Protein AF-0000000073459740 (afdb_homodimer)

InterPro domains:
  IPR007247 Ureidoglycolate lyase [PF04115] (16-201)
  IPR007247 Ureidoglycolate lyase [PTHR21221] (14-212)
  IPR011051 RmlC-like cupin domain superfamily [SSF51182] (16-185)
  IPR024060 Ureidoglycolate lyase domain superfamily [G3DSA:2.60.120.480] (16-212)
  IPR047233 Ureidoglycolate amidohydrolase, cupin domain [cd20298] (94-177)

Sequence (426 aa):
MGPRRRRPCTPGRPPMIVPVPITAAAFEPYGSLMSHSDQLAGCAARNANQGTAVKVHAGTTRCLLGSAVREPAWHLFRSFVPPQLRCALATSPTPHVLRHPVPVLEQHPFTSQTFVPIGQGSGPVYIVVVARPSARGEPDLLTLRAFVCAGTHAVTYAPGVWHAPMIAAAPQDYVDFLSLTHVLDDPQQPEADCVEHSYTPDPLQLAVYAHAQMGPRRRRPCTPGRPPMIVPVPITAAAFEPYGSLMSHSDQLAGCAARNANQGTAVKVHAGTTRCLLGSAVREPAWHLFRSFVPPQLRCALATSPTPHVLRHPVPVLEQHPFTSQTFVPIGQGSGPVYIVVVARPSARGEPDLLTLRAFVCAGTHAVTYAPGVWHAPMIAAAPQDYVDFLSLTHVLDDPQQPEADCVEHSYTPDPLQLAVYAHAQ

pLDDT: mean 89.41, std 14.07, range [34.06, 98.81]

Secondary structure (DSSP, 8-state):
---------------EE--EE--HHHHTTTEEEEEHHHHSTT-----BGGGTEEEEEEEE--B-SGGGSPPPEEEEEEEEPPGGG-SPBPSS--S-EEEEEE-EEEE-SSB-EEEEEES--SSEEEEEEEEPBPTTSSB-GGG-EEEEEETTEEEEEPTT-EEPPPEE-SSSSEEEEEEEE-----TT-GGGT-EEEE--SS-EEEEEEB---/---------------EE--EE--HHHHTTTEEEEEHHHHHTT-----BGGGTEEEEEEEE--BTTGGGSPPPEEEEEEEEPPGGG-SPBPSS--S-EEEEEE-EEEE-SSB-EEEEEES--SSEEEEEEEEPBPTTSSB-GGG-EEEEEETTEEEEEPTT-EEPPPEE-SSSSEEEEEEEE-----TT-GGGT-EEEE--SS-EEEEEEB---

Radius of gyration: 24.6 Å; Cα contacts (8 Å, |Δi|>4): 1108; chains: 2; bounding box: 50×128×51 Å

Organism: Eremothecium gossypii (strain ATCC 10895 / CBS 109.51 / FGSC 9923 / NRRL Y-1056) (NCBI:txid284811)

Solvent-accessible surface area (backbone atoms only — not comparable to full-atom values): 22316 Å² total; per-residue (Å²): 136,76,85,80,76,77,72,76,78,70,82,72,77,61,63,75,39,60,53,37,66,64,46,52,78,82,36,45,92,47,27,44,51,39,37,57,74,67,74,45,66,78,56,76,60,49,77,25,74,93,52,42,17,30,68,43,85,51,48,66,58,49,67,71,65,56,87,75,46,59,64,40,33,33,28,41,33,43,24,44,27,48,79,84,34,47,34,49,60,37,81,53,93,47,93,42,67,36,76,47,76,44,44,44,35,31,24,23,59,35,21,19,41,32,42,34,36,33,34,24,43,68,53,59,36,31,38,46,38,39,20,42,51,34,99,86,66,45,72,27,74,90,56,52,47,37,26,39,34,31,15,38,40,26,43,30,39,35,50,38,29,25,27,38,67,79,37,28,28,19,68,53,67,58,41,39,29,42,31,41,31,52,59,71,83,40,88,91,45,54,58,60,50,43,44,76,47,75,30,74,91,65,33,38,34,33,47,38,30,29,50,81,128,136,78,84,79,77,77,72,76,76,70,82,73,77,58,63,74,40,62,54,37,65,64,45,54,78,81,37,45,88,46,26,44,52,39,38,56,73,69,74,44,68,77,60,74,60,48,77,24,73,94,52,43,16,30,67,42,86,52,46,66,57,51,67,71,64,55,86,77,46,58,64,40,32,33,29,39,34,44,24,44,27,47,78,84,35,47,34,50,60,37,84,54,93,47,93,43,68,37,76,46,77,44,45,45,35,31,25,23,59,35,22,19,41,33,43,34,35,32,35,25,43,68,53,58,36,31,38,46,38,39,21,43,51,34,97,86,65,44,72,26,72,90,55,52,47,36,24,40,33,30,15,39,40,25,42,31,38,34,51,37,28,25,28,39,69,80,37,28,28,18,67,54,68,57,41,39,29,41,31,43,31,53,57,72,84,41,87,90,44,54,59,61,48,45,45,77,47,77,30,73,91,64,33,38,34,34,47,40,29,28,50,83,129

Structure (mmCIF, N/CA/C/O backbone):
data_AF-0000000073459740-model_v1
#
loop_
_entity.id
_entity.type
_entity.pdbx_description
1 polymer 'Ureidoglycolate lyase'
#
loop_
_atom_site.group_PDB
_atom_site.id
_atom_site.type_symbol
_atom_site.label_atom_id
_atom_site.label_alt_id
_atom_site.label_comp_id
_atom_site.label_asym_id
_atom_site.label_entity_id
_atom_site.label_seq_id
_atom_site.pdbx_PDB_ins_code
_atom_site.Cartn_x
_atom_site.Cartn_y
_atom_site.Cartn_z
_atom_site.occupancy
_atom_site.B_iso_or_equiv
_atom_site.auth_seq_id
_atom_site.auth_comp_id
_atom_site.auth_asym_id
_atom_site.auth_atom_id
_atom_site.pdbx_PDB_model_num
ATOM 1 N N . MET A 1 1 ? 8 -64.625 -26.188 1 34.06 1 MET A N 1
ATOM 2 C CA . MET A 1 1 ? 7.195 -63.719 -25.344 1 34.06 1 MET A CA 1
ATOM 3 C C . MET A 1 1 ? 7.602 -62.25 -25.531 1 34.06 1 MET A C 1
ATOM 5 O O . MET A 1 1 ? 8.758 -61.906 -25.297 1 34.06 1 MET A O 1
ATOM 9 N N . GLY A 1 2 ? 6.98 -61.438 -26.453 1 38.88 2 GLY A N 1
ATOM 10 C CA . GLY A 1 2 ? 7.344 -60.156 -27.016 1 38.88 2 GLY A CA 1
ATOM 11 C C . GLY A 1 2 ? 7.359 -59.031 -26 1 38.88 2 GLY A C 1
ATOM 12 O O . GLY A 1 2 ? 6.758 -59.156 -24.922 1 38.88 2 GLY A O 1
ATOM 13 N N . PRO A 1 3 ? 8.305 -58.062 -26.031 1 48.75 3 PRO A N 1
ATOM 14 C CA . PRO A 1 3 ? 8.477 -57.031 -25 1 48.75 3 PRO A CA 1
ATOM 15 C C . PRO A 1 3 ? 7.207 -56.188 -24.766 1 48.75 3 PRO A C 1
ATOM 17 O O . PRO A 1 3 ? 6.426 -56 -25.703 1 48.75 3 PRO A O 1
ATOM 20 N N . ARG A 1 4 ? 6.512 -56.375 -23.672 1 46.41 4 ARG A N 1
ATOM 21 C CA . ARG A 1 4 ? 5.336 -55.625 -23.266 1 46.41 4 ARG A CA 1
ATOM 22 C C . ARG A 1 4 ? 5.562 -54.125 -23.453 1 46.41 4 ARG A C 1
ATOM 24 O O . ARG A 1 4 ? 6.543 -53.562 -22.938 1 46.41 4 ARG A O 1
ATOM 31 N N . ARG A 1 5 ? 5.012 -53.469 -24.5 1 45.12 5 ARG A N 1
ATOM 32 C CA . ARG A 1 5 ? 4.992 -52.031 -24.781 1 45.12 5 ARG A CA 1
ATOM 33 C C . ARG A 1 5 ? 4.453 -51.25 -23.594 1 45.12 5 ARG A C 1
ATOM 35 O O . ARG A 1 5 ? 3.369 -51.531 -23.078 1 45.12 5 ARG A O 1
ATOM 42 N N . ARG A 1 6 ? 5.383 -50.625 -22.797 1 43.28 6 ARG A N 1
ATOM 43 C CA . ARG A 1 6 ? 5.004 -49.719 -21.703 1 43.28 6 ARG A CA 1
ATOM 44 C C . ARG A 1 6 ? 3.945 -48.75 -22.172 1 43.28 6 ARG A C 1
ATOM 46 O O . ARG A 1 6 ? 4.062 -48.156 -23.25 1 43.28 6 ARG A O 1
ATOM 53 N N . ARG A 1 7 ? 2.686 -48.875 -21.766 1 44.94 7 ARG A N 1
ATOM 54 C CA . ARG A 1 7 ? 1.617 -47.906 -22.016 1 44.94 7 ARG A CA 1
ATOM 55 C C . ARG A 1 7 ? 2.098 -46.469 -21.797 1 44.94 7 ARG A C 1
ATOM 57 O O . ARG A 1 7 ? 2.85 -46.219 -20.859 1 44.94 7 ARG A O 1
ATOM 64 N N . PRO A 1 8 ? 2.059 -45.594 -22.766 1 41.75 8 PRO A N 1
ATOM 65 C CA . PRO A 1 8 ? 2.396 -44.188 -22.562 1 41.75 8 PRO A CA 1
ATOM 66 C C . PRO A 1 8 ? 1.722 -43.594 -21.328 1 41.75 8 PRO A C 1
ATOM 68 O O . PRO A 1 8 ? 0.618 -44.031 -20.953 1 41.75 8 PRO A O 1
ATOM 71 N N . CYS A 1 9 ? 2.447 -43.219 -20.281 1 37.72 9 CYS A N 1
ATOM 72 C CA . CYS A 1 9 ? 1.944 -42.438 -19.156 1 37.72 9 CYS A CA 1
ATOM 73 C C . CYS A 1 9 ? 0.931 -41.406 -19.625 1 37.72 9 CYS A C 1
ATOM 75 O O . CYS A 1 9 ? 1.193 -40.656 -20.578 1 37.72 9 CYS A O 1
ATOM 77 N N . THR A 1 10 ? -0.383 -41.562 -19.641 1 41.84 10 THR A N 1
ATOM 78 C CA . THR A 1 10 ? -1.382 -40.531 -19.875 1 41.84 10 THR A CA 1
ATOM 79 C C . THR A 1 10 ? -0.914 -39.188 -19.297 1 41.84 10 THR A C 1
ATOM 81 O O . THR A 1 10 ? -0.437 -39.125 -18.172 1 41.84 10 THR A O 1
ATOM 84 N N . PRO A 1 11 ? -0.576 -38.219 -20.078 1 48.41 11 PRO A N 1
ATOM 85 C CA . PRO A 1 11 ? -0.192 -36.906 -19.531 1 48.41 11 PRO A CA 1
ATOM 86 C C . PRO A 1 11 ? -1.021 -36.5 -18.312 1 48.41 11 PRO A C 1
ATOM 88 O O . PRO A 1 11 ? -2.244 -36.656 -18.328 1 48.41 11 PRO A O 1
ATOM 91 N N . GLY A 1 12 ? -0.672 -36.781 -17.078 1 49.78 12 GLY A N 1
ATOM 92 C CA . GLY A 1 12 ? -1.288 -36.531 -15.773 1 49.78 12 GLY A CA 1
ATOM 93 C C . GLY A 1 12 ? -2.086 -35.25 -15.719 1 49.78 12 GLY A C 1
ATOM 94 O O . GLY A 1 12 ? -1.905 -34.375 -16.562 1 49.78 12 GLY A O 1
ATOM 95 N N . ARG A 1 13 ? -3.49 -35.312 -15.359 1 58.78 13 ARG A N 1
ATOM 96 C CA . ARG A 1 13 ? -4.414 -34.219 -15.117 1 58.78 13 ARG A CA 1
ATOM 97 C C . ARG A 1 13 ? -3.717 -33.062 -14.383 1 58.78 13 ARG A C 1
ATOM 99 O O . ARG A 1 13 ? -2.904 -33.312 -13.484 1 58.78 13 ARG A O 1
ATOM 106 N N . PRO A 1 14 ? -3.818 -31.891 -15.008 1 65.75 14 PRO A N 1
ATOM 107 C CA . PRO A 1 14 ? -3.203 -30.75 -14.336 1 65.75 14 PRO A CA 1
ATOM 108 C C . PRO A 1 14 ? -3.598 -30.656 -12.859 1 65.75 14 PRO A C 1
ATOM 110 O O . PRO A 1 14 ? -4.695 -31.062 -12.484 1 65.75 14 PRO A O 1
ATOM 113 N N . PRO A 1 15 ? -2.725 -30.5 -12.031 1 75.12 15 PRO A N 1
ATOM 114 C CA . PRO A 1 15 ? -2.957 -30.375 -10.594 1 75.12 15 PRO A CA 1
ATOM 115 C C . PRO A 1 15 ? -4.055 -29.375 -10.25 1 75.12 15 PRO A C 1
ATOM 117 O O . PRO A 1 15 ? -4.113 -28.297 -10.844 1 75.12 15 PRO A O 1
ATOM 120 N N . MET A 1 16 ? -5.18 -29.797 -9.703 1 88.44 16 M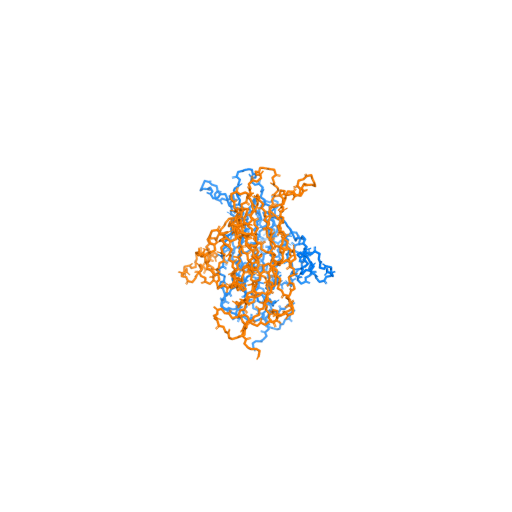ET A N 1
ATOM 121 C CA . MET A 1 16 ? -6.207 -28.906 -9.148 1 88.44 16 MET A CA 1
ATOM 122 C C . MET A 1 16 ? -5.762 -28.328 -7.816 1 88.44 16 MET A C 1
ATOM 124 O O . MET A 1 16 ? -5.371 -29.062 -6.906 1 88.44 16 MET A O 1
ATOM 128 N N . ILE A 1 17 ? -5.727 -27.047 -7.793 1 95.44 17 ILE A N 1
ATOM 129 C CA . ILE A 1 17 ? -5.273 -26.344 -6.598 1 95.44 17 ILE A CA 1
ATOM 130 C C . ILE A 1 17 ? -6.465 -25.688 -5.898 1 95.44 17 ILE A C 1
ATOM 132 O O . ILE A 1 17 ? -7.262 -24.984 -6.527 1 95.44 17 ILE A O 1
ATOM 136 N N . VAL A 1 18 ? -6.617 -25.953 -4.625 1 96.88 18 VAL A N 1
ATOM 137 C CA . VAL A 1 18 ? -7.68 -25.328 -3.844 1 96.88 18 VAL A CA 1
ATOM 138 C C . VAL A 1 18 ? -7.105 -24.172 -3.016 1 96.88 18 VAL A C 1
ATOM 140 O O . VAL A 1 18 ? -6.289 -24.406 -2.115 1 96.88 18 VAL A O 1
ATOM 143 N N . PRO A 1 19 ? -7.559 -22.969 -3.301 1 98 19 PRO A N 1
ATOM 144 C CA . PRO A 1 19 ? -7.078 -21.859 -2.473 1 98 19 PRO A CA 1
ATOM 145 C C . PRO A 1 19 ? -7.543 -21.953 -1.022 1 98 19 PRO A C 1
ATOM 147 O O . PRO A 1 19 ? -8.68 -22.359 -0.761 1 98 19 PRO A O 1
ATOM 150 N N . VAL A 1 20 ? -6.676 -21.672 -0.128 1 97.5 20 VAL A N 1
ATOM 151 C CA . VAL A 1 20 ? -6.988 -21.656 1.297 1 97.5 20 VAL A CA 1
ATOM 152 C C . VAL A 1 20 ? -6.75 -20.266 1.863 1 97.5 20 VAL A C 1
ATOM 154 O O . VAL A 1 20 ? -6.039 -19.453 1.263 1 97.5 20 VAL A O 1
ATOM 157 N N . PRO A 1 21 ? -7.348 -19.953 2.973 1 96.81 21 PRO A N 1
ATOM 158 C CA . PRO A 1 21 ? -7.074 -18.641 3.559 1 96.81 21 PRO A CA 1
ATOM 159 C C . PRO A 1 21 ? -5.59 -18.422 3.836 1 96.81 21 PRO A C 1
ATOM 161 O O . PRO A 1 21 ? -4.914 -19.312 4.355 1 96.81 21 PRO A O 1
ATOM 164 N N . ILE A 1 22 ? -5.09 -17.266 3.559 1 97.62 22 ILE A N 1
ATOM 165 C CA . ILE A 1 22 ? -3.672 -16.969 3.721 1 97.62 22 ILE A CA 1
ATOM 166 C C . ILE A 1 22 ? -3.355 -16.766 5.199 1 97.62 22 ILE A C 1
ATOM 168 O O . ILE A 1 22 ? -4.152 -16.172 5.938 1 97.62 22 ILE A O 1
ATOM 172 N N . THR A 1 23 ? -2.23 -17.219 5.617 1 95.62 23 THR A N 1
ATOM 173 C CA . THR A 1 23 ? -1.624 -16.906 6.902 1 95.62 23 THR A CA 1
ATOM 174 C C . THR A 1 23 ? -0.144 -16.562 6.734 1 95.62 23 THR A C 1
ATOM 176 O O . THR A 1 23 ? 0.479 -16.969 5.75 1 95.62 23 THR A O 1
ATOM 179 N N . ALA A 1 24 ? 0.345 -15.836 7.691 1 94.38 24 ALA A N 1
ATOM 180 C CA . ALA A 1 24 ? 1.76 -15.477 7.633 1 94.38 24 ALA A CA 1
ATOM 181 C C . ALA A 1 24 ? 2.639 -16.734 7.605 1 94.38 24 ALA A C 1
ATOM 183 O O . ALA A 1 24 ? 3.596 -16.797 6.828 1 94.38 24 ALA A O 1
ATOM 184 N N . ALA A 1 25 ? 2.326 -17.672 8.414 1 95 25 ALA A N 1
ATOM 185 C CA . ALA A 1 25 ? 3.119 -18.906 8.516 1 95 25 ALA A CA 1
ATOM 186 C C . ALA A 1 25 ? 3.092 -19.688 7.207 1 95 25 ALA A C 1
ATOM 188 O O . ALA A 1 25 ? 4.133 -20.141 6.73 1 95 25 ALA A O 1
ATOM 189 N N . ALA A 1 26 ? 1.935 -19.844 6.625 1 96.88 26 ALA A N 1
ATOM 190 C CA . ALA A 1 26 ? 1.787 -20.625 5.398 1 96.88 26 ALA A CA 1
ATOM 191 C C . ALA A 1 26 ? 2.463 -19.922 4.219 1 96.88 26 ALA A C 1
ATOM 193 O O . ALA A 1 26 ? 2.91 -20.578 3.277 1 96.88 26 ALA A O 1
ATOM 194 N N . PHE A 1 27 ? 2.57 -18.594 4.285 1 97.88 27 PHE A N 1
ATOM 195 C CA . PHE A 1 27 ? 3.07 -17.812 3.154 1 97.88 27 PHE A CA 1
ATOM 196 C C . PHE A 1 27 ? 4.562 -17.547 3.305 1 97.88 27 PHE A C 1
ATOM 198 O O . PHE A 1 27 ? 5.219 -17.109 2.354 1 97.88 27 PHE A O 1
ATOM 205 N N . GLU A 1 28 ? 5.148 -17.766 4.391 1 96.75 28 GLU A N 1
ATOM 206 C CA . GLU A 1 28 ? 6.52 -17.453 4.762 1 96.75 28 GLU A CA 1
ATOM 207 C C . GLU A 1 28 ? 7.512 -17.984 3.73 1 96.75 28 GLU A C 1
ATOM 209 O O . GLU A 1 28 ? 8.477 -17.297 3.383 1 96.75 28 GLU A O 1
ATOM 214 N N . PRO A 1 29 ? 7.328 -19.219 3.219 1 98.06 29 PRO A N 1
ATOM 215 C CA . PRO A 1 29 ? 8.297 -19.734 2.254 1 98.06 29 PRO A CA 1
ATOM 216 C C . PRO A 1 29 ? 8.312 -18.953 0.944 1 98.06 29 PRO A C 1
ATOM 218 O O . PRO A 1 29 ? 9.227 -19.109 0.134 1 98.06 29 PRO A O 1
ATOM 221 N N . TYR A 1 30 ? 7.301 -18.188 0.705 1 98.5 30 TYR A N 1
ATOM 222 C CA . TYR A 1 30 ? 7.125 -17.531 -0.592 1 98.5 30 TYR A CA 1
ATOM 223 C C . TYR A 1 30 ? 7.387 -16.047 -0.494 1 98.5 30 TYR A C 1
ATOM 225 O O . TYR A 1 30 ? 7.598 -15.375 -1.51 1 98.5 30 TYR A O 1
ATOM 233 N N . GLY A 1 31 ? 7.332 -15.5 0.667 1 97.25 31 GLY A N 1
ATOM 234 C CA . GLY A 1 31 ? 7.453 -14.07 0.924 1 97.25 31 GLY A CA 1
ATOM 235 C C . GLY A 1 31 ? 6.883 -13.656 2.268 1 97.25 31 GLY A C 1
ATOM 236 O O . GLY A 1 31 ? 7.043 -14.367 3.262 1 97.25 31 GLY A O 1
ATOM 237 N N . SER A 1 32 ? 6.34 -12.477 2.254 1 95.94 32 SER A N 1
ATOM 238 C CA . SER A 1 32 ? 5.805 -11.953 3.508 1 95.94 32 SER A CA 1
ATOM 239 C C . SER A 1 32 ? 4.355 -11.5 3.344 1 95.94 32 SER A C 1
ATOM 241 O O . SER A 1 32 ? 3.994 -10.922 2.314 1 95.94 32 SER A O 1
ATOM 243 N N . LEU A 1 33 ? 3.586 -11.828 4.332 1 97.12 33 LEU A N 1
ATOM 244 C CA . LEU A 1 33 ? 2.223 -11.32 4.453 1 97.12 33 LEU A CA 1
ATOM 245 C C . LEU A 1 33 ? 2.162 -10.148 5.43 1 97.12 33 LEU A C 1
ATOM 247 O O . LEU A 1 33 ? 2.658 -10.25 6.555 1 97.12 33 LEU A O 1
ATOM 251 N N . MET A 1 34 ? 1.67 -9.078 4.973 1 96 34 MET A N 1
ATOM 252 C CA . MET A 1 34 ? 1.353 -7.965 5.863 1 96 34 MET A CA 1
ATOM 253 C C . MET A 1 34 ? -0.147 -7.895 6.129 1 96 34 MET A C 1
ATOM 255 O O . MET A 1 34 ? -0.919 -7.488 5.262 1 96 34 MET A O 1
ATOM 259 N N . SER A 1 35 ? -0.474 -8.359 7.293 1 91.69 35 SER A N 1
ATOM 260 C CA . SER A 1 35 ? -1.872 -8.523 7.68 1 91.69 35 SER A CA 1
ATOM 261 C C . SER A 1 35 ? -2.227 -7.637 8.867 1 91.69 35 SER A C 1
ATOM 263 O O . SER A 1 35 ? -1.819 -7.914 10 1 91.69 35 SER A O 1
ATOM 265 N N . HIS A 1 36 ? -3.01 -6.672 8.648 1 84.56 36 HIS A N 1
ATOM 266 C CA . HIS A 1 36 ? -3.385 -5.777 9.734 1 84.56 36 HIS A CA 1
ATOM 267 C C . HIS A 1 36 ? -4.199 -6.512 10.797 1 84.56 36 HIS A C 1
ATOM 269 O O . HIS A 1 36 ? -4 -6.297 11.992 1 84.56 36 HIS A O 1
ATOM 275 N N . SER A 1 37 ? -5.023 -7.383 10.367 1 79.5 37 SER A N 1
ATOM 276 C CA . SER A 1 37 ? -5.898 -8.094 11.297 1 79.5 37 SER A CA 1
ATOM 277 C C . SER A 1 37 ? -5.098 -9.031 12.203 1 79.5 37 SER A C 1
ATOM 279 O O . SER A 1 37 ? -5.379 -9.133 13.398 1 79.5 37 SER A O 1
ATOM 281 N N . ASP A 1 38 ? -4.059 -9.555 11.703 1 82.06 38 ASP A N 1
ATOM 282 C CA . ASP A 1 38 ? -3.328 -10.562 12.469 1 82.06 38 ASP A CA 1
ATOM 283 C C . ASP A 1 38 ? -2.148 -9.938 13.211 1 82.06 38 ASP A C 1
ATOM 285 O O . ASP A 1 38 ? -1.966 -10.172 14.406 1 82.06 38 ASP A O 1
ATOM 289 N N . GLN A 1 39 ? -1.421 -9.086 12.578 1 83.25 39 GLN A N 1
ATOM 290 C CA . GLN A 1 39 ? -0.173 -8.57 13.133 1 83.25 39 GLN A CA 1
ATOM 291 C C . GLN A 1 39 ? -0.438 -7.453 14.141 1 83.25 39 GLN A C 1
ATOM 293 O O . GLN A 1 39 ? 0.386 -7.191 15.016 1 83.25 39 GLN A O 1
ATOM 298 N N . LEU A 1 40 ? -1.622 -6.773 14.008 1 82.25 40 LEU A N 1
ATOM 299 C CA . LEU A 1 40 ? -1.919 -5.684 14.93 1 82.25 40 LEU A CA 1
ATOM 300 C C . LEU A 1 40 ? -2.848 -6.152 16.047 1 82.25 40 LEU A C 1
ATOM 302 O O . LEU A 1 40 ? -3.07 -5.426 17.016 1 82.25 40 LEU A O 1
ATOM 306 N N . ALA A 1 41 ? -3.623 -7.258 15.945 1 68.12 41 ALA A N 1
ATOM 307 C CA . ALA A 1 41 ? -4.586 -7.762 16.922 1 68.12 41 ALA A CA 1
ATOM 308 C C . ALA A 1 41 ? -4.031 -7.66 18.344 1 68.12 41 ALA A C 1
ATOM 310 O O . ALA A 1 41 ? -4.742 -7.25 19.266 1 68.12 41 ALA A O 1
ATOM 311 N N . GLY A 1 42 ? -2.881 -8.055 18.594 1 62.66 42 GLY A N 1
ATOM 312 C CA . GLY A 1 42 ? -2.434 -8.078 19.969 1 62.66 42 GLY A CA 1
ATOM 313 C C . GLY A 1 42 ? -1.596 -6.871 20.344 1 62.66 42 GLY A C 1
ATOM 314 O O . GLY A 1 42 ? -1.083 -6.793 21.469 1 62.66 42 GLY A O 1
ATOM 315 N N . CYS A 1 43 ? -1.534 -5.996 19.484 1 65.25 43 CYS A N 1
ATOM 316 C CA . CYS A 1 43 ? -0.665 -4.871 19.812 1 65.25 43 CYS A CA 1
ATOM 317 C C . CYS A 1 43 ? -1.43 -3.793 20.562 1 65.25 43 CYS A C 1
ATOM 319 O O . CYS A 1 43 ? -2.453 -3.301 20.094 1 65.25 43 CYS A O 1
ATOM 321 N N . ALA A 1 44 ? -1.582 -3.9 21.781 1 56.66 44 ALA A N 1
ATOM 322 C CA . ALA A 1 44 ? -2.312 -2.99 22.656 1 56.66 44 ALA A CA 1
ATOM 323 C C . ALA A 1 44 ? -1.661 -1.61 22.688 1 56.66 44 ALA A C 1
ATOM 325 O O . ALA A 1 44 ? -2.346 -0.596 22.828 1 56.66 44 ALA A O 1
ATOM 326 N N . ALA A 1 45 ? -0.57 -1.545 22.438 1 66.56 45 ALA A N 1
ATOM 327 C CA . ALA A 1 45 ? 0.021 -0.281 22.859 1 66.56 45 ALA A CA 1
ATOM 328 C C . ALA A 1 45 ? 0.114 0.706 21.703 1 66.56 45 ALA A C 1
ATOM 330 O O . ALA A 1 45 ? 0.581 0.354 20.625 1 66.56 45 ALA A O 1
ATOM 331 N N . ARG A 1 46 ? -0.669 1.862 21.891 1 76.06 46 ARG A N 1
ATOM 332 C CA . ARG A 1 46 ? -0.531 3.055 21.062 1 76.06 46 ARG A CA 1
ATOM 333 C C . ARG A 1 46 ? 0.863 3.658 21.188 1 76.06 46 ARG A C 1
ATOM 335 O O . ARG A 1 46 ? 1.084 4.543 22.016 1 76.06 46 ARG A O 1
ATOM 342 N N . ASN A 1 47 ? 1.809 3.201 20.391 1 84.06 47 ASN A N 1
ATOM 343 C CA . ASN A 1 47 ? 3.225 3.516 20.547 1 84.06 47 ASN A CA 1
ATOM 344 C C . ASN A 1 47 ? 3.697 4.527 19.5 1 84.06 47 ASN A C 1
ATOM 346 O O . ASN A 1 47 ? 4.883 4.848 19.438 1 84.06 47 ASN A O 1
ATOM 350 N N . ALA A 1 48 ? 2.713 5.004 18.703 1 86.75 48 ALA A N 1
ATOM 351 C CA . ALA A 1 48 ? 3.119 5.902 17.625 1 86.75 48 ALA A CA 1
ATOM 352 C C . ALA A 1 48 ? 2.252 7.156 17.609 1 86.75 48 ALA A C 1
ATOM 354 O O . ALA A 1 48 ? 1.131 7.156 18.125 1 86.75 48 ALA A O 1
ATOM 355 N N . ASN A 1 49 ? 2.787 8.234 16.984 1 88.81 49 ASN A N 1
ATOM 356 C CA . ASN A 1 49 ? 2.066 9.477 16.734 1 88.81 49 ASN A CA 1
ATOM 357 C C . ASN A 1 49 ? 1.46 10.039 18.016 1 88.81 49 ASN A C 1
ATOM 359 O O . ASN A 1 49 ? 0.265 10.336 18.062 1 88.81 49 ASN A O 1
ATOM 363 N N . GLN A 1 50 ? 2.283 10.133 19.016 1 83.06 50 GLN A N 1
ATOM 364 C CA . GLN A 1 50 ? 1.899 10.695 20.297 1 83.06 50 GLN A CA 1
ATOM 365 C C . GLN A 1 50 ? 0.708 9.953 20.891 1 83.06 50 GLN A C 1
ATOM 367 O O . GLN A 1 50 ? -0.178 10.562 21.5 1 83.06 50 GLN A O 1
ATOM 372 N N . GLY A 1 51 ? 0.598 8.68 20.625 1 86.25 51 GLY A N 1
ATOM 373 C CA . GLY A 1 51 ? -0.397 7.816 21.25 1 86.25 51 GLY A CA 1
ATOM 374 C C . GLY A 1 51 ? -1.662 7.68 20.422 1 86.25 51 GLY A C 1
ATOM 375 O O . GLY A 1 51 ? -2.672 7.16 20.906 1 86.25 51 GLY A O 1
ATOM 376 N N . THR A 1 52 ? -1.665 8.117 19.234 1 88.75 52 THR A N 1
ATOM 377 C CA . THR A 1 52 ? -2.873 8.031 18.422 1 88.75 52 THR A CA 1
ATOM 378 C C . THR A 1 52 ? -2.775 6.879 17.422 1 88.75 52 THR A C 1
ATOM 380 O O . THR A 1 52 ? -3.703 6.645 16.641 1 88.75 52 THR A O 1
ATOM 383 N N . ALA A 1 53 ? -1.647 6.145 17.484 1 93.31 53 ALA A N 1
ATOM 384 C CA . ALA A 1 53 ? -1.49 5.066 16.516 1 93.31 53 ALA A CA 1
ATOM 385 C C . ALA A 1 53 ? -0.635 3.938 17.078 1 93.31 53 ALA A C 1
ATOM 387 O O . ALA A 1 53 ? 0.066 4.125 18.078 1 93.31 53 ALA A O 1
ATOM 388 N N . VAL A 1 54 ? -0.827 2.781 16.531 1 93 54 VAL A N 1
ATOM 389 C CA . VAL A 1 54 ? 0.061 1.637 16.719 1 93 54 VAL A CA 1
ATOM 390 C C . VAL A 1 54 ? 0.928 1.458 15.469 1 93 54 VAL A C 1
ATOM 392 O O . VAL A 1 54 ? 0.44 1.578 14.344 1 93 54 VAL A O 1
ATOM 395 N N . LYS A 1 55 ? 2.154 1.225 15.656 1 92.12 55 LYS A N 1
ATOM 396 C CA . LYS A 1 55 ? 3.094 0.968 14.57 1 92.12 55 LYS A CA 1
ATOM 397 C C . LYS A 1 55 ? 3.832 -0.35 14.781 1 92.12 55 LYS A C 1
ATOM 399 O O . LYS A 1 55 ? 4.328 -0.621 15.875 1 92.12 55 LYS A O 1
ATOM 404 N N . VAL A 1 56 ? 3.879 -1.199 13.742 1 91.69 56 VAL A N 1
ATOM 405 C CA . VAL A 1 56 ? 4.594 -2.471 13.789 1 91.69 56 VAL A CA 1
ATOM 406 C C . VAL A 1 56 ? 5.402 -2.656 12.508 1 91.69 56 VAL A C 1
ATOM 408 O O . VAL A 1 56 ? 4.934 -2.326 11.414 1 91.69 56 VAL A O 1
ATOM 411 N N . HIS A 1 57 ? 6.609 -3.131 12.703 1 90.62 57 HIS A N 1
ATOM 412 C CA . HIS A 1 57 ? 7.387 -3.527 11.531 1 90.62 57 HIS A CA 1
ATOM 413 C C . HIS A 1 57 ? 6.734 -4.703 10.812 1 90.62 57 HIS A C 1
ATOM 415 O O . HIS A 1 57 ? 6.301 -5.664 11.453 1 90.62 57 HIS A O 1
ATOM 421 N N . ALA A 1 58 ? 6.645 -4.617 9.492 1 89.75 58 ALA A N 1
ATOM 422 C CA . ALA A 1 58 ? 5.898 -5.633 8.758 1 89.75 58 ALA A CA 1
ATOM 423 C C . ALA A 1 58 ? 6.797 -6.375 7.773 1 89.75 58 ALA A C 1
ATOM 425 O O . ALA A 1 58 ? 6.504 -7.512 7.387 1 89.75 58 ALA A O 1
ATOM 426 N N . GLY A 1 59 ? 7.859 -5.746 7.281 1 86.5 59 GLY A N 1
ATOM 427 C CA . GLY A 1 59 ? 8.758 -6.426 6.359 1 86.5 59 GLY A CA 1
ATOM 428 C C . GLY A 1 59 ? 9.656 -5.477 5.594 1 86.5 59 GLY A C 1
ATOM 429 O O . GLY A 1 59 ? 9.727 -4.285 5.91 1 86.5 59 GLY A O 1
ATOM 430 N N . THR A 1 60 ? 10.438 -6.098 4.676 1 85.69 60 THR A N 1
ATOM 431 C CA . THR A 1 60 ? 11.344 -5.312 3.854 1 85.69 60 THR A CA 1
ATOM 432 C C . THR A 1 60 ? 11.281 -5.762 2.396 1 85.69 60 THR A C 1
ATOM 434 O O . THR A 1 60 ? 10.875 -6.887 2.104 1 85.69 60 THR A O 1
ATOM 437 N N . THR A 1 61 ? 11.508 -4.812 1.531 1 88.38 61 THR A N 1
ATOM 438 C CA . THR A 1 61 ? 11.727 -5.176 0.136 1 88.38 61 THR A CA 1
ATOM 439 C C . THR A 1 61 ? 13.148 -5.707 -0.064 1 88.38 61 THR A C 1
ATOM 441 O O . THR A 1 61 ? 14.016 -5.512 0.789 1 88.38 61 THR A O 1
ATOM 444 N N . ARG A 1 62 ? 13.328 -6.477 -1.138 1 87.94 62 ARG A N 1
ATOM 445 C CA . ARG A 1 62 ? 14.641 -7.035 -1.427 1 87.94 62 ARG A CA 1
ATOM 446 C C . ARG A 1 62 ? 15.008 -6.848 -2.896 1 87.94 62 ARG A C 1
ATOM 448 O O . ARG A 1 62 ? 14.172 -7.062 -3.779 1 87.94 62 ARG A O 1
ATOM 455 N N . CYS A 1 63 ? 16.141 -6.352 -3.105 1 87.31 63 CYS A N 1
ATOM 456 C CA . CYS A 1 63 ? 16.734 -6.266 -4.438 1 87.31 63 CYS A CA 1
ATOM 457 C C . CYS A 1 63 ? 18.141 -6.855 -4.453 1 87.31 63 CYS A C 1
ATOM 459 O O . CYS A 1 63 ? 19.031 -6.352 -3.775 1 87.31 63 CYS A O 1
ATOM 461 N N . LEU A 1 64 ? 18.422 -7.848 -5.285 1 87 64 LEU A N 1
ATOM 462 C CA . LEU A 1 64 ? 19.688 -8.57 -5.312 1 87 64 LEU A CA 1
ATOM 463 C C . LEU A 1 64 ? 20.578 -8.07 -6.449 1 87 64 LEU A C 1
ATOM 465 O O . LEU A 1 64 ? 21.672 -8.594 -6.664 1 87 64 LEU A O 1
ATOM 469 N N . LEU A 1 65 ? 20.078 -7.105 -7.176 1 81.44 65 LEU A N 1
ATOM 470 C CA . LEU A 1 65 ? 20.844 -6.57 -8.297 1 81.44 65 LEU A CA 1
ATOM 471 C C . LEU A 1 65 ? 21.906 -5.586 -7.812 1 81.44 65 LEU A C 1
ATOM 473 O O . LEU A 1 65 ? 22.766 -5.176 -8.586 1 81.44 65 LEU A O 1
ATOM 477 N N . GLY A 1 66 ? 22.031 -5.328 -6.543 1 70.38 66 GLY A N 1
ATOM 478 C CA . GLY A 1 66 ? 23.047 -4.453 -5.98 1 70.38 66 GLY A CA 1
ATOM 479 C C . GLY A 1 66 ? 22.844 -2.992 -6.336 1 70.38 66 GLY A C 1
ATOM 480 O O . GLY A 1 66 ? 21.703 -2.51 -6.359 1 70.38 66 GLY A O 1
ATOM 481 N N . SER A 1 67 ? 23.984 -2.332 -6.496 1 64.75 67 SER A N 1
ATOM 482 C CA . SER A 1 67 ? 23.984 -0.887 -6.699 1 64.75 67 SER A CA 1
ATOM 483 C C . SER A 1 67 ? 23.484 -0.524 -8.086 1 64.75 67 SER A C 1
ATOM 485 O O . SER A 1 67 ? 23.234 0.649 -8.383 1 64.75 67 SER A O 1
ATOM 487 N N . ALA A 1 68 ? 23.312 -1.503 -8.812 1 60.75 68 ALA A N 1
ATOM 488 C CA . ALA A 1 68 ? 22.859 -1.236 -10.18 1 60.75 68 ALA A CA 1
ATOM 489 C C . ALA A 1 68 ? 21.406 -0.788 -10.211 1 60.75 68 ALA A C 1
ATOM 491 O O . ALA A 1 68 ? 20.969 -0.148 -11.164 1 60.75 68 ALA A O 1
ATOM 492 N N . VAL A 1 69 ? 20.734 -1.145 -9.219 1 63.5 69 VAL A N 1
ATOM 493 C CA . VAL A 1 69 ? 19.297 -0.918 -9.398 1 63.5 69 VAL A CA 1
ATOM 494 C C . VAL A 1 69 ? 18.875 0.324 -8.617 1 63.5 69 VAL A C 1
ATOM 496 O O . VAL A 1 69 ? 19.453 0.641 -7.578 1 63.5 69 VAL A O 1
ATOM 499 N N . ARG A 1 70 ? 17.953 0.953 -9.344 1 67.25 70 ARG A N 1
ATOM 500 C CA . ARG A 1 70 ? 17.312 2.188 -8.898 1 67.25 70 ARG A CA 1
ATOM 501 C C . ARG A 1 70 ? 16.328 1.922 -7.758 1 67.25 70 ARG A C 1
ATOM 503 O O . ARG A 1 70 ? 16.141 0.773 -7.352 1 67.25 70 ARG A O 1
ATOM 510 N N . GLU A 1 71 ? 15.891 2.916 -7.16 1 79.25 71 GLU A N 1
ATOM 511 C CA . GLU A 1 71 ? 14.812 2.934 -6.176 1 79.25 71 GLU A CA 1
ATOM 512 C C . GLU A 1 71 ? 13.594 2.164 -6.676 1 79.25 71 GLU A C 1
ATOM 514 O O . GLU A 1 71 ? 13.328 2.123 -7.879 1 79.25 71 GLU A O 1
ATOM 519 N N . PRO A 1 72 ? 12.945 1.446 -5.789 1 89.19 72 PRO A N 1
ATOM 520 C CA . PRO A 1 72 ? 11.75 0.729 -6.23 1 89.19 72 PRO A CA 1
ATOM 521 C C . PRO A 1 72 ? 10.664 1.663 -6.766 1 89.19 72 PRO A C 1
ATOM 523 O O . PRO A 1 72 ? 10.555 2.805 -6.316 1 89.19 72 PRO A O 1
ATOM 526 N N . ALA A 1 73 ? 9.938 1.135 -7.676 1 90.19 73 ALA A N 1
ATOM 527 C CA . ALA A 1 73 ? 8.898 1.91 -8.344 1 90.19 73 ALA A CA 1
ATOM 528 C C . ALA A 1 73 ? 7.508 1.436 -7.93 1 90.19 73 ALA A C 1
ATOM 530 O O . ALA A 1 73 ? 7.285 0.237 -7.746 1 90.19 73 ALA A O 1
ATOM 531 N N . TRP A 1 74 ? 6.605 2.436 -7.855 1 95 74 TRP A N 1
ATOM 532 C CA . TRP A 1 74 ? 5.195 2.166 -7.602 1 95 74 TRP A CA 1
ATOM 533 C C . TRP A 1 74 ? 4.418 2.051 -8.906 1 95 74 TRP A C 1
ATOM 535 O O . TRP A 1 74 ? 4.59 2.869 -9.812 1 95 74 TRP A O 1
ATOM 545 N N . HIS A 1 75 ? 3.562 1.04 -8.953 1 95 75 HIS A N 1
ATOM 546 C CA . HIS A 1 75 ? 2.639 0.873 -10.07 1 95 75 HIS A CA 1
ATOM 547 C C . HIS A 1 75 ? 1.204 0.708 -9.578 1 95 75 HIS A C 1
ATOM 549 O O . HIS A 1 75 ? 0.967 0.075 -8.547 1 95 75 HIS A O 1
ATOM 555 N N . LEU A 1 76 ? 0.306 1.259 -10.305 1 95.38 76 LEU A N 1
ATOM 556 C CA . LEU A 1 76 ? -1.117 0.998 -10.109 1 95.38 76 LEU A CA 1
ATOM 557 C C . LEU A 1 76 ? -1.581 -0.157 -10.992 1 95.38 76 LEU A C 1
ATOM 559 O O . LEU A 1 76 ? -1.211 -0.235 -12.164 1 95.38 76 LEU A O 1
ATOM 563 N N . PHE A 1 77 ? -2.275 -1.048 -10.422 1 95.56 77 PHE A N 1
ATOM 564 C CA . PHE A 1 77 ? -2.891 -2.148 -11.156 1 95.56 77 PHE A CA 1
ATOM 565 C C . PHE A 1 77 ? -4.402 -2.148 -10.961 1 95.56 77 PHE A C 1
ATOM 567 O O . PHE A 1 77 ? -4.891 -2.061 -9.836 1 95.56 77 PHE A O 1
ATOM 574 N N . ARG A 1 78 ? -5.121 -2.176 -12.055 1 95.44 78 ARG A N 1
ATOM 575 C CA . ARG A 1 78 ? -6.531 -2.551 -12.016 1 95.44 78 ARG A CA 1
ATOM 576 C C . ARG A 1 78 ? -6.742 -3.949 -12.586 1 95.44 78 ARG A C 1
ATOM 578 O O . ARG A 1 78 ? -6.625 -4.156 -13.797 1 95.44 78 ARG A O 1
ATOM 585 N N . SER A 1 79 ? -7.016 -4.871 -11.68 1 95.94 79 SER A N 1
ATOM 586 C CA . SER A 1 79 ? -7.242 -6.25 -12.086 1 95.94 79 SER A CA 1
ATOM 587 C C . SER A 1 79 ? -8.727 -6.539 -12.266 1 95.94 79 SER A C 1
ATOM 589 O O . SER A 1 79 ? -9.5 -6.477 -11.305 1 95.94 79 SER A O 1
ATOM 591 N N . PHE A 1 80 ? -9.078 -6.93 -13.43 1 95.44 80 PHE A N 1
ATOM 592 C CA . PHE A 1 80 ? -10.492 -7.18 -13.703 1 95.44 80 PHE A CA 1
ATOM 593 C C . PHE A 1 80 ? -10.891 -8.578 -13.242 1 95.44 80 PHE A C 1
ATOM 595 O O . PHE A 1 80 ? -10.156 -9.539 -13.453 1 95.44 80 PHE A O 1
ATOM 602 N N . VAL A 1 81 ? -12.031 -8.586 -12.602 1 96.75 81 VAL A N 1
ATOM 603 C CA . VAL A 1 81 ? -12.523 -9.859 -12.094 1 96.75 81 VAL A CA 1
ATOM 604 C C . VAL A 1 81 ? -13.094 -10.688 -13.25 1 96.75 81 VAL A C 1
ATOM 606 O O . VAL A 1 81 ? -13.992 -10.234 -13.961 1 96.75 81 VAL A O 1
ATOM 609 N N . PRO A 1 82 ? -12.539 -11.875 -13.422 1 96.06 82 PRO A N 1
ATOM 610 C CA . PRO A 1 82 ? -13.156 -12.727 -14.445 1 96.06 82 PRO A CA 1
ATOM 611 C C . PRO A 1 82 ? -14.617 -13.055 -14.133 1 96.06 82 PRO A C 1
ATOM 613 O O . PRO A 1 82 ? -14.969 -13.242 -12.969 1 96.06 82 PRO A O 1
ATOM 616 N N . PRO A 1 83 ? -15.43 -13.148 -15.125 1 95.12 83 PRO A N 1
ATOM 617 C CA . PRO A 1 83 ? -16.875 -13.336 -14.922 1 95.12 83 PRO A CA 1
ATOM 618 C C . PRO A 1 83 ? -17.188 -14.5 -13.977 1 95.12 83 PRO A C 1
ATOM 620 O O . PRO A 1 83 ? -18.062 -14.398 -13.133 1 95.12 83 PRO A O 1
ATOM 623 N N . GLN A 1 84 ? -16.484 -15.562 -14.055 1 95.06 84 GLN A N 1
ATOM 624 C CA . GLN A 1 84 ? -16.781 -16.75 -13.266 1 95.06 84 GLN A CA 1
ATOM 625 C C . GLN A 1 84 ? -16.391 -16.562 -11.805 1 95.06 84 GLN A C 1
ATOM 627 O O . GLN A 1 84 ? -16.797 -17.344 -10.945 1 95.06 84 GLN A O 1
ATOM 632 N N . LEU A 1 85 ? -15.609 -15.516 -11.516 1 96.75 85 LEU A N 1
ATOM 633 C CA . LEU A 1 85 ? -15.164 -15.281 -10.148 1 96.75 85 LEU A CA 1
ATOM 634 C C . LEU A 1 85 ? -15.859 -14.055 -9.555 1 96.75 85 LEU A C 1
ATOM 636 O O . LEU A 1 85 ? -15.445 -13.555 -8.508 1 96.75 85 LEU A O 1
ATOM 640 N N . ARG A 1 86 ? -16.875 -13.523 -10.242 1 95.94 86 ARG A N 1
ATOM 641 C CA . ARG A 1 86 ? -17.641 -12.391 -9.734 1 95.94 86 ARG A CA 1
ATOM 642 C C . ARG A 1 86 ? -18.656 -12.836 -8.695 1 95.94 86 ARG A C 1
ATOM 644 O O . ARG A 1 86 ? -19.859 -12.766 -8.93 1 95.94 86 ARG A O 1
ATOM 651 N N . CYS A 1 87 ? -18.141 -13.25 -7.578 1 95 87 CYS A N 1
ATOM 652 C CA . CYS A 1 87 ? -18.906 -13.742 -6.445 1 95 87 CYS A CA 1
ATOM 653 C C . CYS A 1 87 ? -18.172 -13.516 -5.133 1 95 87 CYS A C 1
ATOM 655 O O . CYS A 1 87 ? -17.016 -13.062 -5.137 1 95 87 CYS A O 1
ATOM 657 N N . ALA A 1 88 ? -18.938 -13.727 -4.074 1 95.31 88 ALA A N 1
ATOM 658 C CA . ALA A 1 88 ? -18.266 -13.703 -2.771 1 95.31 88 ALA A CA 1
ATOM 659 C C . ALA A 1 88 ? -17.516 -15 -2.516 1 95.31 88 ALA A C 1
ATOM 661 O O . ALA A 1 88 ? -18.109 -16.094 -2.555 1 95.31 88 ALA A O 1
ATOM 662 N N . LEU A 1 89 ? -16.219 -14.867 -2.25 1 95.75 89 LEU A N 1
ATOM 663 C CA . LEU A 1 89 ? -15.391 -16.031 -1.979 1 95.75 89 LEU A CA 1
ATOM 664 C C . LEU A 1 89 ? -15.734 -16.641 -0.622 1 95.75 89 LEU A C 1
ATOM 666 O O . LEU A 1 89 ? -16.031 -15.914 0.332 1 95.75 89 LEU A O 1
ATOM 670 N N . ALA A 1 90 ? -15.664 -17.938 -0.609 1 94.38 90 ALA A N 1
ATOM 671 C CA . ALA A 1 90 ? -15.766 -18.641 0.661 1 94.38 90 ALA A CA 1
ATOM 672 C C . ALA A 1 90 ? -14.398 -19.125 1.135 1 94.38 90 ALA A C 1
ATOM 674 O O . ALA A 1 90 ? -13.555 -19.5 0.322 1 94.38 90 ALA A O 1
ATOM 675 N N . THR A 1 91 ? -14.195 -19.062 2.422 1 90.94 91 THR A N 1
ATOM 676 C CA . THR A 1 91 ? -12.906 -19.484 2.979 1 90.94 91 THR A CA 1
ATOM 677 C C . THR A 1 91 ? -13 -20.891 3.564 1 90.94 91 THR A C 1
ATOM 679 O O . THR A 1 91 ? -12.055 -21.359 4.191 1 90.94 91 THR A O 1
ATOM 682 N N . SER A 1 92 ? -14.117 -21.484 3.455 1 92.88 92 SER A N 1
ATOM 683 C CA . SER A 1 92 ? -14.367 -22.875 3.781 1 92.88 92 SER A CA 1
ATOM 684 C C . SER A 1 92 ? -15.086 -23.594 2.643 1 92.88 92 SER A C 1
ATOM 686 O O . SER A 1 92 ? -15.656 -22.953 1.764 1 92.88 92 SER A O 1
ATOM 688 N N . PRO A 1 93 ? -14.984 -24.906 2.627 1 94.31 93 PRO A N 1
ATOM 689 C CA . PRO A 1 93 ? -15.602 -25.641 1.53 1 94.31 93 PRO A CA 1
ATOM 690 C C . PRO A 1 93 ? -17.109 -25.406 1.432 1 94.31 93 PRO A C 1
ATOM 692 O O . PRO A 1 93 ? -17.797 -25.344 2.455 1 94.31 93 PRO A O 1
ATOM 695 N N . THR A 1 94 ? -17.531 -25.156 0.267 1 94.75 94 THR A N 1
ATOM 696 C CA . THR A 1 94 ? -18.953 -25.016 -0.069 1 94.75 94 THR A CA 1
ATOM 697 C C . THR A 1 94 ? -19.297 -25.859 -1.294 1 94.75 94 THR A C 1
ATOM 699 O O . THR A 1 94 ? -18.406 -26.297 -2.021 1 94.75 94 THR A O 1
ATOM 702 N N . PRO A 1 95 ? -20.578 -26.156 -1.492 1 94.38 95 PRO A N 1
ATOM 703 C CA . PRO A 1 95 ? -20.969 -26.906 -2.691 1 94.38 95 PRO A CA 1
ATOM 704 C C . PRO A 1 95 ? -20.75 -26.109 -3.977 1 94.38 95 PRO A C 1
ATOM 706 O O . PRO A 1 95 ? -20.766 -26.672 -5.07 1 94.38 95 PRO A O 1
ATOM 709 N N . HIS A 1 96 ? -20.625 -24.859 -3.842 1 95.12 96 HIS A N 1
ATOM 710 C CA . HIS A 1 96 ? -20.406 -24 -5.004 1 95.12 96 HIS A CA 1
ATOM 711 C C . HIS A 1 96 ? -18.906 -23.844 -5.293 1 95.12 96 HIS A C 1
ATOM 713 O O . HIS A 1 96 ? -18.234 -23.016 -4.664 1 95.12 96 HIS A O 1
ATOM 719 N N . VAL A 1 97 ? -18.469 -24.594 -6.258 1 95.12 97 VAL A N 1
ATOM 720 C CA . VAL A 1 97 ? -17.047 -24.594 -6.602 1 95.12 97 VAL A CA 1
ATOM 721 C C . VAL A 1 97 ? -16.859 -24.016 -8 1 95.12 97 VAL A C 1
ATOM 723 O O . VAL A 1 97 ? -17.469 -24.484 -8.961 1 95.12 97 VAL A O 1
ATOM 726 N N . LEU A 1 98 ? -16.031 -23.016 -8.062 1 95.69 98 LEU A N 1
ATOM 727 C CA . LEU A 1 98 ? -15.719 -22.375 -9.336 1 95.69 98 LEU A CA 1
ATOM 728 C C . LEU A 1 98 ? -14.336 -22.781 -9.828 1 95.69 98 LEU A C 1
ATOM 730 O O . LEU A 1 98 ? -13.406 -22.938 -9.031 1 95.69 98 LEU A O 1
ATOM 734 N N . ARG A 1 99 ? -14.195 -22.922 -11.125 1 95.5 99 ARG A N 1
ATOM 735 C CA . ARG A 1 99 ? -12.914 -23.266 -11.727 1 95.5 99 ARG A CA 1
ATOM 736 C C . ARG A 1 99 ? -12.281 -22.062 -12.406 1 95.5 99 ARG A C 1
ATOM 738 O O . ARG A 1 99 ? -12.984 -21.266 -13.031 1 95.5 99 ARG A O 1
ATOM 745 N N . HIS A 1 100 ? -11 -21.891 -12.242 1 96.31 100 HIS A N 1
ATOM 746 C CA . HIS A 1 100 ? -10.258 -20.812 -12.883 1 96.31 100 HIS A CA 1
ATOM 747 C C . HIS A 1 100 ? -8.906 -21.297 -13.391 1 96.31 100 HIS A C 1
ATOM 749 O O . HIS A 1 100 ? -8.125 -21.875 -12.633 1 96.31 100 HIS A O 1
ATOM 755 N N . PRO A 1 101 ? -8.602 -21.062 -14.633 1 96.06 101 PRO A N 1
ATOM 756 C CA . PRO A 1 101 ? -7.316 -21.484 -15.195 1 96.06 101 PRO A CA 1
ATOM 757 C C . PRO A 1 101 ? -6.18 -20.531 -14.836 1 96.06 101 PRO A C 1
ATOM 759 O O . PRO A 1 101 ? -6.395 -19.312 -14.742 1 96.06 101 PRO A O 1
ATOM 762 N N . VAL A 1 102 ? -5.047 -21.047 -14.602 1 96.25 102 VAL A N 1
ATOM 763 C CA . VAL A 1 102 ? -3.799 -20.312 -14.43 1 96.25 102 VAL A CA 1
ATOM 764 C C . VAL A 1 102 ? -2.809 -20.703 -15.523 1 96.25 102 VAL A C 1
ATOM 766 O O . VAL A 1 102 ? -2.045 -21.656 -15.359 1 96.25 102 VAL A O 1
ATOM 769 N N . PRO A 1 103 ? -2.758 -20 -16.547 1 95.56 103 PRO A N 1
ATOM 770 C CA . PRO A 1 103 ? -1.982 -20.422 -17.719 1 95.56 103 PRO A CA 1
ATOM 771 C C . PRO A 1 103 ? -0.503 -20.062 -17.609 1 95.56 103 PRO A C 1
ATOM 773 O O . PRO A 1 103 ? 0.316 -20.531 -18.406 1 95.56 103 PRO A O 1
ATOM 776 N N . VAL A 1 104 ? -0.133 -19.219 -16.688 1 96.94 104 VAL A N 1
ATOM 777 C CA . VAL A 1 104 ? 1.247 -18.75 -16.625 1 96.94 104 VAL A CA 1
ATOM 778 C C . VAL A 1 104 ? 1.645 -18.484 -15.18 1 96.94 104 VAL A C 1
ATOM 780 O O . VAL A 1 104 ? 0.83 -18.016 -14.383 1 96.94 104 VAL A O 1
ATOM 783 N N . LEU A 1 105 ? 2.801 -18.859 -14.812 1 97.5 105 LEU A N 1
ATOM 784 C CA . LEU A 1 105 ? 3.486 -18.344 -13.633 1 97.5 105 LEU A CA 1
ATOM 785 C C . LEU A 1 105 ? 4.676 -17.469 -14.031 1 97.5 105 LEU A C 1
ATOM 787 O O . LEU A 1 105 ? 5.305 -17.703 -15.062 1 97.5 105 LEU A O 1
ATOM 791 N N . GLU A 1 106 ? 4.945 -16.453 -13.227 1 98.06 106 GLU A N 1
ATOM 792 C CA . GLU A 1 106 ? 6.094 -15.586 -13.469 1 98.06 106 GLU A CA 1
ATOM 793 C C . GLU A 1 106 ? 6.934 -15.422 -12.203 1 98.06 106 GLU A C 1
ATOM 795 O O . GLU A 1 106 ? 6.48 -15.742 -11.102 1 98.06 106 GLU A O 1
ATOM 800 N N . GLN A 1 107 ? 8.156 -14.984 -12.359 1 97.94 107 GLN A N 1
ATOM 801 C CA . GLN A 1 107 ? 9.016 -14.648 -11.234 1 97.94 107 GLN A CA 1
ATOM 802 C C . GLN A 1 107 ? 9.891 -13.438 -11.555 1 97.94 107 GLN A C 1
ATOM 804 O O . GLN A 1 107 ? 10.125 -13.125 -12.719 1 97.94 107 GLN A O 1
ATOM 809 N N . HIS A 1 108 ? 10.219 -12.703 -10.617 1 96.75 108 HIS A N 1
ATOM 810 C CA . HIS A 1 108 ? 11.273 -11.703 -10.617 1 96.75 108 HIS A CA 1
ATOM 811 C C . HIS A 1 108 ? 12.516 -12.219 -9.898 1 96.75 108 HIS A C 1
ATOM 813 O O . HIS A 1 108 ? 12.57 -12.211 -8.664 1 96.75 108 HIS A O 1
ATOM 819 N N . PRO A 1 109 ? 13.5 -12.648 -10.688 1 95.44 109 PRO A N 1
ATOM 820 C CA . PRO A 1 109 ? 14.609 -13.398 -10.094 1 95.44 109 PRO A CA 1
ATOM 821 C C . PRO A 1 109 ? 15.375 -12.594 -9.047 1 95.44 109 PRO A C 1
ATOM 823 O O . PRO A 1 109 ? 15.891 -13.164 -8.078 1 95.44 109 PRO A O 1
ATOM 826 N N . PHE A 1 110 ? 15.359 -11.25 -9.164 1 93.12 110 PHE A N 1
ATOM 827 C CA . PHE A 1 110 ? 16.312 -10.508 -8.352 1 93.12 110 PHE A CA 1
ATOM 828 C C . PHE A 1 110 ? 15.602 -9.531 -7.422 1 93.12 110 PHE A C 1
ATOM 830 O O . PHE A 1 110 ? 16.234 -8.891 -6.578 1 93.12 110 PHE A O 1
ATOM 837 N N . THR A 1 111 ? 14.305 -9.453 -7.598 1 94.12 111 THR A N 1
ATOM 838 C CA . THR A 1 111 ? 13.617 -8.414 -6.84 1 94.12 111 THR A CA 1
ATOM 839 C C . THR A 1 111 ? 12.328 -8.961 -6.227 1 94.12 111 THR A C 1
ATOM 841 O O . THR A 1 111 ? 11.656 -9.797 -6.828 1 94.12 111 THR A O 1
ATOM 844 N N . SER A 1 112 ? 12.086 -8.508 -5.02 1 96 112 SER A N 1
ATOM 845 C CA . SER A 1 112 ? 10.766 -8.766 -4.465 1 96 112 SER A CA 1
ATOM 846 C C . SER A 1 112 ? 9.695 -7.941 -5.176 1 96 112 SER A C 1
ATOM 848 O O . SER A 1 112 ? 10.016 -6.969 -5.867 1 96 112 SER A O 1
ATOM 850 N N . GLN A 1 113 ? 8.508 -8.328 -5.09 1 97.06 113 GLN A N 1
ATOM 851 C CA . GLN A 1 113 ? 7.359 -7.582 -5.594 1 97.06 113 GLN A CA 1
ATOM 852 C C . GLN A 1 113 ? 6.215 -7.582 -4.582 1 97.06 113 GLN A C 1
ATOM 854 O O . GLN A 1 113 ? 5.809 -8.641 -4.098 1 97.06 113 GLN A O 1
ATOM 859 N N . THR A 1 114 ? 5.781 -6.41 -4.23 1 97.75 114 THR A N 1
ATOM 860 C CA . THR A 1 114 ? 4.711 -6.246 -3.254 1 97.75 114 THR A CA 1
ATOM 861 C C . THR A 1 114 ? 3.406 -5.848 -3.939 1 97.75 114 THR A C 1
ATOM 863 O O . THR A 1 114 ? 3.414 -5.043 -4.875 1 97.75 114 THR A O 1
ATOM 866 N N . PHE A 1 115 ? 2.254 -6.398 -3.5 1 98.19 115 PHE A N 1
ATOM 867 C CA . PHE A 1 115 ? 0.924 -5.953 -3.896 1 98.19 115 PHE A CA 1
ATOM 868 C C . PHE A 1 115 ? 0.097 -5.562 -2.678 1 98.19 115 PHE A C 1
ATOM 870 O O . PHE A 1 115 ? -0.004 -6.328 -1.719 1 98.19 115 PHE A O 1
ATOM 877 N N . VAL A 1 116 ? -0.461 -4.406 -2.715 1 97.44 116 VAL A N 1
ATOM 878 C CA . VAL A 1 116 ? -1.353 -3.881 -1.687 1 97.44 116 VAL A CA 1
ATOM 879 C C . VAL A 1 116 ? -2.725 -3.592 -2.289 1 97.44 116 VAL A C 1
ATOM 881 O O . VAL A 1 116 ? -2.859 -2.721 -3.152 1 97.44 116 VAL A O 1
ATOM 884 N N . PRO A 1 117 ? -3.758 -4.332 -1.849 1 97.19 117 PRO A N 1
ATOM 885 C CA . PRO A 1 117 ? -5.086 -3.957 -2.338 1 97.19 117 PRO A CA 1
ATOM 886 C C . PRO A 1 117 ? -5.547 -2.596 -1.82 1 97.19 117 PRO A C 1
ATOM 888 O O . PRO A 1 117 ? -5.324 -2.27 -0.652 1 97.19 117 PRO A O 1
ATOM 891 N N . ILE A 1 118 ? -6.121 -1.855 -2.646 1 95.94 118 ILE A N 1
ATOM 892 C CA . ILE A 1 118 ? -6.539 -0.51 -2.266 1 95.94 118 ILE A CA 1
ATOM 893 C C . ILE A 1 118 ? -8.016 -0.312 -2.604 1 95.94 118 ILE A C 1
ATOM 895 O O . ILE A 1 118 ? -8.5 -0.826 -3.613 1 95.94 118 ILE A O 1
ATOM 899 N N . GLY A 1 119 ? -8.68 0.447 -1.739 1 94.44 119 GLY A N 1
ATOM 900 C CA . GLY A 1 119 ? -10.094 0.709 -1.954 1 94.44 119 GLY A CA 1
ATOM 901 C C . GLY A 1 119 ? -10.977 -0.497 -1.679 1 94.44 119 GLY A C 1
ATOM 902 O O . GLY A 1 119 ? -12.078 -0.6 -2.215 1 94.44 119 GLY A O 1
ATOM 903 N N . GLN A 1 120 ? -10.383 -1.435 -0.975 1 94.12 120 GLN A N 1
ATOM 904 C CA . GLN A 1 120 ? -11.094 -2.678 -0.69 1 94.12 120 GLN A CA 1
ATOM 905 C C . GLN A 1 120 ? -11.422 -2.795 0.794 1 94.12 120 GLN A C 1
ATOM 907 O O . GLN A 1 120 ? -10.602 -2.449 1.647 1 94.12 120 GLN A O 1
ATOM 912 N N . GLY A 1 121 ? -12.602 -3.254 1.078 1 91.56 121 GLY A N 1
ATOM 913 C CA . GLY A 1 121 ? -12.953 -3.529 2.463 1 91.56 121 GLY A CA 1
ATOM 914 C C . GLY A 1 121 ? -12.203 -4.715 3.043 1 91.56 121 GLY A C 1
ATOM 915 O O . GLY A 1 121 ? -11.172 -5.125 2.51 1 91.56 121 GLY A O 1
ATOM 916 N N . SER A 1 122 ? -12.664 -5.32 4.125 1 91.69 122 SER A N 1
ATOM 917 C CA . SER A 1 122 ? -11.914 -6.297 4.906 1 91.69 122 SER A CA 1
ATOM 918 C C . SER A 1 122 ? -12.195 -7.719 4.43 1 91.69 122 SER A C 1
ATOM 920 O O . SER A 1 122 ? -11.547 -8.672 4.871 1 91.69 122 SER A O 1
ATOM 922 N N . GLY A 1 123 ? -13.047 -7.941 3.529 1 93.12 123 GLY A N 1
ATOM 923 C CA . GLY A 1 123 ? -13.391 -9.281 3.066 1 93.12 123 GLY A CA 1
ATOM 924 C C . GLY A 1 123 ? -12.438 -9.812 2.016 1 93.12 123 GLY A C 1
ATOM 925 O O . GLY A 1 123 ? -11.539 -9.094 1.57 1 93.12 123 GLY A O 1
ATOM 926 N N . PRO A 1 124 ? -12.633 -11.133 1.664 1 96.31 124 PRO A N 1
ATOM 927 C CA . PRO A 1 124 ? -11.82 -11.727 0.603 1 96.31 124 PRO A CA 1
ATOM 928 C C . PRO A 1 124 ? -12.062 -11.078 -0.759 1 96.31 124 PRO A C 1
ATOM 930 O O . PRO A 1 124 ? -13.211 -10.875 -1.154 1 96.31 124 PRO A O 1
ATOM 933 N N . VAL A 1 125 ? -10.914 -10.789 -1.478 1 97.38 125 VAL A N 1
ATOM 934 C CA . VAL A 1 125 ? -11.164 -10.078 -2.727 1 97.38 125 VAL A CA 1
ATOM 935 C C . VAL A 1 125 ? -10.195 -10.57 -3.803 1 97.38 125 VAL A C 1
ATOM 937 O O . VAL A 1 125 ? -10.359 -10.25 -4.984 1 97.38 125 VAL A O 1
ATOM 940 N N . TYR A 1 126 ? -9.188 -11.359 -3.475 1 98.25 126 TYR A N 1
ATOM 941 C CA . TYR A 1 126 ? -8.266 -11.812 -4.512 1 98.25 126 TYR A CA 1
ATOM 942 C C . TYR A 1 126 ? -7.574 -13.109 -4.102 1 98.25 126 TYR A C 1
ATOM 944 O O . TYR A 1 126 ? -7.672 -13.531 -2.945 1 98.25 126 TYR A O 1
ATOM 952 N N . ILE A 1 127 ? -6.938 -13.781 -5.039 1 98.5 127 ILE A N 1
ATOM 953 C CA . ILE A 1 127 ? -6.234 -15.047 -4.879 1 98.5 127 ILE A CA 1
ATOM 954 C C . ILE A 1 127 ? -4.805 -14.914 -5.402 1 98.5 127 ILE A C 1
ATOM 956 O O . ILE A 1 127 ? -4.574 -14.305 -6.449 1 98.5 127 ILE A O 1
ATOM 960 N N . VAL A 1 128 ? -3.879 -15.445 -4.66 1 98.69 128 VAL A N 1
ATOM 961 C CA . VAL A 1 128 ? -2.51 -15.547 -5.16 1 98.69 128 VAL A CA 1
ATOM 962 C C . VAL A 1 128 ? -2.127 -17.016 -5.316 1 98.69 128 VAL A C 1
ATOM 964 O O . VAL A 1 128 ? -2.553 -17.859 -4.531 1 98.69 128 VAL A O 1
ATOM 967 N N . VAL A 1 129 ? -1.37 -17.281 -6.316 1 98.69 129 VAL A N 1
ATOM 968 C CA . VAL A 1 129 ? -0.822 -18.609 -6.609 1 98.69 129 VAL A CA 1
ATOM 969 C C . VAL A 1 129 ? 0.704 -18.547 -6.629 1 98.69 129 VAL A C 1
ATOM 971 O O . VAL A 1 129 ? 1.287 -17.719 -7.34 1 98.69 129 VAL A O 1
ATOM 974 N N . VAL A 1 130 ? 1.322 -19.391 -5.836 1 98.81 130 VAL A N 1
ATOM 975 C CA . VAL A 1 130 ? 2.766 -19.266 -5.664 1 98.81 130 VAL A CA 1
ATOM 976 C C . VAL A 1 130 ? 3.418 -20.641 -5.746 1 98.81 130 VAL A C 1
ATOM 978 O O . VAL A 1 130 ? 2.771 -21.656 -5.48 1 98.81 130 VAL A O 1
ATOM 981 N N . ALA A 1 131 ? 4.633 -20.672 -6.125 1 98.69 131 ALA A N 1
ATOM 982 C CA . ALA A 1 131 ? 5.488 -21.859 -6.109 1 98.69 131 ALA A CA 1
ATOM 983 C C . ALA A 1 131 ? 6.953 -21.469 -5.91 1 98.69 131 ALA A C 1
ATOM 985 O O . ALA A 1 131 ? 7.387 -20.406 -6.355 1 98.69 131 ALA A O 1
ATOM 986 N N . ARG A 1 132 ? 7.684 -22.266 -5.27 1 98.44 132 ARG A N 1
ATOM 987 C CA . ARG A 1 132 ? 9.125 -22.062 -5.152 1 98.44 132 ARG A CA 1
ATOM 988 C C . ARG A 1 132 ? 9.844 -22.516 -6.418 1 98.44 132 ARG A C 1
ATOM 990 O O . ARG A 1 132 ? 9.289 -23.281 -7.211 1 98.44 132 ARG A O 1
ATOM 997 N N . PRO A 1 133 ? 10.961 -21.969 -6.66 1 97.81 133 PRO A N 1
ATOM 998 C CA . PRO A 1 133 ? 11.734 -22.484 -7.789 1 97.81 133 PRO A CA 1
ATOM 999 C C . PRO A 1 133 ? 12.312 -23.875 -7.523 1 97.81 133 PRO A C 1
ATOM 1001 O O . PRO A 1 133 ? 12.703 -24.172 -6.395 1 97.81 133 PRO A O 1
ATOM 1004 N N . SER A 1 134 ? 12.367 -24.656 -8.555 1 96.5 134 SER A N 1
ATOM 1005 C CA . SER A 1 134 ? 13.062 -25.938 -8.508 1 96.5 134 SER A CA 1
ATOM 1006 C C . SER A 1 134 ? 14.57 -25.766 -8.609 1 96.5 134 SER A C 1
ATOM 1008 O O . SER A 1 134 ? 15.055 -24.641 -8.773 1 96.5 134 SER A O 1
ATOM 1010 N N . ALA A 1 135 ? 15.289 -26.828 -8.453 1 93.31 135 ALA A N 1
ATOM 1011 C CA . ALA A 1 135 ? 16.734 -26.781 -8.609 1 93.31 135 ALA A CA 1
ATOM 1012 C C . ALA A 1 135 ? 17.141 -26.281 -9.992 1 93.31 135 ALA A C 1
ATOM 1014 O O . ALA A 1 135 ? 18.188 -25.656 -10.156 1 93.31 135 ALA A O 1
ATOM 1015 N N . ARG A 1 136 ? 16.297 -26.516 -10.984 1 92.81 136 ARG A N 1
ATOM 1016 C CA . ARG A 1 136 ? 16.578 -26.094 -12.359 1 92.81 136 ARG A CA 1
ATOM 1017 C C . ARG A 1 136 ? 16.047 -24.703 -12.625 1 92.81 136 ARG A C 1
ATOM 1019 O O . ARG A 1 136 ? 16.141 -24.188 -13.742 1 92.81 136 ARG A O 1
ATOM 1026 N N . GLY A 1 137 ? 15.375 -24.062 -11.68 1 93.56 137 GLY A N 1
ATOM 1027 C CA . GLY A 1 137 ? 14.906 -22.688 -11.82 1 93.56 137 GLY A CA 1
ATOM 1028 C C . GLY A 1 137 ? 13.469 -22.594 -12.281 1 93.56 137 GLY A C 1
ATOM 1029 O O . GLY A 1 137 ? 12.906 -21.5 -12.375 1 93.56 137 GLY A O 1
ATOM 1030 N N . GLU A 1 138 ? 12.891 -23.703 -12.586 1 96.38 138 GLU A N 1
ATOM 1031 C CA . GLU A 1 138 ? 11.484 -23.766 -12.977 1 96.38 138 GLU A CA 1
ATOM 1032 C C . GLU A 1 138 ? 10.57 -23.875 -11.758 1 96.38 138 GLU A C 1
ATOM 1034 O O . GLU A 1 138 ? 11.031 -24.156 -10.656 1 96.38 138 GLU A O 1
ATOM 1039 N N . PRO A 1 139 ? 9.273 -23.594 -11.961 1 97.56 139 PRO A N 1
ATOM 1040 C CA . PRO A 1 139 ? 8.398 -23.75 -10.797 1 97.56 139 PRO A CA 1
ATOM 1041 C C . PRO A 1 139 ? 8.414 -25.172 -10.242 1 97.56 139 PRO A C 1
ATOM 1043 O O . PRO A 1 139 ? 8.242 -26.125 -10.992 1 97.56 139 PRO A O 1
ATOM 1046 N N . ASP A 1 140 ? 8.586 -25.344 -8.977 1 97.31 140 ASP A N 1
ATOM 1047 C CA . ASP A 1 140 ? 8.422 -26.625 -8.289 1 97.31 140 ASP A CA 1
ATOM 1048 C C . ASP A 1 140 ? 6.953 -26.859 -7.934 1 97.31 140 ASP A C 1
ATOM 1050 O O . ASP A 1 140 ? 6.473 -26.375 -6.91 1 97.31 140 ASP A O 1
ATOM 1054 N N . LEU A 1 141 ? 6.305 -27.672 -8.68 1 94.94 141 LEU A N 1
ATOM 1055 C CA . LEU A 1 141 ? 4.863 -27.844 -8.555 1 94.94 141 LEU A CA 1
ATOM 1056 C C . LEU A 1 141 ? 4.508 -28.562 -7.254 1 94.94 141 LEU A C 1
ATOM 1058 O O . LEU A 1 141 ? 3.355 -28.531 -6.816 1 94.94 141 LEU A O 1
ATOM 1062 N N . LEU A 1 142 ? 5.488 -29.188 -6.629 1 95.12 142 LEU A N 1
ATOM 1063 C CA . LEU A 1 142 ? 5.246 -29.812 -5.332 1 95.12 142 LEU A CA 1
ATOM 1064 C C . LEU A 1 142 ? 5.047 -28.75 -4.25 1 95.12 142 LEU A C 1
ATOM 1066 O O . LEU A 1 142 ? 4.52 -29.047 -3.176 1 95.12 142 LEU A O 1
ATOM 1070 N N . THR A 1 143 ? 5.449 -27.547 -4.508 1 97.25 143 THR A N 1
ATOM 1071 C CA . THR A 1 143 ? 5.344 -26.453 -3.543 1 97.25 143 THR A CA 1
ATOM 1072 C C . THR A 1 143 ? 4.219 -25.5 -3.93 1 97.25 143 THR A C 1
ATOM 1074 O O . THR A 1 143 ? 4.016 -24.469 -3.277 1 97.25 143 THR A O 1
ATOM 1077 N N . LEU A 1 144 ? 3.496 -25.859 -4.945 1 97.94 144 LEU A N 1
ATOM 1078 C CA . LEU A 1 144 ? 2.439 -25 -5.473 1 97.94 144 LEU A CA 1
ATOM 1079 C C . LEU A 1 144 ? 1.32 -24.828 -4.449 1 97.94 144 LEU A C 1
ATOM 1081 O O . LEU A 1 144 ? 0.831 -25.812 -3.889 1 97.94 144 LEU A O 1
ATOM 1085 N N . ARG A 1 145 ? 0.959 -23.562 -4.18 1 98.19 145 ARG A N 1
ATOM 1086 C CA . ARG A 1 145 ? -0.135 -23.219 -3.277 1 98.19 145 ARG A CA 1
ATOM 1087 C C . ARG A 1 145 ? -0.937 -22.031 -3.811 1 98.19 145 ARG A C 1
ATOM 1089 O O . ARG A 1 145 ? -0.446 -21.266 -4.645 1 98.19 145 ARG A O 1
ATOM 1096 N N . ALA A 1 146 ? -2.152 -21.953 -3.393 1 98.56 146 ALA A N 1
ATOM 1097 C CA . ALA A 1 146 ? -3.014 -20.797 -3.645 1 98.56 146 ALA A CA 1
ATOM 1098 C C . ALA A 1 146 ? -3.641 -20.297 -2.35 1 98.56 146 ALA A C 1
ATOM 1100 O O . ALA A 1 146 ? -4.004 -21.078 -1.476 1 98.56 146 ALA A O 1
ATOM 1101 N N . PHE A 1 147 ? -3.754 -19 -2.242 1 98.62 147 PHE A N 1
ATOM 1102 C CA . PHE A 1 147 ? -4.281 -18.406 -1.024 1 98.62 147 PHE A CA 1
ATOM 1103 C C . PHE A 1 147 ? -5.379 -17.391 -1.349 1 98.62 147 PHE A C 1
ATOM 1105 O O . PHE A 1 147 ? -5.262 -16.625 -2.301 1 98.62 147 PHE A O 1
ATOM 1112 N N . VAL A 1 148 ? -6.438 -17.469 -0.597 1 98.25 148 VAL A N 1
ATOM 1113 C CA . VAL A 1 148 ? -7.449 -16.422 -0.597 1 98.25 148 VAL A CA 1
ATOM 1114 C C . VAL A 1 148 ? -7.008 -15.273 0.307 1 98.25 148 VAL A C 1
ATOM 1116 O O . VAL A 1 148 ? -6.645 -15.5 1.466 1 98.25 148 VAL A O 1
ATOM 1119 N N . CYS A 1 149 ? -7.043 -14.094 -0.237 1 97.81 149 CYS A N 1
ATOM 1120 C CA . CYS A 1 149 ? -6.59 -12.914 0.493 1 97.81 149 CYS A CA 1
ATOM 1121 C C . CYS A 1 149 ? -7.703 -11.883 0.615 1 97.81 149 CYS A C 1
ATOM 1123 O O . CYS A 1 149 ? -8.492 -11.703 -0.314 1 97.81 149 CYS A O 1
ATOM 1125 N N . ALA A 1 150 ? -7.734 -11.195 1.722 1 96.62 150 ALA A N 1
ATOM 1126 C CA . ALA A 1 150 ? -8.711 -10.141 2 1 96.62 150 ALA A CA 1
ATOM 1127 C C . ALA A 1 150 ? -8.18 -8.773 1.593 1 96.62 150 ALA A C 1
ATOM 1129 O O . ALA A 1 150 ? -7.012 -8.641 1.218 1 96.62 150 ALA A O 1
ATOM 1130 N N . GLY A 1 151 ? -9.086 -7.793 1.676 1 95.69 151 GLY A N 1
ATOM 1131 C CA . GLY A 1 151 ? -8.688 -6.418 1.406 1 95.69 151 GLY A CA 1
ATOM 1132 C C . GLY A 1 151 ? -7.711 -5.867 2.424 1 95.69 151 GLY A C 1
ATOM 1133 O O . GLY A 1 151 ? -7.086 -4.828 2.193 1 95.69 151 GLY A O 1
ATOM 1134 N N . THR A 1 152 ? -7.457 -6.566 3.518 1 95.5 152 THR A N 1
ATOM 1135 C CA . THR A 1 152 ? -6.559 -6.133 4.578 1 95.5 152 THR A CA 1
ATOM 1136 C C . THR A 1 152 ? -5.211 -6.84 4.469 1 95.5 152 THR A C 1
ATOM 1138 O O . THR A 1 152 ? -4.359 -6.707 5.355 1 95.5 152 THR A O 1
ATOM 1141 N N . HIS A 1 153 ? -5.039 -7.625 3.42 1 96.81 153 HIS A N 1
ATOM 1142 C CA . HIS A 1 153 ? -3.824 -8.414 3.238 1 96.81 153 HIS A CA 1
ATOM 1143 C C . HIS A 1 153 ? -2.971 -7.852 2.104 1 96.81 153 HIS A C 1
ATOM 1145 O O . HIS A 1 153 ? -3.441 -7.719 0.972 1 96.81 153 HIS A O 1
ATOM 1151 N N . ALA A 1 154 ? -1.796 -7.492 2.416 1 98 154 ALA A N 1
ATOM 1152 C CA . ALA A 1 154 ? -0.785 -7.211 1.4 1 98 154 ALA A CA 1
ATOM 1153 C C . ALA A 1 154 ? 0.278 -8.305 1.368 1 98 154 ALA A C 1
ATOM 1155 O O . ALA A 1 154 ? 0.627 -8.875 2.406 1 98 154 ALA A O 1
ATOM 1156 N N . VAL A 1 155 ? 0.792 -8.602 0.19 1 98.06 155 VAL A N 1
ATOM 1157 C CA . VAL A 1 155 ? 1.781 -9.672 0.077 1 98.06 155 VAL A CA 1
ATOM 1158 C C . VAL A 1 155 ? 3.039 -9.141 -0.608 1 98.06 155 VAL A C 1
ATOM 1160 O O . VAL A 1 155 ? 2.957 -8.297 -1.504 1 98.06 155 VAL A O 1
ATOM 1163 N N . THR A 1 156 ? 4.141 -9.57 -0.176 1 97.75 156 THR A N 1
ATOM 1164 C CA . THR A 1 156 ? 5.418 -9.422 -0.863 1 97.75 156 THR A CA 1
ATOM 1165 C C . THR A 1 156 ? 5.957 -10.781 -1.305 1 97.75 156 THR A C 1
ATOM 1167 O O . THR A 1 156 ? 6.199 -11.656 -0.475 1 97.75 156 THR A O 1
ATOM 1170 N N . TYR A 1 157 ? 6.094 -10.945 -2.615 1 98.38 157 TYR A N 1
ATOM 1171 C CA . TYR A 1 157 ? 6.801 -12.117 -3.123 1 98.38 157 TYR A CA 1
ATOM 1172 C C . TYR A 1 157 ? 8.305 -11.961 -2.959 1 98.38 157 TYR A C 1
ATOM 1174 O O . TYR A 1 157 ? 8.867 -10.914 -3.297 1 98.38 157 TYR A O 1
ATOM 1182 N N . ALA A 1 158 ? 9 -12.992 -2.48 1 97.62 158 ALA A N 1
ATOM 1183 C CA . ALA A 1 158 ? 10.461 -12.977 -2.4 1 97.62 158 ALA A CA 1
ATOM 1184 C C . ALA A 1 158 ? 11.086 -13.086 -3.789 1 97.62 158 ALA A C 1
ATOM 1186 O O . ALA A 1 158 ? 10.453 -13.57 -4.727 1 97.62 158 ALA A O 1
ATOM 1187 N N . PRO A 1 159 ? 12.32 -12.586 -3.906 1 96.56 159 PRO A N 1
ATOM 1188 C CA . PRO A 1 159 ? 13 -12.781 -5.191 1 96.56 159 PRO A CA 1
ATOM 1189 C C . PRO A 1 159 ? 13.016 -14.242 -5.637 1 96.56 159 PRO A C 1
ATOM 1191 O O . PRO A 1 159 ? 13.289 -15.133 -4.828 1 96.56 159 PRO A O 1
ATOM 1194 N N . GLY A 1 160 ? 12.633 -14.453 -6.859 1 97.5 160 GLY A N 1
ATOM 1195 C CA . GLY A 1 160 ? 12.742 -15.789 -7.438 1 97.5 160 GLY A CA 1
ATOM 1196 C C . GLY A 1 160 ? 11.508 -16.641 -7.211 1 97.5 160 GLY A C 1
ATOM 1197 O O . GLY A 1 160 ? 11.391 -17.734 -7.762 1 97.5 160 GLY A O 1
ATOM 1198 N N . VAL A 1 161 ? 10.602 -16.172 -6.387 1 98.5 161 VAL A N 1
ATOM 1199 C CA . VAL A 1 161 ? 9.367 -16.922 -6.16 1 98.5 161 VAL A CA 1
ATOM 1200 C C . VAL A 1 161 ? 8.469 -16.812 -7.391 1 98.5 161 VAL A C 1
ATOM 1202 O O . VAL A 1 161 ? 8.281 -15.719 -7.938 1 98.5 161 VAL A O 1
ATOM 1205 N N . TRP A 1 162 ? 8.008 -17.969 -7.801 1 98.75 162 TRP A N 1
ATOM 1206 C CA . TRP A 1 162 ? 7.047 -18.016 -8.898 1 98.75 162 TRP A CA 1
ATOM 1207 C C . TRP A 1 162 ? 5.645 -17.672 -8.414 1 98.75 162 TRP A C 1
ATOM 1209 O O . TRP A 1 162 ? 5.223 -18.125 -7.344 1 98.75 162 TRP A O 1
ATOM 1219 N N . HIS A 1 163 ? 4.969 -16.922 -9.211 1 98.69 163 HIS A N 1
ATOM 1220 C CA . HIS A 1 163 ? 3.605 -16.547 -8.844 1 98.69 163 HIS A CA 1
ATOM 1221 C C . HIS A 1 163 ? 2.766 -16.25 -10.086 1 98.69 163 HIS A C 1
ATOM 1223 O O . HIS A 1 163 ? 3.305 -15.906 -11.141 1 98.69 163 HIS A O 1
ATOM 1229 N N . ALA A 1 164 ? 1.454 -16.469 -9.977 1 98.12 164 ALA A N 1
ATOM 1230 C CA . ALA A 1 164 ? 0.535 -16.031 -11.031 1 98.12 164 ALA A CA 1
ATOM 1231 C C . ALA A 1 164 ? 0.261 -14.539 -10.945 1 98.12 164 ALA A C 1
ATOM 1233 O O . ALA A 1 164 ? 0.409 -13.93 -9.875 1 98.12 164 ALA A O 1
ATOM 1234 N N . PRO A 1 165 ? -0.132 -13.961 -12.109 1 96.75 165 PRO A N 1
ATOM 1235 C CA . PRO A 1 165 ? -0.702 -12.617 -11.961 1 96.75 165 PRO A CA 1
ATOM 1236 C C . PRO A 1 165 ? -1.816 -12.562 -10.922 1 96.75 165 PRO A C 1
ATOM 1238 O O . PRO A 1 165 ? -2.498 -13.562 -10.688 1 96.75 165 PRO A O 1
ATOM 1241 N N . MET A 1 166 ? -1.957 -11.375 -10.305 1 97.12 166 MET A N 1
ATOM 1242 C CA . MET A 1 166 ? -3.02 -11.234 -9.312 1 97.12 166 MET A CA 1
ATOM 1243 C C . MET A 1 166 ? -4.359 -11.672 -9.883 1 97.12 166 MET A C 1
ATOM 1245 O O . MET A 1 166 ? -4.754 -11.234 -10.969 1 97.12 166 MET A O 1
ATOM 1249 N N . ILE A 1 167 ? -5.039 -12.516 -9.156 1 97.88 167 ILE A N 1
ATOM 1250 C CA . ILE A 1 167 ? -6.355 -12.984 -9.578 1 97.88 167 ILE A CA 1
ATOM 1251 C C . ILE A 1 167 ? -7.434 -12.305 -8.734 1 97.88 167 ILE A C 1
ATOM 1253 O O . ILE A 1 167 ? -7.66 -12.672 -7.582 1 97.88 167 ILE A O 1
ATOM 1257 N N . ALA A 1 168 ? -8.055 -11.32 -9.312 1 97.88 168 ALA A N 1
ATOM 1258 C CA . ALA A 1 168 ? -9.195 -10.672 -8.656 1 97.88 168 ALA A CA 1
ATOM 1259 C C . ALA A 1 168 ? -10.398 -11.609 -8.594 1 97.88 168 ALA A C 1
ATOM 1261 O O . ALA A 1 168 ? -10.727 -12.273 -9.578 1 97.88 168 ALA A O 1
ATOM 1262 N N . ALA A 1 169 ? -10.969 -11.719 -7.488 1 97.69 169 ALA A N 1
ATOM 1263 C CA . ALA A 1 169 ? -12.133 -12.562 -7.254 1 97.69 169 ALA A CA 1
ATOM 1264 C C . ALA A 1 169 ? -13.07 -11.938 -6.223 1 97.69 169 ALA A C 1
ATOM 1266 O O . ALA A 1 169 ? -12.805 -12 -5.02 1 97.69 169 ALA A O 1
ATOM 1267 N N . ALA A 1 170 ? -14.094 -11.359 -6.633 1 96.44 170 ALA A N 1
ATOM 1268 C CA . ALA A 1 170 ? -15.016 -10.57 -5.816 1 96.44 170 ALA A CA 1
ATOM 1269 C C . ALA A 1 170 ? -16.281 -10.227 -6.598 1 96.44 170 ALA A C 1
ATOM 1271 O O . ALA A 1 170 ? -16.344 -10.406 -7.816 1 96.44 170 ALA A O 1
ATOM 1272 N N . PRO A 1 171 ? -17.328 -9.711 -5.867 1 96 171 PRO A N 1
ATOM 1273 C CA . PRO A 1 171 ? -18.562 -9.375 -6.566 1 96 171 PRO A CA 1
ATOM 1274 C C . PRO A 1 171 ? -18.422 -8.148 -7.457 1 96 171 PRO A C 1
ATOM 1276 O O . PRO A 1 171 ? -19.234 -7.945 -8.375 1 96 171 PRO A O 1
ATOM 1279 N N . GLN A 1 172 ? -17.469 -7.359 -7.219 1 95 172 GLN A N 1
ATOM 1280 C CA . GLN A 1 172 ? -17.266 -6.145 -8 1 95 172 GLN A CA 1
ATOM 1281 C C . GLN A 1 172 ? -16.531 -6.445 -9.297 1 95 172 GLN A C 1
ATOM 1283 O O . GLN A 1 172 ? -16.062 -7.566 -9.508 1 95 172 GLN A O 1
ATOM 1288 N N . ASP A 1 173 ? -16.312 -5.41 -10.195 1 93.81 173 ASP A N 1
ATOM 1289 C CA . ASP A 1 173 ? -15.789 -5.594 -11.547 1 93.81 173 ASP A CA 1
ATOM 1290 C C . ASP A 1 173 ? -14.266 -5.703 -11.539 1 93.81 173 ASP A C 1
ATOM 1292 O O . ASP A 1 173 ? -13.68 -6.312 -12.438 1 93.81 173 ASP A O 1
ATOM 1296 N N . TYR A 1 174 ? -13.703 -5.016 -10.555 1 94.25 174 TYR A N 1
ATOM 1297 C CA . TYR A 1 174 ? -12.242 -4.992 -10.508 1 94.25 174 TYR A CA 1
ATOM 1298 C C . TYR A 1 174 ? -11.742 -4.844 -9.078 1 94.25 174 TYR A C 1
ATOM 1300 O O . TYR A 1 174 ? -12.516 -4.504 -8.18 1 94.25 174 TYR A O 1
ATOM 1308 N N . VAL A 1 175 ? -10.555 -5.223 -8.883 1 95.81 175 VAL A N 1
ATOM 1309 C CA . VAL A 1 175 ? -9.812 -4.977 -7.656 1 95.81 175 VAL A CA 1
ATOM 1310 C C . VAL A 1 175 ? -8.555 -4.176 -7.969 1 95.81 175 VAL A C 1
ATOM 1312 O O . VAL A 1 175 ? -7.762 -4.559 -8.836 1 95.81 175 VAL A O 1
ATOM 1315 N N . ASP A 1 176 ? -8.391 -3.061 -7.305 1 95.31 176 ASP A N 1
ATOM 1316 C CA . ASP A 1 176 ? -7.234 -2.195 -7.508 1 95.31 176 ASP A CA 1
ATOM 1317 C C . ASP A 1 176 ? -6.109 -2.547 -6.539 1 95.31 176 ASP A C 1
ATOM 1319 O O . ASP A 1 176 ? -6.355 -2.846 -5.371 1 95.31 176 ASP A O 1
ATOM 1323 N N . PHE A 1 177 ? -4.859 -2.502 -7.078 1 97.06 177 PHE A N 1
ATOM 1324 C CA . PHE A 1 177 ? -3.666 -2.758 -6.277 1 97.06 177 PHE A CA 1
ATOM 1325 C C . PHE A 1 177 ? -2.623 -1.669 -6.496 1 97.06 177 PHE A C 1
ATOM 1327 O O . PHE A 1 177 ? -2.555 -1.073 -7.574 1 97.06 177 PHE A O 1
ATOM 1334 N N . LEU A 1 178 ? -1.901 -1.399 -5.508 1 97.12 178 LEU A N 1
ATOM 1335 C CA . LEU A 1 178 ? -0.583 -0.791 -5.648 1 97.12 178 LEU A CA 1
ATOM 1336 C C . LEU A 1 178 ? 0.513 -1.85 -5.594 1 97.12 178 LEU A C 1
ATOM 1338 O O . LEU A 1 178 ? 0.46 -2.762 -4.766 1 97.12 178 LEU A O 1
ATOM 1342 N N . SER A 1 179 ? 1.448 -1.74 -6.461 1 97.19 179 SER A N 1
ATOM 1343 C CA . SER A 1 179 ? 2.555 -2.691 -6.496 1 97.19 179 SER A CA 1
ATOM 1344 C C . SER A 1 179 ? 3.9 -1.979 -6.406 1 97.19 179 SER A C 1
ATOM 1346 O O . SER A 1 179 ? 4.086 -0.914 -7 1 97.19 179 SER A O 1
ATOM 1348 N N . LEU A 1 180 ? 4.797 -2.551 -5.684 1 96.62 180 LEU A N 1
ATOM 1349 C CA . LEU A 1 180 ? 6.156 -2.033 -5.539 1 96.62 180 LEU A CA 1
ATOM 1350 C C . LEU A 1 180 ? 7.184 -3.076 -5.965 1 96.62 180 LEU A C 1
ATOM 1352 O O . LEU A 1 180 ? 7.148 -4.215 -5.492 1 96.62 180 LEU A O 1
ATOM 1356 N N . THR A 1 181 ? 8.031 -2.736 -6.832 1 93.94 181 THR A N 1
ATOM 1357 C CA . THR A 1 181 ? 9.102 -3.617 -7.293 1 93.94 181 THR A CA 1
ATOM 1358 C C . THR A 1 181 ? 10.297 -2.807 -7.785 1 93.94 181 THR A C 1
ATOM 1360 O O . THR A 1 181 ? 10.148 -1.649 -8.18 1 93.94 181 THR A O 1
ATOM 1363 N N . HIS A 1 182 ? 11.477 -3.352 -7.645 1 89.56 182 HIS A N 1
ATOM 1364 C CA . HIS A 1 182 ? 12.625 -2.807 -8.359 1 89.56 182 HIS A CA 1
ATOM 1365 C C . HIS A 1 182 ? 12.617 -3.232 -9.828 1 89.56 182 HIS A C 1
ATOM 1367 O O . HIS A 1 182 ? 12.258 -4.367 -10.141 1 89.56 182 HIS A O 1
ATOM 1373 N N . VAL A 1 183 ? 12.938 -2.33 -10.633 1 85.88 183 VAL A N 1
ATOM 1374 C CA . VAL A 1 183 ? 12.977 -2.637 -12.062 1 85.88 183 VAL A CA 1
ATOM 1375 C C . VAL A 1 183 ? 14.312 -2.205 -12.648 1 85.88 183 VAL A C 1
ATOM 1377 O O . VAL A 1 183 ? 14.742 -1.063 -12.469 1 85.88 183 VAL A O 1
ATOM 1380 N N . LEU A 1 184 ? 14.938 -3.059 -13.273 1 85.69 184 LEU A N 1
ATOM 1381 C CA . LEU A 1 184 ? 16.172 -2.742 -13.977 1 85.69 184 LEU A CA 1
ATOM 1382 C C . LEU A 1 184 ? 15.891 -2.02 -15.289 1 85.69 184 LEU A C 1
ATOM 1384 O O . LEU A 1 184 ? 16.547 -1.035 -15.617 1 85.69 184 LEU A O 1
ATOM 1388 N N . ASP A 1 185 ? 14.93 -2.486 -15.977 1 86.75 185 ASP A N 1
ATOM 1389 C CA . ASP A 1 185 ? 14.469 -1.919 -17.234 1 86.75 185 ASP A CA 1
ATOM 1390 C C . ASP A 1 185 ? 15.602 -1.864 -18.266 1 86.75 185 ASP A C 1
ATOM 1392 O O . ASP A 1 185 ? 15.789 -0.85 -18.938 1 86.75 185 ASP A O 1
ATOM 1396 N N . ASP A 1 186 ? 16.438 -2.855 -18.297 1 88.19 186 ASP A N 1
ATOM 1397 C CA . ASP A 1 186 ? 17.484 -3.031 -19.297 1 88.19 186 ASP A CA 1
ATOM 1398 C C . ASP A 1 186 ? 16.969 -3.85 -20.484 1 88.19 186 ASP A C 1
ATOM 1400 O O . ASP A 1 186 ? 16.719 -5.051 -20.344 1 88.19 186 ASP A O 1
ATOM 1404 N N . PRO A 1 187 ? 16.844 -3.217 -21.641 1 90.81 187 PRO A N 1
ATOM 1405 C CA . PRO A 1 187 ? 16.312 -3.938 -22.797 1 90.81 187 PRO A CA 1
ATOM 1406 C C . PRO A 1 187 ? 17.172 -5.145 -23.188 1 90.81 187 PRO A C 1
ATOM 1408 O O . PRO A 1 187 ? 16.688 -6.059 -23.859 1 90.81 187 PRO A O 1
ATOM 1411 N N . GLN A 1 188 ? 18.422 -5.148 -22.781 1 93 188 GLN A N 1
ATOM 1412 C CA . GLN A 1 188 ? 19.328 -6.242 -23.125 1 93 188 GLN A CA 1
ATOM 1413 C C . GLN A 1 188 ? 19.172 -7.402 -22.141 1 93 188 GLN A C 1
ATOM 1415 O O . GLN A 1 188 ? 19.656 -8.508 -22.406 1 93 188 GLN A O 1
ATOM 1420 N N . GLN A 1 189 ? 18.516 -7.16 -21.031 1 91.75 189 GLN A N 1
ATOM 1421 C CA . GLN A 1 189 ? 18.344 -8.195 -20.016 1 91.75 189 GLN A CA 1
ATOM 1422 C C . GLN A 1 189 ? 16.922 -8.18 -19.453 1 91.75 189 GLN A C 1
ATOM 1424 O O . GLN A 1 189 ? 16.734 -8.086 -18.25 1 91.75 189 GLN A O 1
ATOM 1429 N N . PRO A 1 190 ? 15.945 -8.336 -20.297 1 91.88 190 PRO A N 1
ATOM 1430 C CA . PRO A 1 190 ? 14.562 -8.281 -19.812 1 91.88 190 PRO A CA 1
ATOM 1431 C C . PRO A 1 190 ? 14.266 -9.367 -18.781 1 91.88 190 PRO A C 1
ATOM 1433 O O . PRO A 1 190 ? 13.398 -9.18 -17.922 1 91.88 190 PRO A O 1
ATOM 1436 N N . GLU A 1 191 ? 15.016 -10.477 -18.844 1 93.81 191 GLU A N 1
ATOM 1437 C CA . GLU A 1 191 ? 14.789 -11.602 -17.938 1 93.81 191 GLU A CA 1
ATOM 1438 C C . GLU A 1 191 ? 15.227 -11.273 -16.516 1 93.81 191 GLU A C 1
ATOM 1440 O O . GLU A 1 191 ? 14.875 -11.977 -15.578 1 93.81 191 GLU A O 1
ATOM 1445 N N . ALA A 1 192 ? 16.031 -10.234 -16.406 1 91.44 192 ALA A N 1
ATOM 1446 C CA . ALA A 1 192 ? 16.406 -9.797 -15.07 1 91.44 192 ALA A CA 1
ATOM 1447 C C . ALA A 1 192 ? 15.195 -9.242 -14.312 1 91.44 192 ALA A C 1
ATOM 1449 O O . ALA A 1 192 ? 15.156 -9.289 -13.078 1 91.44 192 ALA A O 1
ATOM 1450 N N . ASP A 1 193 ? 14.219 -8.766 -15.047 1 92.75 193 ASP A N 1
ATOM 1451 C CA . ASP A 1 193 ? 13.047 -8.164 -14.422 1 92.75 193 ASP A CA 1
ATOM 1452 C C . ASP A 1 193 ? 11.922 -9.188 -14.266 1 92.75 193 ASP A C 1
ATOM 1454 O O . ASP A 1 193 ? 11.242 -9.219 -13.242 1 92.75 193 ASP A O 1
ATOM 1458 N N . CYS A 1 194 ? 11.797 -10.047 -15.219 1 95.44 194 CYS A N 1
ATOM 1459 C CA . CYS A 1 194 ? 10.664 -10.969 -15.156 1 95.44 194 CYS A CA 1
ATOM 1460 C C . CYS A 1 194 ? 10.883 -12.156 -16.094 1 95.44 194 CYS A C 1
ATOM 1462 O O . CYS A 1 194 ? 11.305 -11.984 -17.234 1 95.44 194 CYS A O 1
ATOM 1464 N N . VAL A 1 195 ? 10.633 -13.312 -15.648 1 96.81 195 VAL A N 1
ATOM 1465 C CA . VAL A 1 195 ? 10.641 -14.555 -16.422 1 96.81 195 VAL A CA 1
ATOM 1466 C C . VAL A 1 195 ? 9.273 -15.227 -16.328 1 96.81 195 VAL A C 1
ATOM 1468 O O . VAL A 1 195 ? 8.672 -15.281 -15.25 1 96.81 195 VAL A O 1
ATOM 1471 N N . GLU A 1 19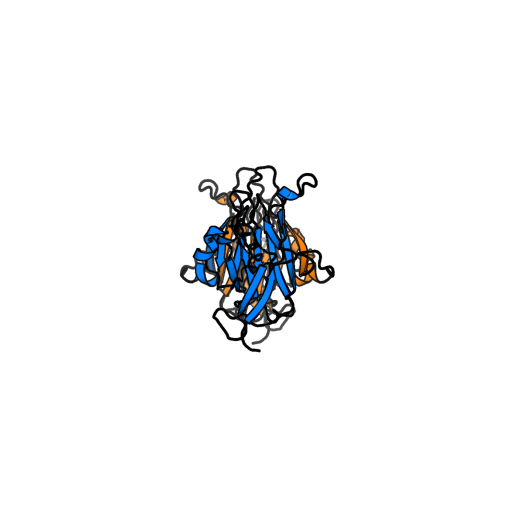6 ? 8.812 -15.812 -17.391 1 96.75 196 GLU A N 1
ATOM 1472 C CA . GLU A 1 196 ? 7.508 -16.469 -17.406 1 96.75 196 GLU A CA 1
ATOM 1473 C C . GLU A 1 196 ? 7.645 -17.953 -17.719 1 96.75 196 GLU A C 1
ATOM 1475 O O . GLU A 1 196 ? 8.562 -18.359 -18.438 1 96.75 196 GLU A O 1
ATOM 1480 N N . HIS A 1 197 ? 6.816 -18.703 -17.188 1 96.94 197 HIS A N 1
ATOM 1481 C CA . HIS A 1 197 ? 6.633 -20.109 -17.5 1 96.94 197 HIS A CA 1
ATOM 1482 C C . HIS A 1 197 ? 5.188 -20.406 -17.891 1 96.94 197 HIS A C 1
ATOM 1484 O O . HIS A 1 197 ? 4.277 -20.281 -17.078 1 96.94 197 HIS A O 1
ATOM 1490 N N . SER A 1 198 ? 5 -20.844 -19.094 1 96.06 198 SER A N 1
ATOM 1491 C CA . SER A 1 198 ? 3.662 -21.031 -19.641 1 96.06 198 SER A CA 1
ATOM 1492 C C . SER A 1 198 ? 3.188 -22.469 -19.453 1 96.06 198 SER A C 1
ATOM 1494 O O . SER A 1 198 ? 3.969 -23.422 -19.578 1 96.06 198 SER A O 1
ATOM 1496 N N . TYR A 1 199 ? 1.89 -22.625 -19.156 1 94.31 199 TYR A N 1
ATOM 1497 C CA . TYR A 1 199 ? 1.247 -23.922 -19.031 1 94.31 199 TYR A CA 1
ATOM 1498 C C . TYR A 1 199 ? 0.187 -24.109 -20.109 1 94.31 199 TYR A C 1
ATOM 1500 O O . TYR A 1 199 ? -0.747 -24.906 -19.953 1 94.31 199 TYR A O 1
ATOM 1508 N N . THR A 1 200 ? 0.302 -23.328 -21.094 1 89.81 200 THR A N 1
ATOM 1509 C CA . THR A 1 200 ? -0.572 -23.516 -22.25 1 89.81 200 THR A CA 1
ATOM 1510 C C . THR A 1 200 ? -0.107 -24.703 -23.094 1 89.81 200 THR A C 1
ATOM 1512 O O . THR A 1 200 ? 1.093 -24.891 -23.312 1 89.81 200 THR A O 1
ATOM 1515 N N . PRO A 1 201 ? -1.021 -25.594 -23.469 1 92 201 PRO A N 1
ATOM 1516 C CA . PRO A 1 201 ? -2.475 -25.438 -23.516 1 92 201 PRO A CA 1
ATOM 1517 C C . PRO A 1 201 ? -3.184 -26.031 -22.312 1 92 201 PRO A C 1
ATOM 1519 O O . PRO A 1 201 ? -4.414 -25.969 -22.203 1 92 201 PRO A O 1
ATOM 1522 N N . ASP A 1 202 ? -2.506 -26.688 -21.469 1 92.19 202 ASP A N 1
ATOM 1523 C CA . ASP A 1 202 ? -3.1 -27.328 -20.297 1 92.19 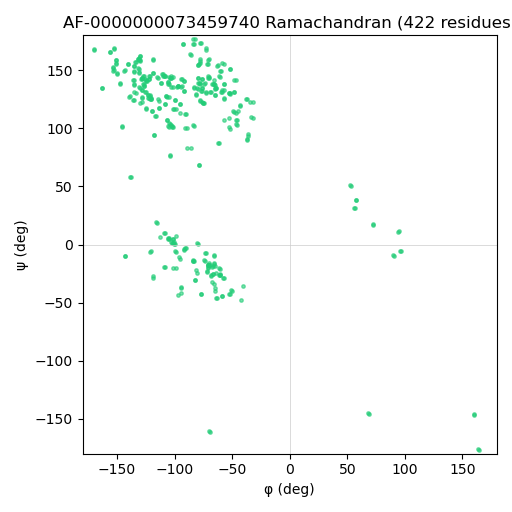202 ASP A CA 1
ATOM 1524 C C . ASP A 1 202 ? -2.807 -26.516 -19.031 1 92.19 202 ASP A C 1
ATOM 1526 O O . ASP A 1 202 ? -1.974 -26.906 -18.203 1 92.19 202 ASP A O 1
ATOM 1530 N N . PRO A 1 203 ? -3.498 -25.469 -18.875 1 95.56 203 PRO A N 1
ATOM 1531 C CA . PRO A 1 203 ? -3.215 -24.594 -17.734 1 95.56 203 PRO A CA 1
ATOM 1532 C C . PRO A 1 203 ? -3.443 -25.281 -16.391 1 95.56 203 PRO A C 1
ATOM 1534 O O . PRO A 1 203 ? -4.195 -26.25 -16.312 1 95.56 203 PRO A O 1
ATOM 1537 N N . LEU A 1 204 ? -2.723 -24.781 -15.336 1 96 204 LEU A N 1
ATOM 1538 C CA . LEU A 1 204 ? -3.105 -25.156 -13.977 1 96 204 LEU A CA 1
ATOM 1539 C C . LEU A 1 204 ? -4.547 -24.75 -13.688 1 96 204 LEU A C 1
ATOM 1541 O O . LEU A 1 204 ? -5.086 -23.844 -14.344 1 96 204 LEU A O 1
ATOM 1545 N N . GLN A 1 205 ? -5.164 -25.438 -12.727 1 96.5 205 GLN A N 1
ATOM 1546 C CA . GLN A 1 205 ? -6.566 -25.156 -12.445 1 96.5 205 GLN A CA 1
ATOM 1547 C C . GLN A 1 205 ? -6.785 -24.891 -10.961 1 96.5 205 GLN A C 1
ATOM 1549 O O . GLN A 1 205 ? -6.277 -25.625 -10.109 1 96.5 205 GLN A O 1
ATOM 1554 N N . LEU A 1 206 ? -7.531 -23.812 -10.719 1 97.19 206 LEU A N 1
ATOM 1555 C CA . LEU A 1 206 ? -7.984 -23.531 -9.359 1 97.19 206 LEU A CA 1
ATOM 1556 C C . LEU A 1 206 ? -9.406 -24.031 -9.148 1 97.19 206 LEU A C 1
ATOM 1558 O O . LEU A 1 206 ? -10.258 -23.906 -10.031 1 97.19 206 LEU A O 1
ATOM 1562 N N . ALA A 1 207 ? -9.656 -24.641 -8.047 1 97.25 207 ALA A N 1
ATOM 1563 C CA . ALA A 1 207 ? -11 -24.906 -7.535 1 97.25 207 ALA A CA 1
ATOM 1564 C C . ALA A 1 207 ? -11.336 -23.953 -6.383 1 97.25 207 ALA A C 1
ATOM 1566 O O . ALA A 1 207 ? -10.891 -24.172 -5.254 1 97.25 207 ALA A O 1
ATOM 1567 N N . VAL A 1 208 ? -12.164 -22.953 -6.641 1 96.94 208 VAL A N 1
ATOM 1568 C CA . VAL A 1 208 ? -12.406 -21.859 -5.715 1 96.94 208 VAL A CA 1
ATOM 1569 C C . VAL A 1 208 ? -13.789 -22 -5.082 1 96.94 208 VAL A C 1
ATOM 1571 O O . VAL A 1 208 ? -14.789 -22.141 -5.789 1 96.94 208 VAL A O 1
ATOM 1574 N N . TYR A 1 209 ? -13.867 -21.984 -3.795 1 96.31 209 TYR A N 1
ATOM 1575 C CA . TYR A 1 209 ? -15.141 -22.031 -3.09 1 96.31 209 TYR A CA 1
ATOM 1576 C C . TYR A 1 209 ? -15.812 -20.672 -3.061 1 96.31 209 TYR A C 1
ATOM 1578 O O . TYR A 1 209 ? -15.164 -19.656 -2.785 1 96.31 209 TYR A O 1
ATOM 1586 N N . ALA A 1 210 ? -17.031 -20.656 -3.346 1 95.94 210 ALA A N 1
ATOM 1587 C CA . ALA A 1 210 ? -17.797 -19.406 -3.354 1 95.94 210 ALA A CA 1
ATOM 1588 C C . ALA A 1 210 ? -19.094 -19.547 -2.564 1 95.94 210 ALA A C 1
ATOM 1590 O O . ALA A 1 210 ? -19.562 -20.672 -2.338 1 95.94 210 ALA A O 1
ATOM 1591 N N . HIS A 1 211 ? -19.484 -18.406 -2.043 1 92.38 211 HIS A N 1
ATOM 1592 C CA . HIS A 1 211 ? -20.797 -18.391 -1.416 1 92.38 211 HIS A CA 1
ATOM 1593 C C . HIS A 1 211 ? -21.906 -18.422 -2.463 1 92.38 211 HIS A C 1
ATOM 1595 O O . HIS A 1 211 ? -21.75 -17.859 -3.551 1 92.38 211 HIS A O 1
ATOM 1601 N N . ALA A 1 212 ? -22.953 -19.219 -2.172 1 80.06 212 ALA A N 1
ATOM 1602 C CA . ALA A 1 212 ? -24.094 -19.297 -3.07 1 80.06 212 ALA A CA 1
ATOM 1603 C C . ALA A 1 212 ? -24.703 -17.906 -3.281 1 80.06 212 ALA A C 1
ATOM 1605 O O . ALA A 1 212 ? -24.766 -17.109 -2.354 1 80.06 212 ALA A O 1
ATOM 1606 N N . GLN A 1 213 ? -24.859 -17.453 -4.531 1 65.69 213 GLN A N 1
ATOM 1607 C CA . GLN A 1 213 ? -25.562 -16.219 -4.836 1 65.69 213 GLN A CA 1
ATOM 1608 C C . GLN A 1 213 ? -27 -16.266 -4.332 1 65.69 213 GLN A C 1
ATOM 1610 O O . GLN A 1 213 ? -27.609 -17.328 -4.273 1 65.69 213 GLN A O 1
ATOM 1615 N N . MET B 1 1 ? 7.426 64.938 23.516 1 34.41 1 MET B N 1
ATOM 1616 C CA . MET B 1 1 ? 6.523 64 22.859 1 34.41 1 MET B CA 1
ATOM 1617 C C . MET B 1 1 ? 7.098 62.562 22.875 1 34.41 1 MET B C 1
ATOM 1619 O O . MET B 1 1 ? 8.18 62.344 22.344 1 34.41 1 MET B O 1
ATOM 1623 N N . GLY B 1 2 ? 6.828 61.688 23.891 1 38.69 2 GLY B N 1
ATOM 1624 C CA . GLY B 1 2 ? 7.457 60.438 24.312 1 38.69 2 GLY B CA 1
ATOM 1625 C C . GLY B 1 2 ? 7.324 59.312 23.297 1 38.69 2 GLY B C 1
ATOM 1626 O O . GLY B 1 2 ? 6.461 59.375 22.422 1 38.69 2 GLY B O 1
ATOM 1627 N N . PRO B 1 3 ? 8.359 58.5 23.031 1 49.03 3 PRO B N 1
ATOM 1628 C CA . PRO B 1 3 ? 8.359 57.469 21.984 1 49.03 3 PRO B CA 1
ATOM 1629 C C . PRO B 1 3 ? 7.168 56.531 22.094 1 49.03 3 PRO B C 1
ATOM 1631 O O . PRO B 1 3 ? 6.672 56.25 23.188 1 49.03 3 PRO B O 1
ATOM 1634 N N . ARG B 1 4 ? 6.195 56.594 21.203 1 46.5 4 ARG B N 1
ATOM 1635 C CA . ARG B 1 4 ? 5.043 55.688 21.125 1 46.5 4 ARG B CA 1
ATOM 1636 C C . ARG B 1 4 ? 5.477 54.25 21.234 1 46.5 4 ARG B C 1
ATOM 1638 O O . ARG B 1 4 ? 6.367 53.781 20.516 1 46.5 4 ARG B O 1
ATOM 1645 N N . ARG B 1 5 ? 5.285 53.562 22.391 1 44.41 5 ARG B N 1
ATOM 1646 C CA . ARG B 1 5 ? 5.484 52.156 22.672 1 44.41 5 ARG B CA 1
ATOM 1647 C C . ARG B 1 5 ? 4.754 51.281 21.641 1 44.41 5 ARG B C 1
ATOM 1649 O O . ARG B 1 5 ? 3.547 51.469 21.438 1 44.41 5 ARG B O 1
ATOM 1656 N N . ARG B 1 6 ? 5.512 50.781 20.641 1 42.75 6 ARG B N 1
ATOM 1657 C CA . ARG B 1 6 ? 4.957 49.812 19.688 1 42.75 6 ARG B CA 1
ATOM 1658 C C . ARG B 1 6 ? 4.184 48.719 20.422 1 42.75 6 ARG B C 1
ATOM 1660 O O . ARG B 1 6 ? 4.648 48.188 21.438 1 42.75 6 ARG B O 1
ATOM 1667 N N . ARG B 1 7 ? 2.861 48.688 20.375 1 44.59 7 ARG B N 1
ATOM 1668 C CA . ARG B 1 7 ? 2.018 47.625 20.906 1 44.59 7 ARG B CA 1
ATOM 1669 C C . ARG B 1 7 ? 2.58 46.25 20.562 1 44.59 7 ARG B C 1
ATOM 1671 O O . ARG B 1 7 ? 3.082 46.062 19.453 1 44.59 7 ARG B O 1
ATOM 1678 N N . PRO B 1 8 ? 2.908 45.438 21.516 1 41.62 8 PRO B N 1
ATOM 1679 C CA . PRO B 1 8 ? 3.328 44.062 21.219 1 41.62 8 PRO B CA 1
ATOM 1680 C C . PRO B 1 8 ? 2.424 43.375 20.203 1 41.62 8 PRO B C 1
ATOM 1682 O O . PRO B 1 8 ? 1.224 43.656 20.156 1 41.62 8 PRO B O 1
ATOM 1685 N N . CYS B 1 9 ? 2.895 43.031 19.016 1 37.56 9 CYS B N 1
ATOM 1686 C CA . CYS B 1 9 ? 2.199 42.156 18.062 1 37.56 9 CYS B CA 1
ATOM 1687 C C . CYS B 1 9 ? 1.459 41.062 18.797 1 37.56 9 CYS B C 1
ATOM 1689 O O . CYS B 1 9 ? 2.037 40.375 19.656 1 37.56 9 CYS B O 1
ATOM 1691 N N . THR B 1 10 ? 0.199 41.094 19.188 1 41.91 10 THR B N 1
ATOM 1692 C CA . THR B 1 10 ? -0.592 39.969 19.672 1 41.91 10 THR B CA 1
ATOM 1693 C C . THR B 1 10 ? -0.157 38.688 19 1 41.91 10 THR B C 1
ATOM 1695 O O . THR B 1 10 ? 0.003 38.625 17.781 1 41.91 10 THR B O 1
ATOM 1698 N N . PRO B 1 11 ? 0.486 37.781 19.656 1 48.41 11 PRO B N 1
ATOM 1699 C CA . PRO B 1 11 ? 0.851 36.5 19.031 1 48.41 11 PRO B CA 1
ATOM 1700 C C . PRO B 1 11 ? -0.221 35.969 18.078 1 48.41 11 PRO B C 1
ATOM 1702 O O . PRO B 1 11 ? -1.406 35.969 18.422 1 48.41 11 PRO B O 1
ATOM 1705 N N . GLY B 1 12 ? -0.262 36.25 16.797 1 49.56 12 GLY B N 1
ATOM 1706 C CA . GLY B 1 12 ? -1.177 35.938 15.711 1 49.56 12 GLY B CA 1
ATOM 1707 C C . GLY B 1 12 ? -1.8 34.562 15.844 1 49.56 12 GLY B C 1
ATOM 1708 O O . GLY B 1 12 ? -1.291 33.688 16.578 1 49.56 12 GLY B O 1
ATOM 1709 N N . ARG B 1 13 ? -3.236 34.469 15.891 1 59 13 ARG B N 1
ATOM 1710 C CA . ARG B 1 13 ? -4.051 33.25 15.883 1 59 13 ARG B CA 1
ATOM 1711 C C . ARG B 1 13 ? -3.451 32.188 14.969 1 59 13 ARG B C 1
ATOM 1713 O O . ARG B 1 13 ? -2.957 32.5 13.883 1 59 13 ARG B O 1
ATOM 1720 N N . PRO B 1 14 ? -3.238 31.016 15.586 1 65.81 14 PRO B N 1
ATOM 1721 C CA . PRO B 1 14 ? -2.707 29.953 14.734 1 65.81 14 PRO B CA 1
ATOM 1722 C C . PRO B 1 14 ? -3.477 29.797 13.43 1 65.81 14 PRO B C 1
ATOM 1724 O O . PRO B 1 14 ? -4.676 30.078 13.375 1 65.81 14 PRO B O 1
ATOM 1727 N N . PRO B 1 15 ? -2.854 29.734 12.391 1 75.25 15 PRO B N 1
ATOM 1728 C CA . PRO B 1 15 ? -3.459 29.578 11.062 1 75.25 15 PRO B CA 1
ATOM 1729 C C . PRO B 1 15 ? -4.484 28.453 11.016 1 75.25 15 PRO B C 1
ATOM 1731 O O . PRO B 1 15 ? -4.254 27.375 11.578 1 75.25 15 PRO B O 1
ATOM 1734 N N . MET B 1 16 ? -5.758 28.734 10.789 1 88.3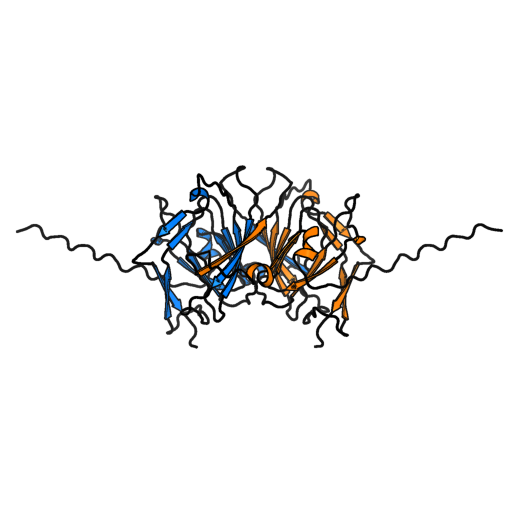8 16 MET B N 1
ATOM 1735 C CA . MET B 1 16 ? -6.789 27.734 10.523 1 88.38 16 MET B CA 1
ATOM 1736 C C . MET B 1 16 ? -6.656 27.188 9.102 1 88.38 16 MET B C 1
ATOM 1738 O O . MET B 1 16 ? -6.609 27.953 8.141 1 88.38 16 MET B O 1
ATOM 1742 N N . ILE B 1 17 ? -6.492 25.906 9.047 1 95.38 17 ILE B N 1
ATOM 1743 C CA . ILE B 1 17 ? -6.301 25.25 7.762 1 95.38 17 ILE B CA 1
ATOM 1744 C C . ILE B 1 17 ? -7.555 24.469 7.395 1 95.38 17 ILE B C 1
ATOM 1746 O O . ILE B 1 17 ? -8.055 23.672 8.203 1 95.38 17 ILE B O 1
ATOM 1750 N N . VAL B 1 18 ? -8.07 24.703 6.223 1 96.81 18 VAL B N 1
ATOM 1751 C CA . VAL B 1 18 ? -9.219 23.938 5.742 1 96.81 18 VAL B CA 1
ATOM 1752 C C . VAL B 1 18 ? -8.766 22.859 4.773 1 96.81 18 VAL B C 1
ATOM 1754 O O . VAL B 1 18 ? -8.25 23.156 3.693 1 96.81 18 VAL B O 1
ATOM 1757 N N . PRO B 1 19 ? -8.977 21.594 5.152 1 98 19 PRO B N 1
ATOM 1758 C CA . PRO B 1 19 ? -8.609 20.531 4.211 1 98 19 PRO B CA 1
ATOM 1759 C C . PRO B 1 19 ? -9.453 20.562 2.938 1 98 19 PRO B C 1
ATOM 1761 O O . PRO B 1 19 ? -10.656 20.828 2.996 1 98 19 PRO B O 1
ATOM 1764 N N . VAL B 1 20 ? -8.828 20.375 1.845 1 97.5 20 VAL B N 1
ATOM 1765 C CA . VAL B 1 20 ? -9.508 20.297 0.555 1 97.5 20 VAL B CA 1
ATOM 1766 C C . VAL B 1 20 ? -9.273 18.922 -0.071 1 97.5 20 VAL B C 1
ATOM 1768 O O . VAL B 1 20 ? -8.336 18.203 0.304 1 97.5 20 VAL B O 1
ATOM 1771 N N . PRO B 1 21 ? -10.109 18.531 -0.983 1 96.75 21 PRO B N 1
ATOM 1772 C CA . PRO B 1 21 ? -9.859 17.25 -1.641 1 96.75 21 PRO B CA 1
ATOM 1773 C C . PRO B 1 21 ? -8.484 17.188 -2.312 1 96.75 21 PRO B C 1
ATOM 1775 O O . PRO B 1 21 ? -8.086 18.141 -2.988 1 96.75 21 PRO B O 1
ATOM 1778 N N . ILE B 1 22 ? -7.801 16.094 -2.197 1 97.56 22 ILE B N 1
ATOM 1779 C CA . ILE B 1 22 ? -6.453 15.961 -2.742 1 97.56 22 ILE B CA 1
ATOM 1780 C C . ILE B 1 22 ? -6.523 15.766 -4.254 1 97.56 22 ILE B C 1
ATOM 1782 O O . ILE B 1 22 ? -7.418 15.086 -4.758 1 97.56 22 ILE B O 1
ATOM 1786 N N . THR B 1 23 ? -5.609 16.344 -4.945 1 95.62 23 THR B N 1
ATOM 1787 C CA . THR B 1 23 ? -5.34 16.078 -6.352 1 95.62 23 THR B CA 1
ATOM 1788 C C . THR B 1 23 ? -3.84 15.914 -6.594 1 95.62 23 THR B C 1
ATOM 1790 O O . THR B 1 23 ? -3.023 16.406 -5.809 1 95.62 23 THR B O 1
ATOM 1793 N N . ALA B 1 24 ? -3.549 15.227 -7.66 1 94.38 24 ALA B N 1
ATOM 1794 C CA . ALA B 1 24 ? -2.139 15.031 -7.992 1 94.38 24 ALA B CA 1
ATOM 1795 C C . ALA B 1 24 ? -1.431 16.375 -8.18 1 94.38 24 ALA B C 1
ATOM 1797 O O . ALA B 1 24 ? -0.315 16.562 -7.691 1 94.38 24 ALA B O 1
ATOM 1798 N N . ALA B 1 25 ? -2.057 17.266 -8.867 1 94.94 25 ALA B N 1
ATOM 1799 C CA . ALA B 1 25 ? -1.464 18.562 -9.156 1 94.94 25 ALA B CA 1
ATOM 1800 C C . ALA B 1 25 ? -1.228 19.359 -7.879 1 94.94 25 ALA B C 1
ATOM 1802 O O . ALA B 1 25 ? -0.158 19.953 -7.691 1 94.94 25 ALA B O 1
ATOM 1803 N N . ALA B 1 26 ? -2.197 19.406 -6.992 1 96.88 26 ALA B N 1
ATOM 1804 C CA . ALA B 1 26 ? -2.096 20.188 -5.758 1 96.88 26 ALA B CA 1
ATOM 1805 C C . ALA B 1 26 ? -1.055 19.594 -4.816 1 96.88 26 ALA B C 1
ATOM 1807 O O . ALA B 1 26 ? -0.448 20.312 -4.02 1 96.88 26 ALA B O 1
ATOM 1808 N N . PHE B 1 27 ? -0.812 18.266 -4.934 1 97.88 27 PHE B N 1
ATOM 1809 C CA . PHE B 1 27 ? 0.058 17.578 -3.992 1 97.88 27 PHE B CA 1
ATOM 1810 C C . PHE B 1 27 ? 1.475 17.469 -4.543 1 97.88 27 PHE B C 1
ATOM 1812 O O . PHE B 1 27 ? 2.406 17.125 -3.809 1 97.88 27 PHE B O 1
ATOM 1819 N N . GLU B 1 28 ? 1.711 17.75 -5.742 1 96.75 28 GLU B N 1
ATOM 1820 C CA . GLU B 1 28 ? 2.963 17.578 -6.477 1 96.75 28 GLU B CA 1
ATOM 1821 C C . GLU B 1 28 ? 4.125 18.234 -5.738 1 96.75 28 GLU B C 1
ATOM 1823 O O . GLU B 1 28 ? 5.223 17.672 -5.676 1 96.75 28 GLU B O 1
ATOM 1828 N N . PRO B 1 29 ? 3.957 19.438 -5.176 1 98.06 29 PRO B N 1
ATOM 1829 C CA . PRO B 1 29 ? 5.082 20.078 -4.496 1 98.06 29 PRO B CA 1
ATOM 1830 C C . PRO B 1 29 ? 5.531 19.328 -3.25 1 98.06 29 PRO B C 1
ATOM 1832 O O . PRO B 1 29 ? 6.609 19.594 -2.711 1 98.06 29 PRO B O 1
ATOM 1835 N N . TYR B 1 30 ? 4.715 18.453 -2.762 1 98.5 30 TYR B N 1
ATOM 1836 C CA . TYR B 1 30 ? 4.965 17.812 -1.475 1 98.5 30 TYR B CA 1
ATOM 1837 C C . TYR B 1 30 ? 5.352 16.344 -1.661 1 98.5 30 TYR B C 1
ATOM 1839 O O . TYR B 1 30 ? 5.898 15.719 -0.748 1 98.5 30 TYR B O 1
ATOM 1847 N N . GLY B 1 31 ? 5.051 15.781 -2.775 1 97.25 31 GLY B N 1
ATOM 1848 C CA . GLY B 1 31 ? 5.254 14.375 -3.074 1 97.25 31 GLY B CA 1
ATOM 1849 C C . GLY B 1 31 ? 4.395 13.875 -4.223 1 97.25 31 GLY B C 1
ATOM 1850 O O . GLY B 1 31 ? 4.195 14.586 -5.207 1 97.25 31 GLY B O 1
ATOM 1851 N N . SER B 1 32 ? 4.023 12.641 -4.086 1 95.88 32 SER B N 1
ATOM 1852 C CA . SER B 1 32 ? 3.234 12.039 -5.156 1 95.88 32 SER B CA 1
ATOM 1853 C C . SER B 1 32 ? 1.946 11.43 -4.617 1 95.88 32 SER B C 1
ATOM 1855 O O . SER B 1 32 ? 1.941 10.828 -3.537 1 95.88 32 SER B O 1
ATOM 1857 N N . LEU B 1 33 ? 0.898 11.656 -5.359 1 97.12 33 LEU B N 1
ATOM 1858 C CA . LEU B 1 33 ? -0.382 11 -5.113 1 97.12 33 LEU B CA 1
ATOM 1859 C C . LEU B 1 33 ? -0.576 9.812 -6.059 1 97.12 33 LEU B C 1
ATOM 1861 O O . LEU B 1 33 ? -0.42 9.953 -7.273 1 97.12 33 LEU B O 1
ATOM 1865 N N . MET B 1 34 ? -0.801 8.711 -5.504 1 95.94 34 MET B N 1
ATOM 1866 C CA . MET B 1 34 ? -1.217 7.551 -6.293 1 95.94 34 MET B CA 1
ATOM 1867 C C . MET B 1 34 ? -2.717 7.309 -6.152 1 95.94 34 MET B C 1
ATOM 1869 O O . MET B 1 34 ? -3.176 6.816 -5.121 1 95.94 34 MET B O 1
ATOM 1873 N N . SER B 1 35 ? -3.395 7.734 -7.18 1 91.62 35 SER B N 1
ATOM 1874 C CA . SER B 1 35 ? -4.852 7.734 -7.18 1 91.62 35 SER B CA 1
ATOM 1875 C C . SER B 1 35 ? -5.406 6.805 -8.25 1 91.62 35 SER B C 1
ATOM 1877 O O . SER B 1 35 ? -5.348 7.117 -9.445 1 91.62 35 SER B O 1
ATOM 1879 N N . HIS B 1 36 ? -5.992 5.746 -7.855 1 84.25 36 HIS B N 1
ATOM 1880 C CA . HIS B 1 36 ? -6.523 4.797 -8.828 1 84.25 36 HIS B CA 1
ATOM 1881 C C . HIS B 1 36 ? -7.652 5.418 -9.641 1 84.25 36 HIS B C 1
ATOM 1883 O O . HIS B 1 36 ? -7.723 5.234 -10.859 1 84.25 36 HIS B O 1
ATOM 1889 N N . SER B 1 37 ? -8.469 6.172 -9 1 79 37 SER B N 1
ATOM 1890 C CA . SER B 1 37 ? -9.617 6.762 -9.672 1 79 37 SER B CA 1
ATOM 1891 C C . SER B 1 37 ? -9.18 7.773 -10.734 1 79 37 SER B C 1
ATOM 1893 O O . SER B 1 37 ? -9.75 7.816 -11.828 1 79 37 SER B O 1
ATOM 1895 N N . ASP B 1 38 ? -8.133 8.445 -10.484 1 82.12 38 ASP B N 1
ATOM 1896 C CA . ASP B 1 38 ? -7.742 9.523 -11.391 1 82.12 38 ASP B CA 1
ATOM 1897 C C . ASP B 1 38 ? -6.73 9.031 -12.422 1 82.12 38 ASP B C 1
ATOM 1899 O O . ASP B 1 38 ? -6.887 9.281 -13.617 1 82.12 38 ASP B O 1
ATOM 1903 N N . GLN B 1 39 ? -5.793 8.258 -12.016 1 83.56 39 GLN B N 1
ATOM 1904 C CA . GLN B 1 39 ? -4.688 7.875 -12.891 1 83.56 39 GLN B CA 1
ATOM 1905 C C . GLN B 1 39 ? -5.082 6.727 -13.812 1 83.56 39 GLN B C 1
ATOM 1907 O O . GLN B 1 39 ? -4.492 6.551 -14.883 1 83.56 39 GLN B O 1
ATOM 1912 N N . LEU B 1 40 ? -6.129 5.957 -13.391 1 82.88 40 LEU B N 1
ATOM 1913 C CA . LEU B 1 40 ? -6.539 4.832 -14.227 1 82.88 40 LEU B CA 1
ATOM 1914 C C . LEU B 1 40 ? -7.781 5.184 -15.039 1 82.88 40 LEU B C 1
ATOM 1916 O O . LEU B 1 40 ? -8.203 4.414 -15.906 1 82.88 40 LEU B O 1
ATOM 1920 N N . ALA B 1 41 ? -8.68 6.215 -14.742 1 67.75 41 ALA B N 1
ATOM 1921 C CA . ALA B 1 41 ? -9.945 6.598 -15.375 1 67.75 41 ALA B CA 1
ATOM 1922 C C . ALA B 1 41 ? -9.852 6.504 -16.891 1 67.75 41 ALA B C 1
ATOM 1924 O O . ALA B 1 41 ? -10.773 6.023 -17.547 1 67.75 41 ALA B O 1
ATOM 1925 N N . GLY B 1 42 ? -8.781 6.805 -17.453 1 63.16 42 GLY B N 1
ATOM 1926 C CA . GLY B 1 42 ? -8.766 6.82 -18.906 1 63.16 42 GLY B CA 1
ATOM 1927 C C . GLY B 1 42 ? -7.898 5.723 -19.5 1 63.16 42 GLY B C 1
ATOM 1928 O O . GLY B 1 42 ? -7.723 5.664 -20.719 1 63.16 42 GLY B O 1
ATOM 1929 N N . CYS B 1 43 ? -7.469 4.969 -18.719 1 65.44 43 CYS B N 1
ATOM 1930 C CA . CYS B 1 43 ? -6.594 3.945 -19.266 1 65.44 43 CYS B CA 1
ATOM 1931 C C . CYS B 1 43 ? -7.398 2.748 -19.766 1 65.44 43 CYS B C 1
ATOM 1933 O O . CYS B 1 43 ? -8.164 2.15 -19 1 65.44 43 CYS B O 1
ATOM 1935 N N . ALA B 1 44 ? -7.914 2.775 -20.906 1 57.97 44 ALA B N 1
ATOM 1936 C CA . ALA B 1 44 ? -8.727 1.718 -21.5 1 57.97 44 ALA B CA 1
ATOM 1937 C C . ALA B 1 44 ? -7.891 0.475 -21.781 1 57.97 44 ALA B C 1
ATOM 1939 O O . ALA B 1 44 ? -8.406 -0.645 -21.766 1 57.97 44 ALA B O 1
ATOM 1940 N N . ALA B 1 45 ? -6.812 0.625 -21.828 1 66.94 45 ALA B N 1
ATOM 1941 C CA . ALA B 1 45 ? -6.152 -0.532 -22.438 1 66.94 45 ALA B CA 1
ATOM 1942 C C . ALA B 1 45 ? -5.645 -1.489 -21.359 1 66.94 45 ALA B C 1
ATOM 1944 O O . ALA B 1 45 ? -4.953 -1.075 -20.422 1 66.94 45 ALA B O 1
ATOM 1945 N N . ARG B 1 46 ? -6.32 -2.729 -21.344 1 77.19 46 ARG B N 1
ATOM 1946 C CA . ARG B 1 46 ? -5.824 -3.875 -20.594 1 77.19 46 ARG B CA 1
ATOM 1947 C C . ARG B 1 46 ? -4.461 -4.32 -21.109 1 77.19 46 ARG B C 1
ATOM 1949 O O . ARG B 1 46 ? -4.371 -5.184 -21.984 1 77.19 46 ARG B O 1
ATOM 1956 N N . ASN B 1 47 ? -3.389 -3.723 -20.578 1 84.75 47 ASN B N 1
ATOM 1957 C CA . ASN B 1 47 ? -2.045 -3.883 -21.125 1 84.75 47 ASN B CA 1
ATOM 1958 C C . ASN B 1 47 ? -1.195 -4.809 -20.25 1 84.75 47 ASN B C 1
ATOM 1960 O O . ASN B 1 47 ? 0 -4.977 -20.5 1 84.75 47 ASN B O 1
ATOM 1964 N N . ALA B 1 48 ? -1.872 -5.391 -19.234 1 87.25 48 ALA B N 1
ATOM 1965 C CA . ALA B 1 48 ? -1.096 -6.223 -18.312 1 87.25 48 ALA B CA 1
ATOM 1966 C C . ALA B 1 48 ? -1.784 -7.559 -18.078 1 87.25 48 ALA B C 1
ATOM 1968 O O . ALA B 1 48 ? -2.994 -7.691 -18.281 1 87.25 48 ALA B O 1
ATOM 1969 N N . ASN B 1 49 ? -0.994 -8.562 -17.609 1 88.88 49 ASN B N 1
ATOM 1970 C CA . ASN B 1 49 ? -1.485 -9.867 -17.203 1 88.88 49 ASN B CA 1
ATOM 1971 C C . ASN B 1 49 ? -2.34 -10.516 -18.281 1 88.88 49 ASN B C 1
ATOM 1973 O O . ASN B 1 49 ? -3.465 -10.945 -18.031 1 88.88 49 ASN B O 1
ATOM 1977 N N . GLN B 1 50 ? -1.805 -10.555 -19.453 1 83.38 50 GLN B N 1
ATOM 1978 C CA . GLN B 1 50 ? -2.449 -11.18 -20.609 1 83.38 50 GLN B CA 1
ATOM 1979 C C . GLN B 1 50 ? -3.832 -10.586 -20.859 1 83.38 50 GLN B C 1
ATOM 1981 O O . GLN B 1 50 ? -4.77 -11.305 -21.203 1 83.38 50 GLN B O 1
ATOM 1986 N N . GLY B 1 51 ? -4 -9.328 -20.547 1 86.56 51 GLY B N 1
ATOM 1987 C CA . GLY B 1 51 ? -5.219 -8.602 -20.875 1 86.56 51 GLY B CA 1
ATOM 1988 C C . GLY B 1 51 ? -6.227 -8.586 -19.75 1 86.56 51 GLY B C 1
ATOM 1989 O O . GLY B 1 51 ? -7.379 -8.203 -19.938 1 86.56 51 GLY B O 1
ATOM 1990 N N . THR B 1 52 ? -5.867 -8.984 -18.594 1 88.94 52 THR B N 1
ATOM 1991 C CA . THR B 1 52 ? -6.816 -9.016 -17.5 1 88.94 52 THR B CA 1
ATOM 1992 C C . THR B 1 52 ? -6.586 -7.844 -16.547 1 88.94 52 THR B C 1
ATOM 1994 O O . THR B 1 52 ? -7.289 -7.699 -15.547 1 88.94 52 THR B O 1
ATOM 1997 N N . ALA B 1 53 ? -5.609 -6.996 -16.906 1 93.5 53 ALA B N 1
ATOM 1998 C CA . ALA B 1 53 ? -5.316 -5.887 -15.992 1 93.5 53 ALA B CA 1
ATOM 1999 C C . ALA B 1 53 ? -4.777 -4.68 -16.75 1 93.5 53 ALA B C 1
ATOM 2001 O O . ALA B 1 53 ? -4.352 -4.805 -17.906 1 93.5 53 ALA B O 1
ATOM 2002 N N . VAL B 1 54 ? -4.957 -3.537 -16.172 1 93.19 54 VAL B N 1
ATOM 2003 C CA . VAL B 1 54 ? -4.281 -2.305 -16.562 1 93.19 54 VAL B CA 1
ATOM 2004 C C . VAL B 1 54 ? -3.139 -2.012 -15.594 1 93.19 54 VAL B C 1
ATOM 2006 O O . VAL B 1 54 ? -3.293 -2.164 -14.375 1 93.19 54 VAL B O 1
ATOM 2009 N N . LYS B 1 55 ? -2.033 -1.656 -16.094 1 92.25 55 LYS B N 1
ATOM 2010 C CA . LYS B 1 55 ? -0.872 -1.278 -15.297 1 92.25 55 LYS B CA 1
ATOM 2011 C C . LYS B 1 55 ? -0.368 0.11 -15.68 1 92.25 55 LYS B C 1
ATOM 2013 O O . LYS B 1 55 ? -0.215 0.415 -16.859 1 92.25 55 LYS B O 1
ATOM 2018 N N . VAL B 1 56 ? -0.141 0.978 -14.672 1 91.69 56 VAL B N 1
ATOM 2019 C CA . VAL B 1 56 ? 0.394 2.316 -14.898 1 91.69 56 VAL B CA 1
ATOM 2020 C C . VAL B 1 56 ? 1.485 2.615 -13.867 1 91.69 56 VAL B C 1
ATOM 2022 O O . VAL B 1 56 ? 1.358 2.258 -12.695 1 91.69 56 VAL B O 1
ATOM 2025 N N . HIS B 1 57 ? 2.533 3.227 -14.367 1 90.62 57 HIS B N 1
ATOM 2026 C CA . HIS B 1 57 ? 3.543 3.729 -13.445 1 90.62 57 HIS B CA 1
ATOM 2027 C C . HIS B 1 57 ? 2.975 4.832 -12.555 1 90.62 57 HIS B C 1
ATOM 2029 O O . HIS B 1 57 ? 2.279 5.727 -13.039 1 90.62 57 HIS B O 1
ATOM 2035 N N . ALA B 1 58 ? 3.246 4.758 -11.258 1 89.81 58 ALA B N 1
ATOM 2036 C CA . ALA B 1 58 ? 2.611 5.691 -10.336 1 89.81 58 ALA B CA 1
ATOM 2037 C C . ALA B 1 58 ? 3.65 6.551 -9.617 1 89.81 58 ALA B C 1
ATOM 2039 O O . ALA B 1 58 ? 3.348 7.656 -9.164 1 89.81 58 ALA B O 1
ATOM 2040 N N . GLY B 1 59 ? 4.871 6.047 -9.422 1 86.38 59 GLY B N 1
ATOM 2041 C CA . GLY B 1 59 ? 5.895 6.84 -8.766 1 86.38 59 GLY B CA 1
ATOM 2042 C C . GLY B 1 59 ? 7.078 6.016 -8.289 1 86.38 59 GLY B C 1
ATOM 2043 O O . GLY B 1 59 ? 7.188 4.832 -8.625 1 86.38 59 GLY B O 1
ATOM 2044 N N . THR B 1 60 ? 7.996 6.742 -7.613 1 85.75 60 THR B N 1
ATOM 2045 C CA . THR B 1 60 ? 9.18 6.082 -7.082 1 85.75 60 THR B CA 1
ATOM 2046 C C . THR B 1 60 ? 9.461 6.539 -5.656 1 85.75 60 THR B C 1
ATOM 2048 O O . THR B 1 60 ? 9.016 7.613 -5.242 1 85.75 60 THR B O 1
ATOM 2051 N N . THR B 1 61 ? 10.016 5.645 -4.898 1 88.12 61 THR B N 1
ATOM 2052 C CA . THR B 1 61 ? 10.57 6.051 -3.611 1 88.12 61 THR B CA 1
ATOM 2053 C C . THR B 1 61 ? 11.914 6.738 -3.791 1 88.12 61 THR B C 1
ATOM 2055 O O . THR B 1 61 ? 12.539 6.625 -4.848 1 88.12 61 THR B O 1
ATOM 2058 N N . ARG B 1 62 ? 12.297 7.496 -2.809 1 88.19 62 ARG B N 1
ATOM 2059 C CA . ARG B 1 62 ? 13.57 8.203 -2.873 1 88.19 62 ARG B CA 1
ATOM 2060 C C . ARG B 1 62 ? 14.336 8.078 -1.557 1 88.19 62 ARG B C 1
ATOM 2062 O O . ARG B 1 62 ? 13.75 8.211 -0.48 1 88.19 62 ARG B O 1
ATOM 2069 N N . CYS B 1 63 ? 15.539 7.746 -1.653 1 87 63 CYS B N 1
ATOM 2070 C CA . CYS B 1 63 ? 16.469 7.75 -0.53 1 87 63 CYS B CA 1
ATOM 2071 C C . CYS B 1 63 ? 17.75 8.492 -0.884 1 87 63 CYS B C 1
ATOM 2073 O O . CYS B 1 63 ? 18.484 8.078 -1.781 1 87 63 CYS B O 1
ATOM 2075 N N . LEU B 1 64 ? 18.125 9.539 -0.141 1 86.88 64 LEU B N 1
ATOM 2076 C CA . LEU B 1 64 ? 19.266 10.398 -0.441 1 86.88 64 LEU B CA 1
ATOM 2077 C C . LEU B 1 64 ? 20.469 10.016 0.401 1 86.88 64 LEU B C 1
ATOM 2079 O O . LEU B 1 64 ? 21.516 10.656 0.311 1 86.88 64 LEU B O 1
ATOM 2083 N N . LEU B 1 65 ? 20.297 9.008 1.216 1 81.5 65 LEU B N 1
ATOM 2084 C CA . LEU B 1 65 ? 21.391 8.57 2.078 1 81.5 65 LEU B CA 1
ATOM 2085 C C . LEU B 1 65 ? 22.375 7.699 1.309 1 81.5 65 LEU B C 1
ATOM 2087 O O . LEU B 1 65 ? 23.453 7.383 1.813 1 81.5 65 LEU B O 1
ATOM 2091 N N . GLY B 1 66 ? 22.203 7.449 0.038 1 70.69 66 GLY B N 1
ATOM 2092 C CA . GLY B 1 66 ? 23.109 6.68 -0.791 1 70.69 66 GLY B CA 1
ATOM 2093 C C . GLY B 1 66 ? 23.156 5.211 -0.418 1 70.69 66 GLY B C 1
ATOM 2094 O O . GLY B 1 66 ? 22.141 4.609 -0.094 1 70.69 66 GLY B O 1
ATOM 2095 N N . SER B 1 67 ? 24.375 4.672 -0.567 1 64.75 67 SER B N 1
ATOM 2096 C CA . SER B 1 67 ? 24.578 3.236 -0.392 1 64.75 67 SER B CA 1
ATOM 2097 C C . SER B 1 67 ? 24.516 2.846 1.08 1 64.75 67 SER B C 1
ATOM 2099 O O . SER B 1 67 ? 24.484 1.658 1.411 1 64.75 67 SER B O 1
ATOM 2101 N N . ALA B 1 68 ? 24.453 3.812 1.844 1 61.22 68 ALA B N 1
ATOM 2102 C CA . ALA B 1 68 ? 24.438 3.52 3.275 1 61.22 68 ALA B CA 1
ATOM 2103 C C . ALA B 1 68 ? 23.109 2.918 3.697 1 61.22 68 ALA B C 1
ATOM 2105 O O . ALA B 1 68 ? 23.016 2.248 4.727 1 61.22 68 ALA B O 1
ATOM 2106 N N . VAL B 1 69 ? 22.156 3.195 2.939 1 63.53 69 VAL B N 1
ATOM 2107 C CA . VAL B 1 69 ? 20.859 2.809 3.494 1 63.53 69 VAL B CA 1
ATOM 2108 C C . VAL B 1 69 ? 20.391 1.512 2.844 1 63.53 69 VAL B C 1
ATOM 2110 O O . VAL B 1 69 ? 20.719 1.233 1.688 1 63.53 69 VAL B O 1
ATOM 2113 N N . ARG B 1 70 ? 19.75 0.796 3.783 1 67.5 70 ARG B N 1
ATOM 2114 C CA . ARG B 1 70 ? 19.156 -0.512 3.525 1 67.5 70 ARG B CA 1
ATOM 2115 C C . ARG B 1 70 ? 17.891 -0.383 2.678 1 67.5 70 ARG B C 1
ATOM 2117 O O . ARG B 1 70 ? 17.469 0.729 2.357 1 67.5 70 ARG B O 1
ATOM 2124 N N . GLU B 1 71 ? 17.422 -1.418 2.182 1 79.69 71 GLU B N 1
ATOM 2125 C CA . GLU B 1 71 ? 16.125 -1.575 1.521 1 79.69 71 GLU B CA 1
ATOM 2126 C C . GLU B 1 71 ? 15.008 -0.94 2.338 1 79.69 71 GLU B C 1
ATOM 2128 O O . GLU B 1 71 ? 15.078 -0.903 3.568 1 79.69 71 GLU B O 1
ATOM 2133 N N . PRO B 1 72 ? 14.07 -0.313 1.676 1 89.19 72 PRO B N 1
ATOM 2134 C CA . PRO B 1 72 ? 12.961 0.269 2.432 1 89.19 72 PRO B CA 1
ATOM 2135 C C . PRO B 1 72 ? 12.18 -0.774 3.225 1 89.19 72 PRO B C 1
ATOM 2137 O O . PRO B 1 72 ? 12.07 -1.928 2.799 1 89.19 72 PRO B O 1
ATOM 2140 N N . ALA B 1 73 ? 11.664 -0.314 4.297 1 90.25 73 ALA B N 1
ATOM 2141 C CA . ALA B 1 73 ? 10.938 -1.191 5.211 1 90.25 73 ALA B CA 1
ATOM 2142 C C . ALA B 1 73 ? 9.445 -0.886 5.191 1 90.25 73 ALA B C 1
ATOM 2144 O O . ALA B 1 73 ? 9.047 0.276 5.086 1 90.25 73 ALA B O 1
ATOM 2145 N N . TRP B 1 74 ? 8.672 -1.979 5.352 1 95.06 74 TRP B N 1
ATOM 2146 C CA . TRP B 1 74 ? 7.223 -1.876 5.488 1 95.06 74 TRP B CA 1
ATOM 2147 C C . TRP B 1 74 ? 6.816 -1.832 6.957 1 95.06 74 TRP B C 1
ATOM 2149 O O . TRP B 1 74 ? 7.32 -2.609 7.77 1 95.06 74 TRP B O 1
ATOM 2159 N N . HIS B 1 75 ? 5.898 -0.923 7.246 1 95 75 HIS B N 1
ATOM 2160 C CA . HIS B 1 75 ? 5.297 -0.846 8.57 1 95 75 HIS B CA 1
ATOM 2161 C C . HIS B 1 75 ? 3.773 -0.848 8.484 1 95 75 HIS B C 1
ATOM 2163 O O . HIS B 1 75 ? 3.199 -0.258 7.562 1 95 75 HIS B O 1
ATOM 2169 N N . LEU B 1 76 ? 3.164 -1.485 9.414 1 95.38 76 LEU B N 1
ATOM 2170 C CA . LEU B 1 76 ? 1.722 -1.391 9.609 1 95.38 76 LEU B CA 1
ATOM 2171 C C . LEU B 1 76 ? 1.382 -0.282 10.602 1 95.38 76 LEU B C 1
ATOM 2173 O O . LEU B 1 76 ? 2.041 -0.144 11.641 1 95.38 76 LEU B O 1
ATOM 2177 N N . PHE B 1 77 ? 0.467 0.512 10.25 1 95.56 77 PHE B N 1
ATOM 2178 C CA . PHE B 1 77 ? -0.052 1.547 11.141 1 95.56 77 PHE B CA 1
ATOM 2179 C C . PHE B 1 77 ? -1.55 1.372 11.352 1 95.56 77 PHE B C 1
ATOM 2181 O O . PHE B 1 77 ? -2.307 1.203 10.398 1 95.56 77 PHE B O 1
ATOM 2188 N N . ARG B 1 78 ? -1.944 1.351 12.609 1 95.5 78 ARG B N 1
ATOM 2189 C CA . ARG B 1 78 ? -3.346 1.564 12.953 1 95.5 78 ARG B CA 1
ATOM 2190 C C . ARG B 1 78 ? -3.553 2.941 13.578 1 95.5 78 ARG B C 1
ATOM 2192 O O . ARG B 1 78 ? -3.137 3.184 14.711 1 95.5 78 ARG B O 1
ATOM 2199 N N . SER B 1 79 ? -4.168 3.797 12.789 1 96 79 SER B N 1
ATOM 2200 C CA . SER B 1 79 ? -4.43 5.152 13.266 1 96 79 SER B CA 1
ATOM 2201 C C . SER B 1 79 ? -5.84 5.273 13.844 1 96 79 SER B C 1
ATOM 2203 O O . SER B 1 79 ? -6.824 5.109 13.125 1 96 79 SER B O 1
ATOM 2205 N N . PHE B 1 80 ? -5.91 5.641 15.062 1 95.5 80 PHE B N 1
ATOM 2206 C CA . PHE B 1 80 ? -7.211 5.738 15.711 1 95.5 80 PHE B CA 1
ATOM 2207 C C . PHE B 1 80 ? -7.879 7.07 15.398 1 95.5 80 PHE B C 1
ATOM 2209 O O . PHE B 1 80 ? -7.227 8.117 15.414 1 95.5 80 PHE B O 1
ATOM 2216 N N . VAL B 1 81 ? -9.141 6.938 15.078 1 96.75 81 VAL B N 1
ATOM 2217 C CA . VAL B 1 81 ? -9.891 8.141 14.75 1 96.75 81 VAL B CA 1
ATOM 2218 C C . VAL B 1 81 ? -10.219 8.922 16.016 1 96.75 81 VAL B C 1
ATOM 2220 O O . VAL B 1 81 ? -10.828 8.383 16.953 1 96.75 81 VAL B O 1
ATOM 2223 N N . PRO B 1 82 ? -9.773 10.164 16.062 1 96.12 82 PRO B N 1
ATOM 2224 C CA . PRO B 1 82 ? -10.188 10.953 17.219 1 96.12 82 PRO B CA 1
ATOM 2225 C C . PRO B 1 82 ? -11.703 11.109 17.328 1 96.12 82 PRO B C 1
ATOM 2227 O O . PRO B 1 82 ? -12.383 11.234 16.297 1 96.12 82 PRO B O 1
ATOM 2230 N N . PRO B 1 83 ? -12.227 11.125 18.5 1 95.06 83 PRO B N 1
ATOM 2231 C CA . PRO B 1 83 ? -13.68 11.156 18.703 1 95.06 83 PRO B CA 1
ATOM 2232 C C . PRO B 1 83 ? -14.359 12.258 17.891 1 95.06 83 PRO B C 1
ATOM 2234 O O . PRO B 1 83 ? -15.43 12.039 17.312 1 95.06 83 PRO B O 1
ATOM 2237 N N . GLN B 1 84 ? -13.781 13.398 17.797 1 95.06 84 GLN B N 1
ATOM 2238 C CA . GLN B 1 84 ? -14.422 14.531 17.125 1 95.06 84 GLN B CA 1
ATOM 2239 C C . GLN B 1 84 ? -14.43 14.352 15.617 1 95.06 84 GLN B C 1
ATOM 2241 O O . GLN B 1 84 ? -15.133 15.07 14.898 1 95.06 84 GLN B O 1
ATOM 2246 N N . LEU B 1 85 ? -13.633 13.406 15.109 1 96.75 85 LEU B N 1
ATOM 2247 C CA . LEU B 1 85 ? -13.555 13.195 13.664 1 96.75 85 LEU B CA 1
ATOM 2248 C C . LEU B 1 85 ? -14.242 11.891 13.266 1 96.75 85 LEU B C 1
ATOM 2250 O O . LEU B 1 85 ? -14.07 11.414 12.141 1 96.75 85 LEU B O 1
ATOM 2254 N N . ARG B 1 86 ? -14.969 11.258 14.195 1 95.88 86 ARG B N 1
ATOM 2255 C CA . ARG B 1 86 ? -15.711 10.031 13.898 1 95.88 86 ARG B CA 1
ATOM 2256 C C . ARG B 1 86 ? -17.016 10.344 13.18 1 95.88 86 ARG B C 1
ATOM 2258 O O . ARG B 1 86 ? -18.094 10.125 13.719 1 95.88 86 ARG B O 1
ATOM 2265 N N . CYS B 1 87 ? -16.859 10.797 11.977 1 94.94 87 CYS B N 1
ATOM 2266 C CA . CYS B 1 87 ? -17.953 11.18 11.094 1 94.94 87 CYS B CA 1
ATOM 2267 C C . CYS B 1 87 ? -17.562 11.023 9.633 1 94.94 87 CYS B C 1
ATOM 2269 O O . CYS B 1 87 ? -16.422 10.711 9.32 1 94.94 87 CYS B O 1
ATOM 2271 N N . ALA B 1 88 ? -18.609 11.133 8.812 1 95.12 88 ALA B N 1
ATOM 2272 C CA . ALA B 1 88 ? -18.328 11.164 7.379 1 95.12 88 ALA B CA 1
ATOM 2273 C C . ALA B 1 88 ? -17.828 12.539 6.953 1 95.12 88 ALA B C 1
ATOM 2275 O O . ALA B 1 88 ? -18.5 13.547 7.168 1 95.12 88 ALA B O 1
ATOM 2276 N N . LEU B 1 89 ? -16.641 12.555 6.348 1 95.62 89 LEU B N 1
ATOM 2277 C CA . LEU B 1 89 ? -16.047 13.805 5.883 1 95.62 89 LEU B CA 1
ATOM 2278 C C . LEU B 1 89 ? -16.812 14.352 4.68 1 95.62 89 LEU B C 1
ATOM 2280 O O . LEU B 1 89 ? -17.266 13.586 3.83 1 95.62 89 LEU B O 1
ATOM 2284 N N . ALA B 1 90 ? -16.891 15.641 4.672 1 94.31 90 ALA B N 1
ATOM 2285 C CA . ALA B 1 90 ? -17.406 16.312 3.49 1 94.31 90 ALA B CA 1
ATOM 2286 C C . ALA B 1 90 ? -16.281 16.938 2.672 1 94.31 90 ALA B C 1
ATOM 2288 O O . ALA B 1 90 ? -15.289 17.422 3.232 1 94.31 90 ALA B O 1
ATOM 2289 N N . THR B 1 91 ? -16.422 16.891 1.368 1 90.81 91 THR B N 1
ATOM 2290 C CA . THR B 1 91 ? -15.383 17.438 0.494 1 90.81 91 THR B CA 1
ATOM 2291 C C . THR B 1 91 ? -15.781 18.812 -0.024 1 90.81 91 THR B C 1
ATOM 2293 O O . THR B 1 91 ? -15.094 19.391 -0.87 1 90.81 91 THR B O 1
ATOM 2296 N N . SER B 1 92 ? -16.891 19.281 0.378 1 92.75 92 SER B N 1
ATOM 2297 C CA . SER B 1 92 ? -17.375 20.641 0.147 1 92.75 92 SER B CA 1
ATOM 2298 C C . SER B 1 92 ? -17.844 21.281 1.446 1 92.75 92 SER B C 1
ATOM 2300 O O . SER B 1 92 ? -18.078 20.594 2.441 1 92.75 92 SER B O 1
ATOM 2302 N N . PRO B 1 93 ? -17.875 22.578 1.456 1 94.19 93 PRO B N 1
ATOM 2303 C CA . PRO B 1 93 ? -18.266 23.281 2.689 1 94.19 93 PRO B CA 1
ATOM 2304 C C . PRO B 1 93 ? -19.656 22.859 3.188 1 94.19 93 PRO B C 1
ATOM 2306 O O . PRO B 1 93 ? -20.578 22.703 2.387 1 94.19 93 PRO B O 1
ATOM 2309 N N . THR B 1 94 ? -19.719 22.594 4.43 1 94.62 94 THR B N 1
ATOM 2310 C CA . THR B 1 94 ? -20.969 22.312 5.133 1 94.62 94 THR B CA 1
ATOM 2311 C C . THR B 1 94 ? -21.062 23.125 6.414 1 94.62 94 THR B C 1
ATOM 2313 O O . THR B 1 94 ? -20.062 23.688 6.883 1 94.62 94 THR B O 1
ATOM 2316 N N . PRO B 1 95 ? -22.266 23.297 6.945 1 94.25 95 PRO B N 1
ATOM 2317 C CA . PRO B 1 95 ? -22.406 24 8.219 1 94.25 95 PRO B CA 1
ATOM 2318 C C . PRO B 1 95 ? -21.766 23.266 9.383 1 94.25 95 PRO B C 1
ATOM 2320 O O . PRO B 1 95 ? -21.547 23.844 10.453 1 94.25 95 PRO B O 1
ATOM 2323 N N . HIS B 1 96 ? -21.531 22.031 9.219 1 95 96 HIS B N 1
ATOM 2324 C CA . HIS B 1 96 ? -20.922 21.234 10.266 1 95 96 HIS B CA 1
ATOM 2325 C C . HIS B 1 96 ? -19.391 21.234 10.141 1 95 96 HIS B C 1
ATOM 2327 O O . HIS B 1 96 ? -18.828 20.484 9.336 1 95 96 HIS B O 1
ATOM 2333 N N . VAL B 1 97 ? -18.797 22.047 10.953 1 95 97 VAL B N 1
ATOM 2334 C CA . VAL B 1 97 ? -17.359 22.219 10.906 1 95 97 VAL B CA 1
ATOM 2335 C C . VAL B 1 97 ? -16.719 21.688 12.195 1 95 97 VAL B C 1
ATOM 2337 O O . VAL B 1 97 ? -17.109 22.109 13.289 1 95 97 VAL B O 1
ATOM 2340 N N . LEU B 1 98 ? -15.812 20.781 12.023 1 95.62 98 LEU B N 1
ATOM 2341 C CA . LEU B 1 98 ? -15.094 20.188 13.148 1 95.62 98 LEU B CA 1
ATOM 2342 C C . LEU B 1 98 ? -13.688 20.766 13.258 1 95.62 98 LEU B C 1
ATOM 2344 O O . LEU B 1 98 ? -13.039 21.031 12.25 1 95.62 98 LEU B O 1
ATOM 2348 N N . ARG B 1 99 ? -13.219 20.922 14.477 1 95.44 99 ARG B N 1
ATOM 2349 C CA . ARG B 1 99 ? -11.867 21.422 14.719 1 95.44 99 ARG B CA 1
ATOM 2350 C C . ARG B 1 99 ? -10.945 20.297 15.18 1 95.44 99 ARG B C 1
ATOM 2352 O O . ARG B 1 99 ? -11.352 19.438 15.961 1 95.44 99 ARG B O 1
ATOM 2359 N N . HIS B 1 100 ? -9.734 20.281 14.672 1 96.38 100 HIS B N 1
ATOM 2360 C CA . HIS B 1 100 ? -8.734 19.297 15.07 1 96.38 100 HIS B CA 1
ATOM 2361 C C . HIS B 1 100 ? -7.359 19.938 15.203 1 96.38 100 HIS B C 1
ATOM 2363 O O . HIS B 1 100 ? -6.879 20.594 14.273 1 96.38 100 HIS B O 1
ATOM 2369 N N . PRO B 1 101 ? -6.715 19.766 16.328 1 96.06 101 PRO B N 1
ATOM 2370 C CA . PRO B 1 101 ? -5.383 20.328 16.516 1 96.06 101 PRO B CA 1
ATOM 2371 C C . PRO B 1 101 ? -4.281 19.5 15.859 1 96.06 101 PRO B C 1
ATOM 2373 O O . PRO B 1 101 ? -4.375 18.281 15.812 1 96.06 101 PRO B O 1
ATOM 2376 N N . VAL B 1 102 ? -3.322 20.141 15.344 1 96.25 102 VAL B N 1
ATOM 2377 C CA . VAL B 1 102 ? -2.092 19.547 14.828 1 96.25 102 VAL B CA 1
ATOM 2378 C C . VAL B 1 102 ? -0.896 20.062 15.617 1 96.25 102 VAL B C 1
ATOM 2380 O O . VAL B 1 102 ? -0.316 21.094 15.273 1 96.25 102 VAL B O 1
ATOM 2383 N N . PRO B 1 103 ? -0.489 19.391 16.578 1 95.56 103 PRO B N 1
ATOM 2384 C CA . PRO B 1 103 ? 0.519 19.906 17.5 1 95.56 103 PRO B CA 1
ATOM 2385 C C . PRO B 1 103 ? 1.945 19.719 17 1 95.56 103 PRO B C 1
ATOM 2387 O O . PRO B 1 103 ? 2.885 20.297 17.547 1 95.56 103 PRO B O 1
ATOM 2390 N N . VAL B 1 104 ? 2.146 18.906 15.992 1 96.94 104 VAL B N 1
ATOM 2391 C CA . VAL B 1 104 ? 3.506 18.594 15.562 1 96.94 104 VAL B CA 1
ATOM 2392 C C . VAL B 1 104 ? 3.525 18.359 14.055 1 96.94 104 VAL B C 1
ATOM 2394 O O . VAL B 1 104 ? 2.584 17.781 13.5 1 96.94 104 VAL B O 1
ATOM 2397 N N . LEU B 1 105 ? 4.488 18.844 13.406 1 97.5 105 LEU B N 1
ATOM 2398 C CA . LEU B 1 105 ? 4.887 18.391 12.078 1 97.5 105 LEU B CA 1
ATOM 2399 C C . LEU B 1 105 ? 6.23 17.672 12.133 1 97.5 105 LEU B C 1
ATOM 2401 O O . LEU B 1 105 ? 7.082 17.984 12.961 1 97.5 105 LEU B O 1
ATOM 2405 N N . GLU B 1 106 ? 6.383 16.688 11.266 1 98 106 GLU B N 1
ATOM 2406 C CA . GLU B 1 106 ? 7.641 15.961 11.172 1 98 106 GLU B CA 1
ATOM 2407 C C . GLU B 1 106 ? 8.125 15.875 9.727 1 98 106 GLU B C 1
ATOM 2409 O O . GLU B 1 106 ? 7.359 16.125 8.797 1 98 106 GLU B O 1
ATOM 2414 N N . GLN B 1 107 ? 9.391 15.57 9.547 1 97.94 107 GLN B N 1
ATOM 2415 C CA . GLN B 1 107 ? 9.945 15.312 8.227 1 97.94 107 GLN B CA 1
ATOM 2416 C C . GLN B 1 107 ? 11 14.211 8.281 1 97.94 107 GLN B C 1
ATOM 2418 O O . GLN B 1 107 ? 11.578 13.945 9.336 1 97.94 107 GLN B O 1
ATOM 2423 N N . HIS B 1 108 ? 11.133 13.5 7.273 1 96.69 108 HIS B N 1
ATOM 2424 C CA . HIS B 1 108 ? 12.258 12.625 6.965 1 96.69 108 HIS B CA 1
ATOM 2425 C C . HIS B 1 108 ? 13.195 13.273 5.949 1 96.69 108 HIS B C 1
ATOM 2427 O O . HIS B 1 108 ? 12.914 13.258 4.746 1 96.69 108 HIS B O 1
ATOM 2433 N N . PRO B 1 109 ? 14.312 13.812 6.457 1 95.44 109 PRO B N 1
ATOM 2434 C CA . PRO B 1 109 ? 15.125 14.68 5.598 1 95.44 109 PRO B CA 1
ATOM 2435 C C . PRO B 1 109 ? 15.672 13.953 4.371 1 95.44 109 PRO B C 1
ATOM 2437 O O . PRO B 1 109 ? 15.844 14.562 3.314 1 95.44 109 PRO B O 1
ATOM 2440 N N . PHE B 1 110 ? 15.836 12.609 4.469 1 93.12 110 PHE B N 1
ATOM 2441 C CA . PHE B 1 110 ? 16.625 11.969 3.42 1 93.12 110 PHE B CA 1
ATOM 2442 C C . PHE B 1 110 ? 15.797 10.906 2.705 1 93.12 110 PHE B C 1
ATOM 2444 O O . PHE B 1 110 ? 16.25 10.336 1.711 1 93.12 110 PHE B O 1
ATOM 2451 N N . THR B 1 111 ? 14.617 10.672 3.227 1 94 111 THR B N 1
ATOM 2452 C CA . THR B 1 111 ? 13.875 9.555 2.662 1 94 111 THR B CA 1
ATOM 2453 C C . THR B 1 111 ? 12.414 9.945 2.422 1 94 111 THR B C 1
ATOM 2455 O O . THR B 1 111 ? 11.836 10.711 3.195 1 94 111 THR B O 1
ATOM 2458 N N . SER B 1 112 ? 11.906 9.453 1.316 1 95.94 112 SER B N 1
ATOM 2459 C CA . SER B 1 112 ? 10.461 9.555 1.138 1 95.94 112 SER B CA 1
ATOM 2460 C C . SER B 1 112 ? 9.727 8.617 2.092 1 95.94 112 SER B C 1
ATOM 2462 O O . SER B 1 112 ? 10.32 7.695 2.65 1 95.94 112 SER B O 1
ATOM 2464 N N . GLN B 1 113 ? 8.531 8.891 2.338 1 97 113 GLN B N 1
ATOM 2465 C CA . GLN B 1 113 ? 7.648 8.023 3.123 1 97 113 GLN B CA 1
ATOM 2466 C C . GLN B 1 113 ? 6.285 7.879 2.455 1 97 113 GLN B C 1
ATOM 2468 O O . GLN B 1 113 ? 5.648 8.875 2.107 1 97 113 GLN B O 1
ATOM 2473 N N . THR B 1 114 ? 5.906 6.656 2.219 1 97.75 114 THR B N 1
ATOM 2474 C CA . THR B 1 114 ? 4.637 6.359 1.563 1 97.75 114 THR B CA 1
ATOM 2475 C C . THR B 1 114 ? 3.623 5.824 2.566 1 97.75 114 THR B C 1
ATOM 2477 O O . THR B 1 114 ? 3.973 5.039 3.453 1 97.75 114 THR B O 1
ATOM 2480 N N . PHE B 1 115 ? 2.344 6.238 2.455 1 98.19 115 PHE B N 1
ATOM 2481 C CA . PHE B 1 115 ? 1.23 5.652 3.189 1 98.19 115 PHE B CA 1
ATOM 2482 C C . PHE B 1 115 ? 0.155 5.152 2.232 1 98.19 115 PHE B C 1
ATOM 2484 O O . PHE B 1 115 ? -0.289 5.887 1.35 1 98.19 115 PHE B O 1
ATOM 2491 N N . VAL B 1 116 ? -0.252 3.939 2.396 1 97.44 116 VAL B N 1
ATOM 2492 C CA . VAL B 1 116 ? -1.323 3.303 1.638 1 97.44 116 VAL B CA 1
ATOM 2493 C C . VAL B 1 116 ? -2.441 2.869 2.584 1 97.44 116 VAL B C 1
ATOM 2495 O O . VAL B 1 116 ? -2.24 2.002 3.438 1 97.44 116 VAL B O 1
ATOM 2498 N N . PRO B 1 117 ? -3.633 3.479 2.451 1 97.19 117 PRO B N 1
ATOM 2499 C CA . PRO B 1 117 ? -4.73 2.969 3.277 1 97.19 117 PRO B CA 1
ATOM 2500 C C . PRO B 1 117 ? -5.156 1.557 2.883 1 97.19 117 PRO B C 1
ATOM 2502 O O . PRO B 1 117 ? -5.227 1.238 1.693 1 97.19 117 PRO B O 1
ATOM 2505 N N . ILE B 1 118 ? -5.395 0.769 3.828 1 95.88 118 ILE B N 1
ATOM 2506 C CA . ILE B 1 118 ? -5.746 -0.621 3.562 1 95.88 118 ILE B CA 1
ATOM 2507 C C . ILE B 1 118 ? -7.055 -0.966 4.273 1 95.88 118 ILE B C 1
ATOM 2509 O O . ILE B 1 118 ? -7.32 -0.478 5.371 1 95.88 118 ILE B O 1
ATOM 2513 N N . GLY B 1 119 ? -7.824 -1.816 3.613 1 94.5 119 GLY B N 1
ATOM 2514 C CA . GLY B 1 119 ? -9.094 -2.232 4.195 1 94.5 119 GLY B CA 1
ATOM 2515 C C . GLY B 1 119 ? -10.141 -1.14 4.176 1 94.5 119 GLY B C 1
ATOM 2516 O O . GLY B 1 119 ? -11.07 -1.15 4.988 1 94.5 119 GLY B O 1
ATOM 2517 N N . GLN B 1 120 ? -9.883 -0.165 3.346 1 94.12 120 GLN B N 1
ATOM 2518 C CA . GLN B 1 120 ? -10.773 0.986 3.275 1 94.12 120 GLN B CA 1
ATOM 2519 C C . GLN B 1 120 ? -11.508 1.033 1.936 1 94.12 120 GLN B C 1
ATOM 2521 O O . GLN B 1 120 ? -10.922 0.74 0.892 1 94.12 120 GLN B O 1
ATOM 2526 N N . GLY B 1 121 ? -12.75 1.368 1.984 1 91.44 121 GLY B N 1
ATOM 2527 C CA . GLY B 1 121 ? -13.484 1.583 0.749 1 91.44 121 GLY B CA 1
ATOM 2528 C C . GLY B 1 121 ? -13.055 2.836 0.009 1 91.44 121 GLY B C 1
ATOM 2529 O O . GLY B 1 121 ? -11.961 3.361 0.247 1 91.44 121 GLY B O 1
ATOM 2530 N N . SER B 1 122 ? -13.859 3.369 -0.902 1 91.62 122 SER B N 1
ATOM 2531 C CA . SER B 1 122 ? -13.461 4.414 -1.839 1 91.62 122 SER B CA 1
ATOM 2532 C C . SER B 1 122 ? -13.758 5.801 -1.279 1 91.62 122 SER B C 1
ATOM 2534 O O . SER B 1 122 ? -13.359 6.812 -1.862 1 91.62 122 SER B O 1
ATOM 2536 N N . GLY B 1 123 ? -14.359 5.949 -0.178 1 93 123 GLY B N 1
ATOM 2537 C CA . GLY B 1 123 ? -14.719 7.242 0.381 1 93 123 GLY B CA 1
ATOM 2538 C C . GLY B 1 123 ? -13.578 7.898 1.143 1 93 123 GLY B C 1
ATOM 2539 O O . GLY B 1 123 ? -12.516 7.297 1.314 1 93 123 GLY B O 1
ATOM 2540 N N . PRO B 1 124 ? -13.82 9.195 1.552 1 96.19 124 PRO B N 1
ATOM 2541 C CA . PRO B 1 124 ? -12.82 9.891 2.363 1 96.19 124 PRO B CA 1
ATOM 2542 C C . PRO B 1 124 ? -12.617 9.242 3.73 1 96.19 124 PRO B C 1
ATOM 2544 O O . PRO B 1 124 ? -13.586 8.922 4.418 1 96.19 124 PRO B O 1
ATOM 2547 N N . VAL B 1 125 ? -11.305 9.094 4.109 1 97.38 125 VAL B N 1
ATOM 2548 C CA . VAL B 1 125 ? -11.125 8.383 5.367 1 97.38 125 VAL B CA 1
ATOM 2549 C C . VAL B 1 125 ? -9.969 8.992 6.152 1 97.38 125 VAL B C 1
ATOM 2551 O O . VAL B 1 125 ? -9.766 8.68 7.328 1 97.38 125 VAL B O 1
ATOM 2554 N N . TYR B 1 126 ? -9.172 9.883 5.578 1 98.25 126 TYR B N 1
ATOM 2555 C CA . TYR B 1 126 ? -8.062 10.445 6.336 1 98.25 126 TYR B CA 1
ATOM 2556 C C . TYR B 1 126 ? -7.656 11.805 5.777 1 98.25 126 TYR B C 1
ATOM 2558 O O . TYR B 1 126 ? -8.102 12.203 4.695 1 98.25 126 TYR B O 1
ATOM 2566 N N . ILE B 1 127 ? -6.871 12.562 6.527 1 98.5 127 ILE B N 1
ATOM 2567 C CA . ILE B 1 127 ? -6.383 13.898 6.199 1 98.5 127 ILE B CA 1
ATOM 2568 C C . ILE B 1 127 ? -4.863 13.938 6.32 1 98.5 127 ILE B C 1
ATOM 2570 O O . ILE B 1 127 ? -4.293 13.375 7.262 1 98.5 127 ILE B O 1
ATOM 2574 N N . VAL B 1 128 ? -4.234 14.547 5.363 1 98.69 128 VAL B N 1
ATOM 2575 C CA . VAL B 1 128 ? -2.801 14.805 5.473 1 98.69 128 VAL B CA 1
ATOM 2576 C C . VAL B 1 128 ? -2.557 16.312 5.547 1 98.69 128 VAL B C 1
ATOM 2578 O O . VAL B 1 128 ? -3.271 17.094 4.918 1 98.69 128 VAL B O 1
ATOM 2581 N N . VAL B 1 129 ? -1.598 16.703 6.316 1 98.69 129 VAL B N 1
ATOM 2582 C CA . VAL B 1 129 ? -1.144 18.078 6.469 1 98.69 129 VAL B CA 1
ATOM 2583 C C . VAL B 1 129 ? 0.329 18.172 6.078 1 98.69 129 VAL B C 1
ATOM 2585 O O . VAL B 1 129 ? 1.169 17.438 6.594 1 98.69 129 VAL B O 1
ATOM 2588 N N . VAL B 1 130 ? 0.618 19.078 5.156 1 98.81 130 VAL B N 1
ATOM 2589 C CA . VAL B 1 130 ? 1.967 19.109 4.602 1 98.81 130 VAL B CA 1
ATOM 2590 C C . VAL B 1 130 ? 2.459 20.562 4.523 1 98.81 130 VAL B C 1
ATOM 2592 O O . VAL B 1 130 ? 1.655 21.484 4.453 1 98.81 130 VAL B O 1
ATOM 2595 N N . ALA B 1 131 ? 3.713 20.719 4.57 1 98.69 131 ALA B N 1
ATOM 2596 C CA . ALA B 1 131 ? 4.395 22 4.344 1 98.69 131 ALA B CA 1
ATOM 2597 C C . ALA B 1 131 ? 5.785 21.766 3.752 1 98.69 131 ALA B C 1
ATOM 2599 O O . ALA B 1 131 ? 6.441 20.781 4.055 1 98.69 131 ALA B O 1
ATOM 2600 N N . ARG B 1 132 ? 6.223 22.641 2.947 1 98.44 132 ARG B N 1
ATOM 2601 C CA . ARG B 1 132 ? 7.59 22.594 2.445 1 98.44 132 ARG B CA 1
ATOM 2602 C C . ARG B 1 132 ? 8.57 23.156 3.477 1 98.44 132 ARG B C 1
ATOM 2604 O O . ARG B 1 132 ? 8.164 23.859 4.398 1 98.44 132 ARG B O 1
ATOM 2611 N N . PRO B 1 133 ? 9.773 22.734 3.402 1 97.81 133 PRO B N 1
ATOM 2612 C CA . PRO B 1 133 ? 10.766 23.344 4.289 1 97.81 133 PRO B CA 1
ATOM 2613 C C . PRO B 1 133 ? 11.086 24.781 3.898 1 97.81 133 PRO B C 1
ATOM 2615 O O . PRO B 1 133 ? 11.125 25.109 2.711 1 97.81 133 PRO B O 1
ATOM 2618 N N . SER B 1 134 ? 11.32 25.594 4.895 1 96.5 134 SER B N 1
ATOM 2619 C CA . SER B 1 134 ? 11.828 26.938 4.68 1 96.5 134 SER B CA 1
ATOM 2620 C C . SER B 1 134 ? 13.32 26.938 4.375 1 96.5 134 SER B C 1
ATOM 2622 O O . SER B 1 134 ? 13.953 25.875 4.383 1 96.5 134 SER B O 1
ATOM 2624 N N . ALA B 1 135 ? 13.844 28.062 4.043 1 93.25 135 ALA B N 1
ATOM 2625 C CA . ALA B 1 135 ? 15.273 28.188 3.801 1 93.25 135 ALA B CA 1
ATOM 2626 C C . ALA B 1 135 ? 16.078 27.75 5.023 1 93.25 135 ALA B C 1
ATOM 2628 O O . ALA B 1 135 ? 17.203 27.266 4.891 1 93.25 135 ALA B O 1
ATOM 2629 N N . ARG B 1 136 ? 15.516 27.891 6.215 1 92.94 136 ARG B N 1
ATOM 2630 C CA . ARG B 1 136 ? 16.203 27.531 7.457 1 92.94 136 ARG B CA 1
ATOM 2631 C C . ARG B 1 136 ? 15.914 26.078 7.836 1 92.94 136 ARG B C 1
ATOM 2633 O O . ARG B 1 136 ? 16.375 25.609 8.883 1 92.94 136 ARG B O 1
ATOM 2640 N N . GLY B 1 137 ? 15.094 25.375 7.105 1 93.5 137 GLY B N 1
ATOM 2641 C CA . GLY B 1 137 ? 14.844 23.969 7.348 1 93.5 137 GLY B CA 1
ATOM 2642 C C . GLY B 1 137 ? 13.594 23.719 8.172 1 93.5 137 GLY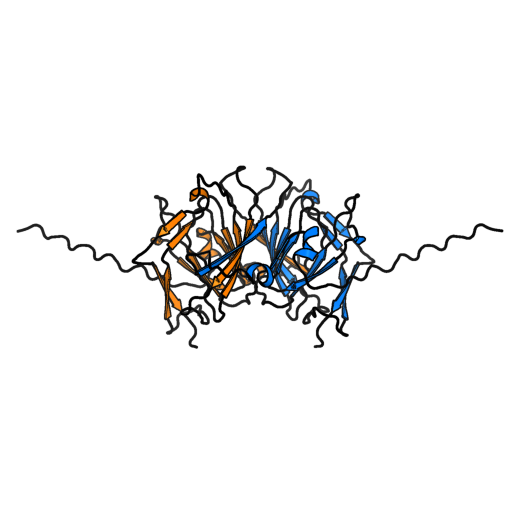 B C 1
ATOM 2643 O O . GLY B 1 137 ? 13.203 22.562 8.383 1 93.5 137 GLY B O 1
ATOM 2644 N N . GLU B 1 138 ? 13 24.766 8.633 1 96.44 138 GLU B N 1
ATOM 2645 C CA . GLU B 1 138 ? 11.75 24.656 9.383 1 96.44 138 GLU B CA 1
ATOM 2646 C C . GLU B 1 138 ? 10.539 24.656 8.453 1 96.44 138 GLU B C 1
ATOM 2648 O O . GLU B 1 138 ? 10.656 24.984 7.273 1 96.44 138 GLU B O 1
ATOM 2653 N N . PRO B 1 139 ? 9.375 24.234 8.992 1 97.56 139 PRO B N 1
ATOM 2654 C CA . PRO B 1 139 ? 8.211 24.266 8.102 1 97.56 139 PRO B CA 1
ATOM 2655 C C . PRO B 1 139 ? 7.918 25.688 7.586 1 97.56 139 PRO B C 1
ATOM 2657 O O . PRO B 1 139 ? 7.852 26.625 8.375 1 97.56 139 PRO B O 1
ATOM 2660 N N . ASP B 1 140 ? 7.73 25.859 6.316 1 97.31 140 ASP B N 1
ATOM 2661 C CA . ASP B 1 140 ? 7.242 27.094 5.727 1 97.31 140 ASP B CA 1
ATOM 2662 C C . ASP B 1 140 ? 5.715 27.172 5.781 1 97.31 140 ASP B C 1
ATOM 2664 O O . ASP B 1 140 ? 5.031 26.609 4.914 1 97.31 140 ASP B O 1
ATOM 2668 N N . LEU B 1 141 ? 5.203 27.906 6.68 1 94.94 141 LEU B N 1
ATOM 2669 C CA . LEU B 1 141 ? 3.77 27.922 6.953 1 94.94 141 LEU B CA 1
ATOM 2670 C C . LEU B 1 141 ? 3.002 28.562 5.805 1 94.94 141 LEU B C 1
ATOM 2672 O O . LEU B 1 141 ? 1.784 28.406 5.695 1 94.94 141 LEU B O 1
ATOM 2676 N N . LEU B 1 142 ? 3.701 29.297 4.953 1 95.12 142 LEU B N 1
ATOM 2677 C CA . LEU B 1 142 ? 3.051 29.859 3.775 1 95.12 142 LEU B CA 1
ATOM 2678 C C . LEU B 1 142 ? 2.688 28.781 2.775 1 95.12 142 LEU B C 1
ATOM 2680 O O . LEU B 1 142 ? 1.861 28.984 1.886 1 95.12 142 LEU B O 1
ATOM 2684 N N . THR B 1 143 ? 3.281 27.609 2.9 1 97.25 143 THR B N 1
ATOM 2685 C CA . THR B 1 143 ? 3.043 26.5 1.983 1 97.25 143 THR B CA 1
ATOM 2686 C C . THR B 1 143 ? 2.176 25.438 2.643 1 97.25 143 THR B C 1
ATOM 2688 O O . THR B 1 143 ? 1.916 24.391 2.049 1 97.25 143 THR B O 1
ATOM 2691 N N . LEU B 1 144 ? 1.725 25.734 3.826 1 97.94 144 LEU B N 1
ATOM 2692 C CA . LEU B 1 144 ? 0.95 24.766 4.602 1 97.94 144 LEU B CA 1
ATOM 2693 C C . LEU B 1 144 ? -0.376 24.453 3.914 1 97.94 144 LEU B C 1
ATOM 2695 O O . LEU B 1 144 ? -1.105 25.375 3.523 1 97.94 144 LEU B O 1
ATOM 2699 N N . ARG B 1 145 ? -0.653 23.156 3.732 1 98.19 145 ARG B N 1
ATOM 2700 C CA . ARG B 1 145 ? -1.905 22.672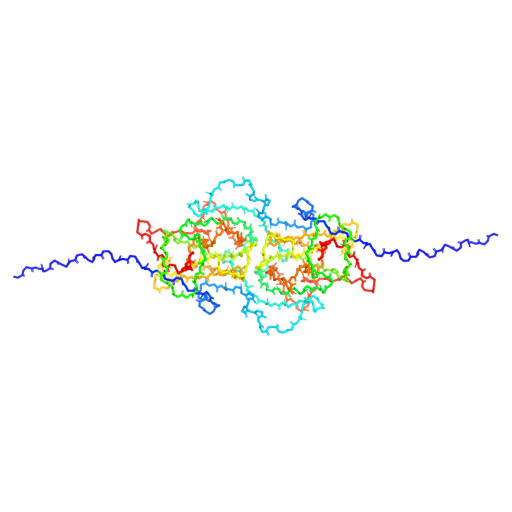 3.15 1 98.19 145 ARG B CA 1
ATOM 2701 C C . ARG B 1 145 ? -2.396 21.422 3.859 1 98.19 145 ARG B C 1
ATOM 2703 O O . ARG B 1 145 ? -1.617 20.734 4.52 1 98.19 145 ARG B O 1
ATOM 2710 N N . ALA B 1 146 ? -3.656 21.203 3.781 1 98.56 146 ALA B N 1
ATOM 2711 C CA . ALA B 1 146 ? -4.285 19.953 4.234 1 98.56 146 ALA B CA 1
ATOM 2712 C C . ALA B 1 146 ? -5.172 19.359 3.145 1 98.56 146 ALA B C 1
ATOM 2714 O O . ALA B 1 146 ? -5.84 20.094 2.408 1 98.56 146 ALA B O 1
ATOM 2715 N N . PHE B 1 147 ? -5.16 18.062 3.051 1 98.62 147 PHE B N 1
ATOM 2716 C CA . PHE B 1 147 ? -5.922 17.391 2.008 1 98.62 147 PHE B CA 1
ATOM 2717 C C . PHE B 1 147 ? -6.773 16.266 2.6 1 98.62 147 PHE B C 1
ATOM 2719 O O . PHE B 1 147 ? -6.316 15.531 3.471 1 98.62 147 PHE B O 1
ATOM 2726 N N . VAL B 1 148 ? -7.996 16.234 2.17 1 98.19 148 VAL B N 1
ATOM 2727 C CA . VAL B 1 148 ? -8.844 15.07 2.428 1 98.19 148 VAL B CA 1
ATOM 2728 C C . VAL B 1 148 ? -8.539 13.969 1.418 1 98.19 148 VAL B C 1
ATOM 2730 O O . VAL B 1 148 ? -8.523 14.211 0.209 1 98.19 148 VAL B O 1
ATOM 2733 N N . CYS B 1 149 ? -8.305 12.789 1.932 1 97.81 149 CYS B N 1
ATOM 2734 C CA . CYS B 1 149 ? -7.93 11.664 1.088 1 97.81 149 CYS B CA 1
ATOM 2735 C C . CYS B 1 149 ? -8.914 10.508 1.252 1 97.81 149 CYS B C 1
ATOM 2737 O O . CYS B 1 149 ? -9.406 10.258 2.354 1 97.81 149 CYS B O 1
ATOM 2739 N N . ALA B 1 150 ? -9.156 9.797 0.181 1 96.56 150 ALA B N 1
ATOM 2740 C CA . ALA B 1 150 ? -10.047 8.641 0.158 1 96.56 150 ALA B CA 1
ATOM 2741 C C . ALA B 1 150 ? -9.281 7.348 0.389 1 96.56 150 ALA B C 1
ATOM 2743 O O . ALA B 1 150 ? -8.047 7.352 0.439 1 96.56 150 ALA B O 1
ATOM 2744 N N . GLY B 1 151 ? -10.055 6.266 0.54 1 95.62 151 GLY B N 1
ATOM 2745 C CA . GLY B 1 151 ? -9.461 4.949 0.679 1 95.62 151 GLY B CA 1
ATOM 2746 C C . GLY B 1 151 ? -8.727 4.492 -0.57 1 95.62 151 GLY B C 1
ATOM 2747 O O . GLY B 1 151 ? -7.957 3.529 -0.527 1 95.62 151 GLY B O 1
ATOM 2748 N N . THR B 1 152 ? -8.852 5.195 -1.682 1 95.44 152 THR B N 1
ATOM 2749 C CA . THR B 1 152 ? -8.227 4.84 -2.951 1 95.44 152 THR B CA 1
ATOM 2750 C C . THR B 1 152 ? -6.984 5.691 -3.199 1 95.44 152 THR B C 1
ATOM 2752 O O . THR B 1 152 ? -6.391 5.637 -4.277 1 95.44 152 THR B O 1
ATOM 2755 N N . HIS B 1 153 ? -6.625 6.512 -2.227 1 96.81 153 HIS B N 1
ATOM 2756 C CA . HIS B 1 153 ? -5.504 7.434 -2.367 1 96.81 153 HIS B CA 1
ATOM 2757 C C . HIS B 1 153 ? -4.32 6.992 -1.514 1 96.81 153 HIS B C 1
ATOM 2759 O O . HIS B 1 153 ? -4.453 6.82 -0.3 1 96.81 153 HIS B O 1
ATOM 2765 N N . ALA B 1 154 ? -3.242 6.766 -2.139 1 98 154 ALA B N 1
ATOM 2766 C CA . ALA B 1 154 ? -1.969 6.617 -1.438 1 98 154 ALA B CA 1
ATOM 2767 C C . ALA B 1 154 ? -1.068 7.824 -1.675 1 98 154 ALA B C 1
ATOM 2769 O O . ALA B 1 154 ? -1.078 8.414 -2.76 1 98 154 ALA B O 1
ATOM 2770 N N . VAL B 1 155 ? -0.298 8.203 -0.668 1 98.06 155 VAL B N 1
ATOM 2771 C CA . VAL B 1 155 ? 0.557 9.375 -0.809 1 98.06 155 VAL B CA 1
ATOM 2772 C C . VAL B 1 155 ? 2.004 9.008 -0.496 1 98.06 155 VAL B C 1
ATOM 2774 O O . VAL B 1 155 ? 2.262 8.172 0.376 1 98.06 155 VAL B O 1
ATOM 2777 N N . THR B 1 156 ? 2.896 9.547 -1.201 1 97.69 156 THR B N 1
ATOM 2778 C CA . THR B 1 156 ? 4.32 9.555 -0.886 1 97.69 156 THR B CA 1
ATOM 2779 C C . THR B 1 156 ? 4.801 10.969 -0.584 1 97.69 156 THR B C 1
ATOM 2781 O O . THR B 1 156 ? 4.711 11.852 -1.436 1 97.69 156 THR B O 1
ATOM 2784 N N . TYR B 1 157 ? 5.266 11.172 0.645 1 98.38 157 TYR B N 1
ATOM 2785 C CA . TYR B 1 157 ? 5.945 12.43 0.961 1 98.38 157 TYR B CA 1
ATOM 2786 C C . TYR B 1 157 ? 7.359 12.438 0.393 1 98.38 157 TYR B C 1
ATOM 2788 O O . TYR B 1 157 ? 8.102 11.469 0.551 1 98.38 157 TYR B O 1
ATOM 2796 N N . ALA B 1 158 ? 7.773 13.531 -0.242 1 97.62 158 ALA B N 1
ATOM 2797 C CA . ALA B 1 158 ? 9.148 13.68 -0.709 1 97.62 158 ALA B CA 1
ATOM 2798 C C . ALA B 1 158 ? 10.109 13.875 0.462 1 97.62 158 ALA B C 1
ATOM 2800 O O . ALA B 1 158 ? 9.695 14.305 1.543 1 97.62 158 ALA B O 1
ATOM 2801 N N . PRO B 1 159 ? 11.375 13.516 0.238 1 96.5 159 PRO B N 1
ATOM 2802 C CA . PRO B 1 159 ? 12.344 13.805 1.298 1 96.5 159 PRO B CA 1
ATOM 2803 C C . PRO B 1 159 ? 12.32 15.266 1.744 1 96.5 159 PRO B C 1
ATOM 2805 O O . PRO B 1 159 ? 12.258 16.172 0.907 1 96.5 159 PRO B O 1
ATOM 2808 N N . GLY B 1 160 ? 12.25 15.461 3.033 1 97.5 160 GLY B N 1
ATOM 2809 C CA . GLY B 1 160 ? 12.367 16.812 3.576 1 97.5 160 GLY B CA 1
ATOM 2810 C C . GLY B 1 160 ? 11.031 17.516 3.703 1 97.5 160 GLY B C 1
ATOM 2811 O O . GLY B 1 160 ? 10.945 18.594 4.281 1 97.5 160 GLY B O 1
ATOM 2812 N N . VAL B 1 161 ? 9.984 16.938 3.143 1 98.56 161 VAL B N 1
ATOM 2813 C CA . VAL B 1 161 ? 8.656 17.531 3.27 1 98.56 161 VAL B CA 1
ATOM 2814 C C . VAL B 1 161 ? 8.141 17.344 4.695 1 98.56 161 VAL B C 1
ATOM 2816 O O . VAL B 1 161 ? 8.234 16.25 5.258 1 98.56 161 VAL B O 1
ATOM 2819 N N . TRP B 1 162 ? 7.68 18.453 5.238 1 98.75 162 TRP B N 1
ATOM 2820 C CA . TRP B 1 162 ? 7.051 18.406 6.555 1 98.75 162 TRP B CA 1
ATOM 2821 C C . TRP B 1 162 ? 5.617 17.906 6.453 1 98.75 162 TRP B C 1
ATOM 2823 O O . TRP B 1 162 ? 4.875 18.297 5.547 1 98.75 162 TRP B O 1
ATOM 2833 N N . HIS B 1 163 ? 5.27 17.078 7.398 1 98.69 163 HIS B N 1
ATOM 2834 C CA . HIS B 1 163 ? 3.908 16.562 7.406 1 98.69 163 HIS B CA 1
ATOM 2835 C C . HIS B 1 163 ? 3.471 16.188 8.82 1 98.69 163 HIS B C 1
ATOM 2837 O O . HIS B 1 163 ? 4.309 15.922 9.688 1 98.69 163 HIS B O 1
ATOM 2843 N N . ALA B 1 164 ? 2.174 16.25 9.07 1 98.12 164 ALA B N 1
ATOM 2844 C CA . ALA B 1 164 ? 1.625 15.742 10.32 1 98.12 164 ALA B CA 1
ATOM 2845 C C . ALA B 1 164 ? 1.505 14.219 10.289 1 98.12 164 ALA B C 1
ATOM 2847 O O . ALA B 1 164 ? 1.423 13.625 9.211 1 98.12 164 ALA B O 1
ATOM 2848 N N . PRO B 1 165 ? 1.512 13.609 11.508 1 96.75 165 PRO B N 1
ATOM 2849 C CA . PRO B 1 165 ? 1.075 12.211 11.492 1 96.75 165 PRO B CA 1
ATOM 2850 C C . PRO B 1 165 ? -0.266 12.016 10.789 1 96.75 165 PRO B C 1
ATOM 2852 O O . PRO B 1 165 ? -1.096 12.93 10.773 1 96.75 165 PRO B O 1
ATOM 2855 N N . MET B 1 166 ? -0.425 10.805 10.219 1 97.19 166 MET B N 1
ATOM 2856 C CA . MET B 1 166 ? -1.69 10.531 9.547 1 97.19 166 MET B CA 1
ATOM 2857 C C . MET B 1 166 ? -2.871 10.828 10.461 1 97.19 166 MET B C 1
ATOM 2859 O O . MET B 1 166 ? -2.908 10.359 11.602 1 97.19 166 MET B O 1
ATOM 2863 N N . ILE B 1 167 ? -3.812 11.578 9.953 1 97.88 167 ILE B N 1
ATOM 2864 C CA . ILE B 1 167 ? -5.016 11.906 10.711 1 97.88 167 ILE B CA 1
ATOM 2865 C C . ILE B 1 167 ? -6.195 11.094 10.188 1 97.88 167 ILE B C 1
ATOM 2867 O O . ILE B 1 167 ? -6.766 11.422 9.141 1 97.88 167 ILE B O 1
ATOM 2871 N N . ALA B 1 168 ? -6.527 10.047 10.883 1 97.88 168 ALA B N 1
ATOM 2872 C CA . ALA B 1 168 ? -7.715 9.266 10.555 1 97.88 168 ALA B CA 1
ATOM 2873 C C . ALA B 1 168 ? -8.992 10.062 10.828 1 97.88 168 ALA B C 1
ATOM 2875 O O . ALA B 1 16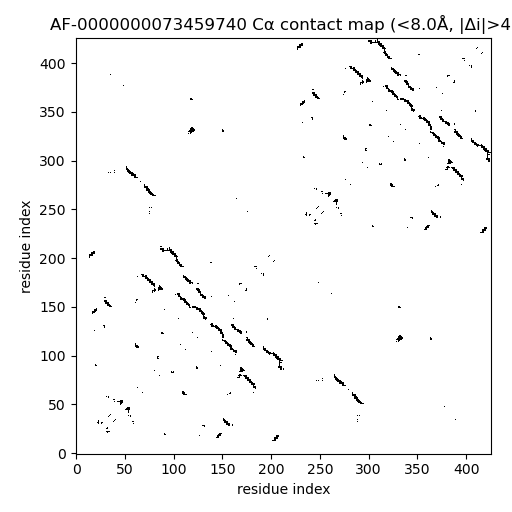8 ? -9.109 10.703 11.875 1 97.88 168 ALA B O 1
ATOM 2876 N N . ALA B 1 169 ? -9.852 10.094 9.922 1 97.69 169 ALA B N 1
ATOM 2877 C CA . ALA B 1 169 ? -11.125 10.805 10.023 1 97.69 169 ALA B CA 1
ATOM 2878 C C . ALA B 1 169 ? -12.219 10.062 9.273 1 97.69 169 ALA B C 1
ATOM 2880 O O . ALA B 1 169 ? -12.297 10.125 8.047 1 97.69 169 ALA B O 1
ATOM 2881 N N . ALA B 1 170 ? -13.031 9.375 9.938 1 96.38 170 ALA B N 1
ATOM 2882 C CA . ALA B 1 170 ? -14.039 8.469 9.391 1 96.38 170 ALA B CA 1
ATOM 2883 C C . ALA B 1 170 ? -15 7.996 10.477 1 96.38 170 ALA B C 1
ATOM 2885 O O . ALA B 1 170 ? -14.75 8.188 11.664 1 96.38 170 ALA B O 1
ATOM 2886 N N . PRO B 1 171 ? -16.141 7.352 10.047 1 95.88 171 PRO B N 1
ATOM 2887 C CA . PRO B 1 171 ? -17.109 6.887 11.047 1 95.88 171 PRO B CA 1
ATOM 2888 C C . PRO B 1 171 ? -16.594 5.695 11.844 1 95.88 171 PRO B C 1
ATOM 2890 O O . PRO B 1 171 ? -17.109 5.414 12.938 1 95.88 171 PRO B O 1
ATOM 2893 N N . GLN B 1 172 ? -15.641 5.023 11.352 1 94.94 172 GLN B N 1
ATOM 2894 C CA . GLN B 1 172 ? -15.109 3.852 12.031 1 94.94 172 GLN B CA 1
ATOM 2895 C C . GLN B 1 172 ? -14.078 4.25 13.086 1 94.94 172 GLN B C 1
ATOM 2897 O O . GLN B 1 172 ? -13.703 5.418 13.188 1 94.94 172 GLN B O 1
ATOM 2902 N N . ASP B 1 173 ? -13.516 3.26 13.875 1 93.88 173 ASP B N 1
ATOM 2903 C CA . ASP B 1 173 ? -12.68 3.521 15.039 1 93.88 173 ASP B CA 1
ATOM 2904 C C . ASP B 1 173 ? -11.234 3.801 14.625 1 93.88 173 ASP B C 1
ATOM 2906 O O . ASP B 1 173 ? -10.5 4.488 15.336 1 93.88 173 ASP B O 1
ATOM 2910 N N . TYR B 1 174 ? -10.875 3.172 13.516 1 94.31 174 TYR B N 1
ATOM 2911 C CA . TYR B 1 174 ? -9.492 3.312 13.078 1 94.31 174 TYR B CA 1
ATOM 2912 C C . TYR B 1 174 ? -9.383 3.197 11.562 1 94.31 174 TYR B C 1
ATOM 2914 O O . TYR B 1 174 ? -10.328 2.76 10.898 1 94.31 174 TYR B O 1
ATOM 2922 N N . VAL B 1 175 ? -8.336 3.717 11.062 1 95.81 175 VAL B N 1
ATOM 2923 C CA . VAL B 1 175 ? -7.926 3.537 9.672 1 95.81 175 VAL B CA 1
ATOM 2924 C C . VAL B 1 175 ? -6.543 2.887 9.625 1 95.81 175 VAL B C 1
ATOM 2926 O O . VAL B 1 175 ? -5.602 3.369 10.258 1 95.81 175 VAL B O 1
ATOM 2929 N N . ASP B 1 176 ? -6.449 1.785 8.922 1 95.38 176 ASP B N 1
ATOM 2930 C CA . ASP B 1 176 ? -5.191 1.058 8.797 1 95.38 176 ASP B CA 1
ATOM 2931 C C . ASP B 1 176 ? -4.41 1.517 7.57 1 95.38 176 ASP B C 1
ATOM 2933 O O . ASP B 1 176 ? -4.992 1.765 6.512 1 95.38 176 ASP B O 1
ATOM 2937 N N . PHE B 1 177 ? -3.066 1.614 7.758 1 97.06 177 PHE B N 1
ATOM 2938 C CA . PHE B 1 177 ? -2.17 1.99 6.668 1 97.06 177 PHE B CA 1
ATOM 2939 C C . PHE B 1 177 ? -0.992 1.028 6.582 1 97.06 177 PHE B C 1
ATOM 2941 O O . PHE B 1 177 ? -0.573 0.459 7.594 1 97.06 177 PHE B O 1
ATOM 2948 N N . LEU B 1 178 ? -0.53 0.829 5.43 1 97.12 178 LEU B N 1
ATOM 2949 C CA . LEU B 1 178 ? 0.835 0.371 5.199 1 97.12 178 LEU B CA 1
ATOM 2950 C C . LEU B 1 178 ? 1.752 1.543 4.867 1 97.12 178 LEU B C 1
ATOM 2952 O O . LEU B 1 178 ? 1.384 2.424 4.086 1 97.12 178 LEU B O 1
ATOM 2956 N N . SER B 1 179 ? 2.889 1.562 5.461 1 97.19 179 SER B N 1
ATOM 2957 C CA . SER B 1 179 ? 3.848 2.633 5.211 1 97.19 179 SER B CA 1
ATOM 2958 C C . SER B 1 179 ? 5.191 2.076 4.75 1 97.19 179 SER B C 1
ATOM 2960 O O . SER B 1 179 ? 5.648 1.048 5.25 1 97.19 179 SER B O 1
ATOM 2962 N N . LEU B 1 180 ? 5.793 2.732 3.816 1 96.56 180 LEU B N 1
ATOM 2963 C CA . LEU B 1 180 ? 7.109 2.371 3.305 1 96.56 180 LEU B CA 1
ATOM 2964 C C . LEU B 1 180 ? 8.094 3.529 3.459 1 96.56 180 LEU B C 1
ATOM 2966 O O . LEU B 1 180 ? 7.805 4.652 3.031 1 96.56 180 LEU B O 1
ATOM 2970 N N . THR B 1 181 ? 9.172 3.297 4.062 1 93.94 181 THR B N 1
ATOM 2971 C CA . THR B 1 181 ? 10.219 4.301 4.234 1 93.94 181 THR B CA 1
ATOM 2972 C C . THR B 1 181 ? 11.586 3.639 4.363 1 93.94 181 THR B C 1
ATOM 2974 O O . THR B 1 181 ? 11.688 2.475 4.758 1 93.94 181 THR B O 1
ATOM 2977 N N . HIS B 1 182 ? 12.625 4.32 3.928 1 89.56 182 HIS B N 1
ATOM 2978 C CA . HIS B 1 182 ? 13.977 3.922 4.293 1 89.56 182 HIS B CA 1
ATOM 2979 C C . HIS B 1 182 ? 14.32 4.367 5.711 1 89.56 182 HIS B C 1
ATOM 2981 O O . HIS B 1 182 ? 13.938 5.461 6.133 1 89.56 182 HIS B O 1
ATOM 2987 N N . VAL B 1 183 ? 14.938 3.51 6.395 1 85.69 183 VAL B N 1
ATOM 2988 C CA . VAL B 1 183 ? 15.32 3.842 7.762 1 85.69 183 VAL B CA 1
ATOM 2989 C C . VAL B 1 183 ? 16.812 3.572 7.965 1 85.69 183 VAL B C 1
ATOM 2991 O O . VAL B 1 183 ? 17.297 2.486 7.648 1 85.69 183 VAL B O 1
ATOM 2994 N N . LEU B 1 184 ? 17.484 4.5 8.406 1 85.44 184 LEU B N 1
ATOM 2995 C CA . LEU B 1 184 ? 18.906 4.336 8.75 1 85.44 184 LEU B CA 1
ATOM 2996 C C . LEU B 1 184 ? 19.062 3.604 10.078 1 85.44 184 LEU B C 1
ATOM 2998 O O . LEU B 1 184 ? 19.891 2.703 10.203 1 85.44 184 LEU B O 1
ATOM 3002 N N . ASP B 1 185 ? 18.266 3.965 11.008 1 86.62 185 ASP B N 1
ATOM 3003 C CA . ASP B 1 185 ? 18.219 3.367 12.336 1 86.62 185 ASP B CA 1
ATOM 3004 C C . ASP B 1 185 ? 19.594 3.457 13.016 1 86.62 185 ASP B C 1
ATOM 3006 O O . ASP B 1 185 ? 20.062 2.482 13.609 1 86.62 185 ASP B O 1
ATOM 3010 N N . ASP B 1 186 ? 20.281 4.531 12.836 1 88 186 ASP B N 1
ATOM 3011 C CA . ASP B 1 186 ? 21.531 4.844 13.531 1 88 186 ASP B CA 1
ATOM 3012 C C . ASP B 1 186 ? 21.266 5.617 14.82 1 88 186 ASP B C 1
ATOM 3014 O O . ASP B 1 186 ? 20.859 6.777 14.781 1 88 186 ASP B O 1
ATOM 3018 N N . PRO B 1 187 ? 21.531 4.988 15.969 1 90.62 187 PRO B N 1
ATOM 3019 C CA . PRO B 1 187 ? 21.234 5.66 17.234 1 90.62 187 PRO B CA 1
ATOM 3020 C C . PRO B 1 187 ? 22.031 6.961 17.406 1 90.62 187 PRO B C 1
ATOM 3022 O O . PRO B 1 187 ? 21.641 7.824 18.188 1 90.62 187 PRO B O 1
ATOM 3025 N N . GLN B 1 188 ? 23.109 7.102 16.688 1 93 188 GLN B N 1
ATOM 3026 C CA . GLN B 1 188 ? 23.938 8.297 16.781 1 93 188 GLN B CA 1
ATOM 3027 C C . GLN B 1 188 ? 23.406 9.422 15.898 1 93 188 GLN B C 1
ATOM 3029 O O . GLN B 1 188 ? 23.812 10.578 16.047 1 93 188 GLN B O 1
ATOM 3034 N N . GLN B 1 189 ? 22.5 9.086 15.016 1 91.69 189 GLN B N 1
ATOM 3035 C CA . GLN B 1 189 ? 21.938 10.078 14.102 1 91.69 189 GLN B CA 1
ATOM 3036 C C . GLN B 1 189 ? 20.438 9.891 13.938 1 91.69 189 GLN B C 1
ATOM 3038 O O . GLN B 1 189 ? 19.938 9.758 12.812 1 91.69 189 GLN B O 1
ATOM 3043 N N . PRO B 1 190 ? 19.719 9.953 15.008 1 91.69 190 PRO B N 1
ATOM 3044 C CA . PRO B 1 190 ? 18.281 9.742 14.898 1 91.69 190 PRO B CA 1
ATOM 3045 C C . PRO B 1 190 ? 17.594 10.766 14 1 91.69 190 PRO B C 1
ATOM 3047 O O . PRO B 1 190 ? 16.562 10.477 13.398 1 91.69 190 PRO B O 1
ATOM 3050 N N . GLU B 1 191 ? 18.203 11.961 13.875 1 93.75 191 GLU B N 1
ATOM 3051 C CA . GLU B 1 191 ? 17.625 13.039 13.086 1 93.75 191 GLU B CA 1
ATOM 3052 C C . GLU B 1 191 ? 17.703 12.734 11.594 1 93.75 191 GLU B C 1
ATOM 3054 O O . GLU B 1 191 ? 17.031 13.383 10.781 1 93.75 191 GLU B O 1
ATOM 3059 N N . ALA B 1 192 ? 18.547 11.797 11.266 1 91.38 192 ALA B N 1
ATOM 3060 C CA . ALA B 1 192 ? 18.609 11.375 9.867 1 91.38 192 ALA B CA 1
ATOM 3061 C C . ALA B 1 192 ? 17.312 10.68 9.453 1 91.38 192 ALA B C 1
ATOM 3063 O O . ALA B 1 192 ? 16.938 10.703 8.273 1 91.38 192 ALA B O 1
ATOM 3064 N N . ASP B 1 193 ? 16.625 10.117 10.406 1 92.69 193 ASP B N 1
ATOM 3065 C CA . ASP B 1 193 ? 15.398 9.375 10.117 1 92.69 193 ASP B CA 1
ATOM 3066 C C . ASP B 1 193 ? 14.172 10.266 10.281 1 92.69 193 ASP B C 1
ATOM 3068 O O . ASP B 1 193 ? 13.242 10.203 9.469 1 92.69 193 ASP B O 1
ATOM 3072 N N . CYS B 1 194 ? 14.195 11.117 11.242 1 95.44 194 CYS B N 1
ATOM 3073 C CA . CYS B 1 194 ? 12.992 11.906 11.5 1 95.44 194 CYS B CA 1
ATOM 3074 C C . CYS B 1 194 ? 13.32 13.125 12.359 1 95.44 194 CYS B C 1
ATOM 3076 O O . CYS B 1 194 ? 14.055 13.016 13.344 1 95.44 194 CYS B O 1
ATOM 3078 N N . VAL B 1 195 ? 12.836 14.242 12.016 1 96.81 195 VAL B N 1
ATOM 3079 C CA . VAL B 1 195 ? 12.906 15.484 12.781 1 96.81 195 VAL B CA 1
ATOM 3080 C C . VAL B 1 195 ? 11.492 16 13.062 1 96.81 195 VAL B C 1
ATOM 3082 O O . VAL B 1 195 ? 10.625 15.961 12.188 1 96.81 195 VAL B O 1
ATOM 3085 N N . GLU B 1 196 ? 11.273 16.547 14.234 1 96.69 196 GLU B N 1
ATOM 3086 C CA . GLU B 1 196 ? 9.953 17.047 14.609 1 96.69 196 GLU B CA 1
ATOM 3087 C C . GLU B 1 196 ? 10 18.547 14.891 1 96.69 196 GLU B C 1
ATOM 3089 O O . GLU B 1 196 ? 11.023 19.078 15.336 1 96.69 196 GLU B O 1
ATOM 3094 N N . HIS B 1 197 ? 8.977 19.203 14.617 1 96.94 197 HIS B N 1
ATOM 3095 C CA . HIS B 1 197 ? 8.727 20.578 14.984 1 96.94 197 HIS B CA 1
ATOM 3096 C C . HIS B 1 197 ? 7.418 20.719 15.758 1 96.94 197 HIS B C 1
ATOM 3098 O O . HIS B 1 197 ? 6.34 20.484 15.211 1 96.94 197 HIS B O 1
ATOM 3104 N N . SER B 1 198 ? 7.516 21.141 16.969 1 96.06 198 SER B N 1
ATOM 3105 C CA . SER B 1 198 ? 6.363 21.188 17.859 1 96.06 198 SER B CA 1
ATOM 3106 C C . SER B 1 198 ? 5.691 22.562 17.812 1 96.06 198 SER B C 1
ATOM 3108 O O . SER B 1 198 ? 6.367 23.578 17.75 1 96.06 198 SER B O 1
ATOM 3110 N N . TYR B 1 199 ? 4.355 22.562 17.891 1 94.25 199 TYR B N 1
ATOM 3111 C CA . TYR B 1 199 ? 3.562 23.781 17.969 1 94.25 199 TYR B CA 1
ATOM 3112 C C . TYR B 1 199 ? 2.814 23.859 19.297 1 94.25 199 TYR B C 1
ATOM 3114 O O . TYR B 1 199 ? 1.789 24.547 19.406 1 94.25 199 TYR B O 1
ATOM 3122 N N . THR B 1 200 ? 3.279 23.109 20.219 1 89.75 200 THR B N 1
ATOM 3123 C CA . THR B 1 200 ? 2.73 23.219 21.562 1 89.75 200 THR B CA 1
ATOM 3124 C C . THR B 1 200 ? 3.266 24.453 22.266 1 89.75 200 THR B C 1
ATOM 3126 O O . THR B 1 200 ? 4.449 24.781 22.156 1 89.75 200 THR B O 1
ATOM 3129 N N . PRO B 1 201 ? 2.393 25.25 22.875 1 91.94 201 PRO B N 1
ATOM 3130 C CA . PRO B 1 201 ? 1.033 24.922 23.312 1 91.94 201 PRO B CA 1
ATOM 3131 C C . PRO B 1 201 ? -0.035 25.406 22.344 1 91.94 201 PRO B C 1
ATOM 3133 O O . PRO B 1 201 ? -1.229 25.203 22.562 1 91.94 201 PRO B O 1
ATOM 3136 N N . ASP B 1 202 ? 0.321 26.125 21.344 1 92.12 202 ASP B N 1
ATOM 3137 C CA . ASP B 1 202 ? -0.631 26.672 20.391 1 92.12 202 ASP B CA 1
ATOM 3138 C C . ASP B 1 202 ? -0.601 25.875 19.078 1 92.12 202 ASP B C 1
ATOM 3140 O O . ASP B 1 202 ? -0.062 26.344 18.078 1 92.12 202 ASP B O 1
ATOM 3144 N N . PRO B 1 203 ? -1.188 24.766 19.094 1 95.56 203 PRO B N 1
ATOM 3145 C CA . PRO B 1 203 ? -1.128 23.906 17.906 1 95.56 203 PRO B CA 1
ATOM 3146 C C . PRO B 1 203 ? -1.784 24.547 16.688 1 95.56 203 PRO B C 1
ATOM 3148 O O . PRO B 1 203 ? -2.635 25.438 16.828 1 95.56 203 PRO B O 1
ATOM 3151 N N . LEU B 1 204 ? -1.312 24.125 15.477 1 96 204 LEU B N 1
ATOM 3152 C CA . LEU B 1 204 ? -2.086 24.422 14.273 1 96 204 LEU B CA 1
ATOM 3153 C C . LEU B 1 204 ? -3.496 23.859 14.383 1 96 204 LEU B C 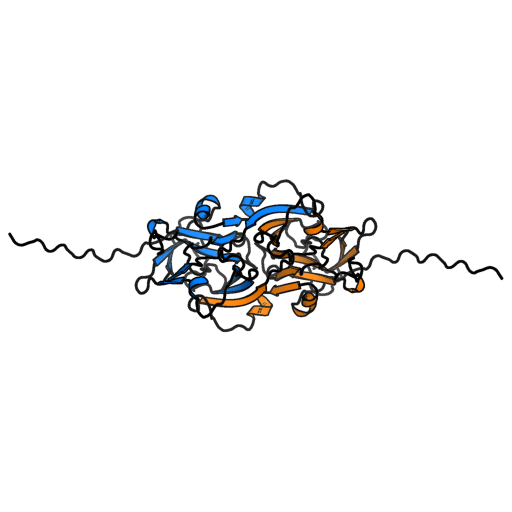1
ATOM 3155 O O . LEU B 1 204 ? -3.734 22.922 15.148 1 96 204 LEU B O 1
ATOM 3159 N N . GLN B 1 205 ? -4.43 24.469 13.625 1 96.5 205 GLN B N 1
ATOM 3160 C CA . GLN B 1 205 ? -5.816 24.031 13.727 1 96.5 205 GLN B CA 1
ATOM 3161 C C . GLN B 1 205 ? -6.395 23.719 12.352 1 96.5 205 GLN B C 1
ATOM 3163 O O . GLN B 1 205 ? -6.219 24.484 11.406 1 96.5 205 GLN B O 1
ATOM 3168 N N . LEU B 1 206 ? -7.051 22.547 12.305 1 97.19 206 LEU B N 1
ATOM 3169 C CA . LEU B 1 206 ? -7.82 22.203 11.109 1 97.19 206 LEU B CA 1
ATOM 3170 C C . LEU B 1 206 ? -9.297 22.531 11.297 1 97.19 206 LEU B C 1
ATOM 3172 O O . LEU B 1 206 ? -9.852 22.312 12.383 1 97.19 206 LEU B O 1
ATOM 3176 N N . ALA B 1 207 ? -9.898 23.109 10.312 1 97.25 207 ALA B N 1
ATOM 3177 C CA . ALA B 1 207 ? -11.352 23.203 10.188 1 97.25 207 ALA B CA 1
ATOM 3178 C C . ALA B 1 207 ? -11.883 22.219 9.156 1 97.25 207 ALA B C 1
ATOM 3180 O O . ALA B 1 207 ? -11.781 22.453 7.949 1 97.25 207 ALA B O 1
ATOM 3181 N N . VAL B 1 208 ? -12.484 21.109 9.609 1 96.94 208 VAL B N 1
ATOM 3182 C CA . VAL B 1 208 ? -12.844 19.984 8.773 1 96.94 208 VAL B CA 1
ATOM 3183 C C . VAL B 1 208 ? -14.352 19.969 8.531 1 96.94 208 VAL B C 1
ATOM 3185 O O . VAL B 1 208 ? -15.141 19.984 9.484 1 96.94 208 VAL B O 1
ATOM 3188 N N . TYR B 1 209 ? -14.766 19.906 7.316 1 96.31 209 TYR B N 1
ATOM 3189 C CA . TYR B 1 209 ? -16.172 19.812 6.98 1 96.31 209 TYR B CA 1
ATOM 3190 C C . TYR B 1 209 ? -16.672 18.391 7.113 1 96.31 209 TYR B C 1
ATOM 3192 O O . TYR B 1 209 ? -16.016 17.453 6.66 1 96.31 209 TYR B O 1
ATOM 3200 N N . ALA B 1 210 ? -17.781 18.219 7.707 1 95.88 210 ALA B N 1
ATOM 3201 C CA . ALA B 1 210 ? -18.359 16.906 7.902 1 95.88 210 ALA B CA 1
ATOM 3202 C C . ALA B 1 210 ? -19.828 16.891 7.496 1 95.88 210 ALA B C 1
ATOM 3204 O O . ALA B 1 210 ? -20.469 17.938 7.426 1 95.88 210 ALA B O 1
ATOM 3205 N N . HIS B 1 211 ? -20.203 15.703 7.094 1 92.31 211 HIS B N 1
ATOM 3206 C CA . HIS B 1 211 ? -21.641 15.523 6.844 1 92.31 211 HIS B CA 1
ATOM 3207 C C . HIS B 1 211 ? -22.422 15.43 8.148 1 92.31 211 HIS B C 1
ATOM 3209 O O . HIS B 1 211 ? -21.906 14.906 9.148 1 92.31 211 HIS B O 1
ATOM 3215 N N . ALA B 1 212 ? -23.594 16.109 8.156 1 79.94 212 ALA B N 1
ATOM 3216 C CA . ALA B 1 212 ? -24.469 16.062 9.336 1 79.94 212 ALA B CA 1
ATOM 3217 C C . ALA B 1 212 ? -24.844 14.617 9.672 1 79.94 212 ALA B C 1
ATOM 3219 O O . ALA B 1 212 ? -25.047 13.797 8.781 1 79.94 212 ALA B O 1
ATOM 3220 N N . GLN B 1 213 ? -24.594 14.164 10.914 1 65.94 213 GLN B N 1
ATOM 3221 C CA . GLN B 1 213 ? -25.031 12.852 11.383 1 65.94 213 GLN B CA 1
ATOM 3222 C C . GLN B 1 213 ? -26.547 12.703 11.266 1 65.94 213 GLN B C 1
ATOM 3224 O O . GLN B 1 213 ? -27.281 13.695 11.367 1 65.94 213 GLN B O 1
#

Nearest PDB structures (foldseek):
  2bdr-assembly1_B  TM=8.444E-01  e=5.430E-12  Pseudomonas putida KT2440
  1xsq-assembly1_A  TM=8.098E-01  e=6.778E-12  Escherichia coli
  1yqc-assembly1_B  TM=8.121E-01  e=1.838E-11  Escherichia coli O157:H7
  1xsr-assembly1_B  TM=8.151E-01  e=1.473E-11  Shigella flexneri
  6zyk-assembly1_A  TM=4.566E-01  e=1.755E-02  Streptomyces malaysiense

Foldseek 3Di:
DDPDPDPPPPPDAFDAAEAAADDQVLCVVFFGKDFCCPPCVPVPFQPDDVSPHDDDDGDDKFFQPPPLWDFKDKDKDKAFADPQQLAFFDNDADPDKTKDFFFKKKFQQGTKKKKAWPPFDFGFWWKKWKAAADPVLHGDVVRIHMYTHTNRMMTIGDHSIIITPIHTGYNDGIIMIMMIMIDSPDPVCNVNGMDMDGNPPNTHMYITHGDDD/DDPPDDPPPPPDAFDAAEAAADDQVLCVVFFGKDFCCPPCVPVPFQPDDVSPHDDDDGDDKFFQPPPLWDFKDKDKDKAFADPQQLAFFDNDDDPDKTKDFFFKKKFQQGTKKKKAWPPFDFGFWWKKWKAAADPVLHGDVVRIHMYTHTNRMMTIGHHSIIITPIHTGYNDGIIMIMMIMIDSPDPVCNVNGMDMDGNPPNTHMYITHGDDD